Protein 3ZQI (pdb70)

Structure (mmCIF, N/CA/C/O backbone):
data_3ZQI
#
_entry.id   3ZQI
#
_cell.length_a   56.700
_cell.length_b   78.560
_cell.length_c   103.880
_cell.angle_alpha   90.00
_cell.angle_beta   90.00
_cell.angle_gamma   90.00
#
_symmetry.space_group_name_H-M   'P 21 21 21'
#
loop_
_entity.id
_entity.type
_entity.pdbx_description
1 polymer 'TETRACYCLINE REPRESSOR PROTEIN CLASS B FROM TRANSPOSON TN10, TETRACYCLINE REPRESSOR PROTEIN CLASS D'
2 polymer 'INDUCER PEPTIDE TIP2'
3 non-polymer 1,2-ETHANEDIOL
4 non-polymer 'MAGNESIUM ION'
5 non-polymer 'TETRAETHYLENE GLYCOL'
6 water water
#
loop_
_atom_site.group_PDB
_atom_site.id
_atom_site.type_symbol
_atom_site.label_atom_id
_atom_site.label_alt_id
_atom_site.label_comp_id
_atom_site.label_asym_id
_atom_site.label_entity_id
_atom_site.label_seq_id
_atom_site.pdbx_PDB_ins_code
_atom_site.Cartn_x
_atom_site.Cartn_y
_atom_site.Cartn_z
_atom_site.occupancy
_atom_site.B_iso_or_equiv
_atom_site.auth_seq_id
_atom_site.auth_comp_id
_atom_site.auth_asym_id
_atom_site.auth_atom_id
_atom_site.pdbx_PDB_model_num
ATOM 1 N N . LEU A 1 4 ? 11.377 -2.739 -51.490 1.00 33.58 4 LEU A N 1
ATOM 2 C CA . LEU A 1 4 ? 10.691 -2.042 -50.351 1.00 30.68 4 LEU A CA 1
ATOM 3 C C . LEU A 1 4 ? 9.231 -1.811 -50.713 1.00 29.50 4 LEU A C 1
ATOM 4 O O . LEU A 1 4 ? 8.916 -1.458 -51.831 1.00 30.91 4 LEU A O 1
ATOM 9 N N . ASP A 1 5 ? 8.331 -1.954 -49.745 1.00 25.70 5 ASP A N 1
ATOM 10 C CA A ASP A 1 5 ? 6.894 -2.023 -49.938 0.50 26.10 5 ASP A CA 1
ATOM 11 C CA B ASP A 1 5 ? 6.937 -1.707 -50.058 0.50 24.22 5 ASP A CA 1
ATOM 12 C C . ASP A 1 5 ? 6.311 -1.124 -48.835 1.00 23.89 5 ASP A C 1
ATOM 13 O O . ASP A 1 5 ? 6.952 -1.008 -47.760 1.00 22.43 5 ASP A O 1
ATOM 22 N N . LYS A 1 6 ? 5.107 -0.625 -49.027 1.00 23.73 6 LYS A N 1
ATOM 23 C CA . LYS A 1 6 ? 4.502 0.197 -47.994 1.00 26.23 6 LYS A CA 1
ATOM 24 C C . LYS A 1 6 ? 4.311 -0.573 -46.713 1.00 22.79 6 LYS A C 1
ATOM 25 O O . LYS A 1 6 ? 4.560 -0.032 -45.601 1.00 19.96 6 LYS A O 1
ATOM 31 N N . SER A 1 7 ? 3.912 -1.812 -46.768 1.00 22.01 7 SER A N 1
ATOM 32 C CA A SER A 1 7 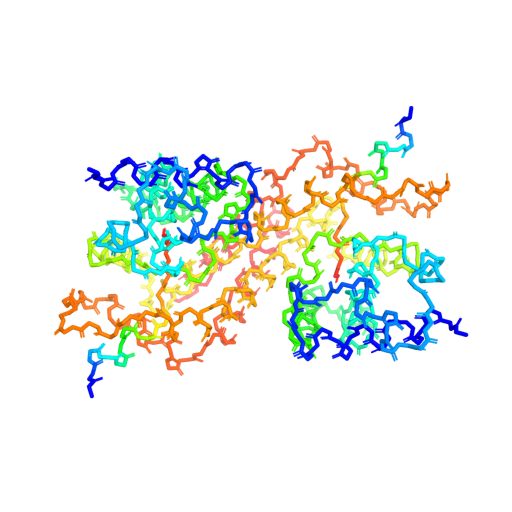? 3.683 -2.581 -45.601 0.50 21.82 7 SER A CA 1
ATOM 33 C CA B SER A 1 7 ? 3.688 -2.616 -45.578 0.50 21.60 7 SER A CA 1
ATOM 34 C C . SER A 1 7 ? 5.020 -2.784 -44.799 1.00 20.08 7 SER A C 1
ATOM 35 O O . SER A 1 7 ? 5.047 -2.653 -43.560 1.00 17.51 7 SER A O 1
ATOM 40 N N . LYS A 1 8 ? 6.138 -3.033 -45.474 1.00 17.71 8 LYS A N 1
ATOM 41 C CA . LYS A 1 8 ? 7.414 -3.137 -44.773 1.00 16.23 8 LYS A CA 1
ATOM 42 C C . LYS A 1 8 ? 7.846 -1.805 -44.093 1.00 13.76 8 LYS A C 1
ATOM 43 O O . LYS A 1 8 ? 8.324 -1.803 -42.876 1.00 14.54 8 LYS A O 1
ATOM 49 N N . VAL A 1 9 ? 7.621 -0.674 -44.765 1.00 13.27 9 VAL A N 1
ATOM 50 C CA . VAL A 1 9 ? 7.976 0.601 -44.195 1.00 13.35 9 VAL A CA 1
ATOM 51 C C . VAL A 1 9 ? 7.115 0.871 -42.968 1.00 12.52 9 VAL A C 1
ATOM 52 O O . VAL A 1 9 ? 7.617 1.237 -41.912 1.00 12.74 9 VAL A O 1
ATOM 56 N N . ILE A 1 10 ? 5.778 0.635 -43.054 1.00 11.99 10 ILE A N 1
ATOM 57 C CA A ILE A 1 10 ? 4.845 0.939 -41.962 0.50 10.49 10 ILE A CA 1
ATOM 58 C CA B ILE A 1 10 ? 4.899 0.973 -41.945 0.50 10.52 10 ILE A CA 1
ATOM 59 C C . ILE A 1 10 ? 5.165 0.000 -40.774 1.00 9.81 10 ILE A C 1
ATOM 60 O O . ILE A 1 10 ? 5.217 0.467 -39.612 1.00 9.29 10 ILE A O 1
ATOM 69 N N . ASN A 1 11 ? 5.383 -1.320 -41.051 1.00 10.45 11 ASN A N 1
ATOM 70 C CA . ASN A 1 11 ? 5.602 -2.180 -39.859 1.00 10.14 11 ASN A CA 1
ATOM 71 C C . ASN A 1 11 ? 6.937 -1.856 -39.184 1.00 9.38 11 ASN A C 1
ATOM 72 O O . ASN A 1 11 ? 7.001 -1.870 -37.962 1.00 11.13 11 ASN A O 1
ATOM 77 N N . SER A 1 12 ? 7.996 -1.510 -39.948 1.00 11.76 12 SER A N 1
ATOM 78 C CA A SER A 1 12 ? 9.269 -1.150 -39.320 0.50 12.36 12 SER A CA 1
ATOM 79 C CA B SER A 1 12 ? 9.246 -1.158 -39.267 0.50 12.00 12 SER A CA 1
ATOM 80 C C . SER A 1 12 ? 9.134 0.190 -38.565 1.00 11.62 12 SER A C 1
ATOM 81 O O . SER A 1 12 ? 9.713 0.321 -37.517 1.00 13.31 12 SER A O 1
ATOM 86 N N . ALA A 1 13 ? 8.332 1.128 -39.148 1.00 9.56 13 ALA A N 1
ATOM 87 C CA . ALA A 1 13 ? 8.147 2.348 -38.427 1.00 10.06 13 ALA A CA 1
ATOM 88 C C . ALA A 1 13 ? 7.364 2.191 -37.126 1.00 10.06 13 ALA A C 1
ATOM 89 O O . ALA A 1 13 ? 7.697 2.858 -36.175 1.00 10.41 13 ALA A O 1
ATOM 91 N N . LEU A 1 14 ? 6.357 1.296 -37.118 1.00 9.27 14 LEU A N 1
ATOM 92 C CA . LEU A 1 14 ? 5.627 1.087 -35.863 1.00 9.94 14 LEU A CA 1
ATOM 93 C C . LEU A 1 14 ? 6.496 0.342 -34.830 1.00 9.98 14 LEU A C 1
ATOM 94 O O . LEU A 1 14 ? 6.426 0.631 -33.647 1.00 10.46 14 LEU A O 1
ATOM 99 N N . GLU A 1 15 ? 7.397 -0.515 -35.313 1.00 10.37 15 GLU A N 1
ATOM 100 C CA . GLU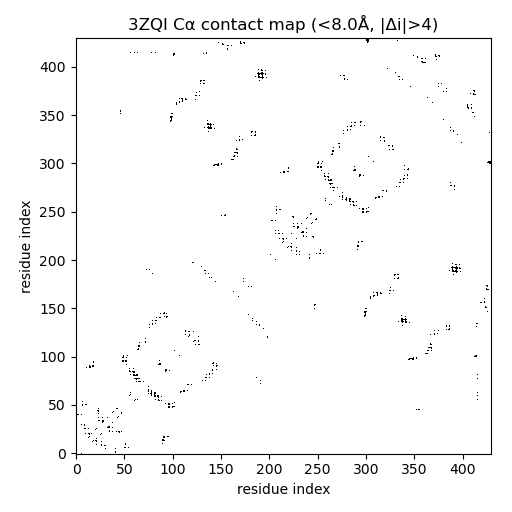 A 1 15 ? 8.375 -1.124 -34.379 1.00 11.78 15 GLU A CA 1
ATOM 101 C C . GLU A 1 15 ? 9.332 -0.071 -33.830 1.00 12.39 15 GLU A C 1
ATOM 102 O O . GLU A 1 15 ? 9.556 -0.089 -32.616 1.00 13.36 15 GLU A O 1
ATOM 108 N N . LEU A 1 16 ? 9.813 0.835 -34.698 1.00 12.21 16 LEU A N 1
ATOM 109 C CA . LEU A 1 16 ? 10.667 1.901 -34.243 1.00 12.68 16 LEU A CA 1
ATOM 110 C C . LEU A 1 16 ? 9.964 2.822 -33.263 1.00 14.29 16 LEU A C 1
ATOM 111 O O . LEU A 1 16 ? 10.503 3.177 -32.208 1.00 13.72 16 LEU A O 1
ATOM 116 N N . LEU A 1 17 ? 8.676 3.149 -33.532 1.00 11.24 17 LEU A N 1
ATOM 117 C CA . LEU A 1 17 ? 7.869 3.938 -32.588 1.00 12.09 17 LEU A CA 1
ATOM 118 C C . LEU A 1 17 ? 7.826 3.313 -31.237 1.00 12.53 17 LEU A C 1
ATOM 119 O O . LEU A 1 17 ? 8.010 4.001 -30.222 1.00 12.86 17 LEU A O 1
ATOM 124 N N . ASN A 1 18 ? 7.557 1.990 -31.150 1.00 10.97 18 ASN A N 1
ATOM 125 C CA . ASN A 1 18 ? 7.571 1.321 -29.834 1.00 11.87 18 ASN A CA 1
ATOM 126 C C . ASN A 1 18 ? 8.969 1.328 -29.172 1.00 14.68 18 ASN A C 1
ATOM 127 O O . ASN A 1 18 ? 8.991 1.429 -27.957 1.00 17.56 18 ASN A O 1
ATOM 132 N N . GLU A 1 19 ? 10.027 1.304 -29.954 1.00 15.64 19 GLU A N 1
ATOM 133 C CA . GLU A 1 19 ? 11.417 1.385 -29.400 1.00 18.70 19 GLU A CA 1
ATOM 134 C C . GLU A 1 19 ? 11.782 2.716 -28.877 1.00 18.86 19 GLU A C 1
ATOM 135 O O . GLU A 1 19 ? 12.501 2.735 -27.820 1.00 20.66 19 GLU A O 1
ATOM 141 N N . VAL A 1 20 ? 11.446 3.781 -29.573 1.00 16.08 20 VAL A N 1
ATOM 142 C CA . VAL A 1 20 ? 12.067 5.080 -29.257 1.00 19.25 20 VAL A CA 1
ATOM 143 C C . VAL A 1 20 ? 11.065 6.193 -28.995 1.00 19.72 20 VAL A C 1
ATOM 144 O O . VAL A 1 20 ? 11.469 7.306 -28.591 1.00 19.75 20 VAL A O 1
ATOM 148 N N . GLY A 1 21 ? 9.764 5.952 -29.180 1.00 15.82 21 GLY A N 1
ATOM 149 C CA . GLY A 1 21 ? 8.764 7.000 -29.028 1.00 16.60 21 GLY A CA 1
ATOM 150 C C . GLY A 1 21 ? 8.650 7.987 -30.199 1.00 15.38 21 GLY A C 1
ATOM 151 O O . GLY A 1 21 ? 9.481 7.959 -31.156 1.00 14.28 21 GLY A O 1
ATOM 152 N N . ILE A 1 22 ? 7.707 8.905 -30.154 1.00 12.15 22 ILE A N 1
ATOM 153 C CA . ILE A 1 22 ? 7.436 9.675 -31.332 1.00 13.42 22 ILE A CA 1
ATOM 154 C C . ILE A 1 22 ? 8.557 10.639 -31.681 1.00 16.66 22 ILE A C 1
ATOM 155 O O . ILE A 1 22 ? 8.766 10.916 -32.884 1.00 16.32 22 ILE A O 1
ATOM 160 N N . GLU A 1 23 ? 9.169 11.204 -30.690 1.00 18.39 23 GLU A N 1
ATOM 161 C CA . GLU A 1 23 ? 10.265 12.176 -31.048 1.00 21.52 23 GLU A CA 1
ATOM 162 C C . GLU A 1 23 ? 11.483 11.504 -31.641 1.00 22.29 23 GLU A C 1
ATOM 163 O O . GLU A 1 23 ? 12.199 12.152 -32.463 1.00 26.15 23 GLU A O 1
ATOM 169 N N . GLY A 1 24 ? 11.693 10.228 -31.330 1.00 20.81 24 GLY A N 1
ATOM 170 C CA . GLY A 1 24 ? 12.809 9.406 -31.879 1.00 23.41 24 GLY A CA 1
ATOM 171 C C . GLY A 1 24 ? 12.546 9.033 -33.312 1.00 24.27 24 GLY A C 1
ATOM 172 O O . GLY A 1 24 ? 13.468 8.806 -34.097 1.00 28.65 24 GLY A O 1
ATOM 173 N N . LEU A 1 25 ? 11.287 8.990 -33.708 1.00 21.37 25 LEU A N 1
ATOM 174 C CA . LEU A 1 25 ? 10.876 8.483 -35.030 1.00 20.99 25 LEU A CA 1
ATOM 175 C C . LEU A 1 25 ? 11.150 9.592 -36.083 1.00 23.44 25 LEU A C 1
ATOM 176 O O . LEU A 1 25 ? 10.455 10.607 -36.156 1.00 26.61 25 LEU A O 1
ATOM 181 N N . THR A 1 26 ? 12.182 9.402 -36.848 1.00 22.48 26 THR A N 1
ATOM 182 C CA . THR A 1 26 ? 12.488 10.402 -37.895 1.00 23.53 26 THR A CA 1
ATOM 183 C C . THR A 1 26 ? 12.676 9.585 -39.167 1.00 21.88 26 THR A C 1
ATOM 184 O O . THR A 1 26 ? 12.911 8.340 -39.152 1.00 22.21 26 THR A O 1
ATOM 188 N N . THR A 1 27 ? 12.484 10.239 -40.317 1.00 22.20 27 THR A N 1
ATOM 189 C CA . THR A 1 27 ? 12.653 9.489 -41.558 1.00 22.99 27 THR A CA 1
ATOM 190 C C . THR A 1 27 ? 14.136 9.036 -41.665 1.00 22.67 27 THR A C 1
ATOM 191 O O . THR A 1 27 ? 14.381 7.962 -42.160 1.00 22.45 27 THR A O 1
ATOM 195 N N . ARG A 1 28 ? 15.082 9.876 -41.227 1.00 24.84 28 ARG A N 1
ATOM 196 C CA . ARG A 1 28 ? 16.510 9.487 -41.189 1.00 26.28 28 ARG A CA 1
ATOM 197 C C . ARG A 1 28 ? 16.759 8.178 -40.379 1.00 24.75 28 ARG A C 1
ATOM 198 O O . ARG A 1 28 ? 17.489 7.304 -40.792 1.00 26.00 28 ARG A O 1
ATOM 206 N N . LYS A 1 29 ? 16.162 8.059 -39.202 1.00 24.68 29 LYS A N 1
ATOM 207 C CA . LYS A 1 29 ? 16.372 6.843 -38.406 1.00 24.34 29 LYS A CA 1
ATOM 208 C C . LYS A 1 29 ? 15.602 5.653 -38.985 1.00 24.49 29 LYS A C 1
ATOM 209 O O . LYS A 1 29 ? 16.016 4.549 -38.854 1.00 25.48 29 LYS A O 1
ATOM 215 N N . LEU A 1 30 ? 14.470 5.881 -39.642 1.00 21.62 30 LEU A N 1
ATOM 216 C CA . LEU A 1 30 ? 13.721 4.772 -40.224 1.00 20.07 30 LEU A CA 1
ATOM 217 C C . LEU A 1 30 ? 14.521 4.205 -41.438 1.00 20.96 30 LEU A C 1
ATOM 218 O O . LEU A 1 30 ? 14.540 3.007 -41.623 1.00 21.28 30 LEU A O 1
ATOM 223 N N . ALA A 1 31 ? 15.092 5.108 -42.251 1.00 22.60 31 ALA A N 1
ATOM 224 C CA . ALA A 1 31 ? 15.884 4.628 -43.408 1.00 24.01 31 ALA A CA 1
ATOM 225 C C . ALA A 1 31 ? 17.030 3.815 -42.891 1.00 26.34 31 ALA A C 1
ATOM 226 O O . ALA A 1 31 ? 17.262 2.742 -43.417 1.00 27.29 31 ALA A O 1
ATOM 228 N N . GLN A 1 32 ? 17.713 4.330 -41.852 1.00 26.84 32 GLN A N 1
ATOM 229 C CA . GLN A 1 32 ? 18.765 3.537 -41.202 1.00 29.20 32 GLN A CA 1
ATOM 230 C C . GLN A 1 32 ? 18.240 2.154 -40.777 1.00 25.85 32 GLN A C 1
ATOM 231 O O . GLN A 1 32 ? 18.879 1.144 -41.021 1.00 27.51 32 GLN A O 1
ATOM 237 N N . LYS A 1 33 ? 17.131 2.109 -40.050 1.00 25.89 33 LYS A N 1
ATOM 238 C CA . LYS A 1 33 ? 16.503 0.827 -39.650 1.00 23.06 33 LYS A CA 1
ATOM 239 C C . LYS A 1 33 ? 16.154 -0.115 -40.756 1.00 25.89 33 LYS A C 1
ATOM 240 O O . LYS A 1 33 ? 16.269 -1.362 -40.626 1.00 25.94 33 LYS A O 1
ATOM 246 N N . LEU A 1 34 ? 15.697 0.437 -41.866 1.00 22.09 34 LEU A N 1
ATOM 247 C CA . LEU A 1 34 ? 15.346 -0.381 -42.984 1.00 22.32 34 LEU A CA 1
ATOM 248 C C . LEU A 1 34 ? 16.585 -0.794 -43.760 1.00 24.26 34 LEU A C 1
ATOM 2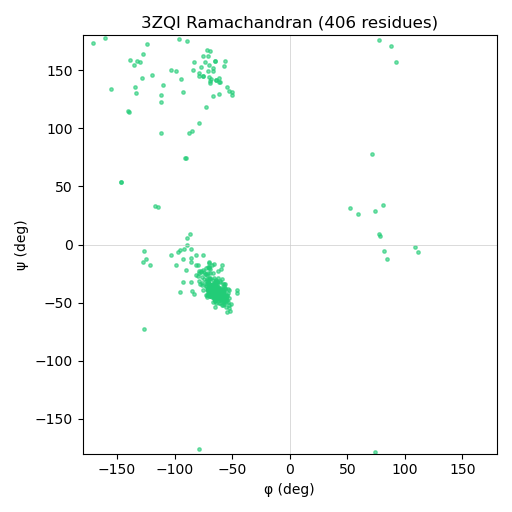49 O O . LEU A 1 34 ? 16.459 -1.656 -44.601 1.00 28.45 34 LEU A O 1
ATOM 254 N N . GLY A 1 35 ? 17.717 -0.108 -43.568 1.00 26.08 35 GLY A N 1
ATOM 255 C CA . GLY A 1 35 ? 18.924 -0.472 -44.326 1.00 27.77 35 GLY A CA 1
ATOM 256 C C . GLY A 1 35 ? 18.906 0.118 -45.716 1.00 28.81 35 GLY A C 1
ATOM 257 O O . GLY A 1 35 ? 19.561 -0.428 -46.626 1.00 31.34 35 GLY A O 1
ATOM 258 N N . VAL A 1 36 ? 18.336 1.309 -45.890 1.00 28.41 36 VAL A N 1
ATOM 259 C CA . VAL A 1 36 ? 18.198 1.884 -47.191 1.00 28.08 36 VAL A CA 1
ATOM 260 C C . VAL A 1 36 ? 18.666 3.309 -47.090 1.00 30.26 36 VAL A C 1
ATOM 261 O O . VAL A 1 36 ? 18.768 3.900 -46.021 1.00 27.92 36 VAL A O 1
ATOM 265 N N . GLU A 1 37 ? 19.042 3.865 -48.227 1.00 30.91 37 GLU A N 1
ATOM 266 C CA . GLU A 1 37 ? 19.488 5.217 -48.175 1.00 34.15 37 GLU A CA 1
ATOM 267 C C . GLU A 1 37 ? 18.258 6.060 -48.207 1.00 32.04 37 GLU A C 1
ATOM 268 O O . GLU A 1 37 ? 17.171 5.647 -48.727 1.00 32.24 37 GLU A O 1
ATOM 274 N N . GLN A 1 38 ? 18.441 7.247 -47.693 1.00 33.34 38 GLN A N 1
ATOM 275 C CA . GLN A 1 38 ? 17.329 8.156 -47.507 1.00 33.83 38 GLN A CA 1
ATOM 276 C C . GLN A 1 38 ? 16.501 8.406 -48.799 1.00 35.04 38 GLN A C 1
ATOM 277 O O . GLN A 1 38 ? 15.265 8.388 -48.783 1.00 32.76 38 GLN A O 1
ATOM 283 N N . PRO A 1 39 ? 17.163 8.578 -49.978 1.00 33.31 39 PRO A N 1
ATOM 284 C CA . PRO A 1 39 ? 16.310 8.701 -51.165 1.00 32.92 39 PRO A CA 1
ATOM 285 C C . PRO A 1 39 ? 15.408 7.494 -51.554 1.00 32.51 39 PRO A C 1
ATOM 286 O O . PRO A 1 39 ? 14.338 7.737 -52.116 1.00 33.83 39 PRO A O 1
ATOM 290 N N . THR A 1 40 ? 15.792 6.248 -51.240 1.00 30.32 40 THR A N 1
ATOM 291 C CA . THR A 1 40 ? 14.928 5.078 -51.436 1.00 32.15 40 THR A CA 1
ATOM 292 C C . THR A 1 40 ? 13.703 5.142 -50.543 1.00 29.71 40 THR A C 1
ATOM 293 O O . THR A 1 40 ? 12.591 4.819 -50.931 1.00 31.08 40 THR A O 1
ATOM 297 N N . LEU A 1 41 ? 13.922 5.546 -49.305 1.00 29.30 41 LEU A N 1
ATOM 298 C CA . LEU A 1 41 ? 12.757 5.716 -48.423 1.00 25.83 41 LEU A CA 1
ATOM 299 C C . LEU A 1 41 ? 11.877 6.856 -48.836 1.00 27.12 41 LEU A C 1
ATOM 300 O O . LEU A 1 41 ? 10.670 6.715 -48.745 1.00 24.01 41 LEU A O 1
ATOM 305 N N . TYR A 1 42 ? 12.458 7.988 -49.313 1.00 23.96 42 TYR A N 1
ATOM 306 C CA . TYR A 1 42 ? 11.699 9.204 -49.666 1.00 25.82 42 TYR A CA 1
ATOM 307 C C . TYR A 1 42 ? 10.657 8.829 -50.722 1.00 25.93 42 TYR A C 1
ATOM 308 O O . TYR A 1 42 ? 9.578 9.411 -50.804 1.00 27.60 42 TYR A O 1
ATOM 317 N N . TRP A 1 43 ? 10.985 7.899 -51.585 1.00 29.30 43 TRP A N 1
ATOM 318 C CA . TRP A 1 43 ? 9.997 7.511 -52.588 1.00 32.32 43 TRP A CA 1
ATOM 319 C C . TRP A 1 43 ? 8.729 6.965 -51.970 1.00 32.13 43 TRP A C 1
ATOM 320 O O . TRP A 1 43 ? 7.632 7.157 -52.485 1.00 32.39 43 TRP A O 1
ATOM 331 N N . HIS A 1 44 ? 8.875 6.303 -50.819 1.00 31.14 44 HIS A N 1
ATOM 332 C CA . HIS A 1 44 ? 7.680 5.778 -50.141 1.00 30.47 44 HIS A CA 1
ATOM 333 C C . HIS A 1 44 ? 7.094 6.730 -49.108 1.00 28.64 44 HIS A C 1
ATOM 334 O O . HIS A 1 44 ? 5.884 6.754 -48.919 1.00 30.08 44 HIS A O 1
ATOM 341 N N . VAL A 1 45 ? 7.942 7.528 -48.441 1.00 25.93 45 VAL A N 1
ATOM 342 C CA . VAL A 1 45 ? 7.539 8.463 -47.383 1.00 24.80 45 VAL A CA 1
ATOM 343 C C . VAL A 1 45 ? 8.302 9.780 -47.519 1.00 24.29 45 VAL A C 1
ATOM 344 O O . VAL A 1 45 ? 9.491 9.821 -47.224 1.00 23.93 45 VAL A O 1
ATOM 348 N N . LYS A 1 46 ? 7.588 10.849 -47.821 1.00 22.53 46 LYS A N 1
ATOM 349 C CA . LYS A 1 46 ? 8.274 12.130 -48.184 1.00 23.70 46 LYS A CA 1
ATOM 350 C C . LYS A 1 46 ? 8.859 12.898 -46.969 1.00 23.98 46 LYS A C 1
ATOM 351 O O . LYS A 1 46 ? 9.830 13.685 -47.059 1.00 26.10 46 LYS A O 1
ATOM 357 N N . ASN A 1 47 ? 8.265 12.720 -45.789 1.00 19.04 47 ASN A N 1
ATOM 358 C CA . ASN A 1 47 ? 8.607 13.542 -44.654 1.00 17.53 47 ASN A CA 1
ATOM 359 C C . ASN A 1 47 ? 7.934 12.956 -43.438 1.00 15.89 47 ASN A C 1
ATOM 360 O O . ASN A 1 47 ? 7.087 12.016 -43.608 1.00 14.98 47 ASN A O 1
ATOM 365 N N . LYS A 1 48 ? 8.240 13.487 -42.267 1.00 14.55 48 LYS A N 1
ATOM 366 C CA . LYS A 1 48 ? 7.687 12.869 -41.033 1.00 13.33 48 LYS A CA 1
ATOM 367 C C . LYS A 1 48 ? 6.172 13.106 -40.969 1.00 13.98 48 LYS A C 1
ATOM 368 O O . LYS A 1 48 ? 5.480 12.183 -40.487 1.00 13.08 48 LYS A O 1
ATOM 374 N N . ARG A 1 49 ? 5.622 14.168 -41.513 1.00 14.63 49 ARG A N 1
ATOM 375 C CA . ARG A 1 49 ? 4.184 14.358 -41.481 1.00 14.92 49 ARG A CA 1
ATOM 376 C C . ARG A 1 49 ? 3.562 13.267 -42.300 1.00 12.48 49 ARG A C 1
ATOM 377 O O . ARG A 1 49 ? 2.523 12.647 -41.824 1.00 13.12 49 ARG A O 1
ATOM 385 N N . ALA A 1 50 ? 4.090 12.889 -43.459 1.00 12.52 50 ALA A N 1
ATOM 386 C CA . ALA A 1 50 ? 3.476 11.827 -44.242 1.00 12.33 50 ALA A CA 1
ATOM 387 C C . ALA A 1 50 ? 3.627 10.496 -43.492 1.00 12.92 50 ALA A C 1
ATOM 388 O O . ALA A 1 50 ? 2.693 9.665 -43.538 1.00 13.09 50 ALA A O 1
ATOM 390 N N . LEU A 1 51 ? 4.714 10.297 -42.799 1.00 11.94 51 LEU A N 1
ATOM 391 C CA . LEU A 1 51 ? 4.884 9.011 -42.087 1.00 11.44 51 LEU A CA 1
ATOM 392 C C . LEU A 1 51 ? 3.861 8.965 -40.932 1.00 11.13 51 LEU A C 1
ATOM 393 O O . LEU A 1 51 ? 3.160 7.907 -40.800 1.00 10.95 51 LEU A O 1
ATOM 398 N N . LEU A 1 52 ? 3.683 10.023 -40.155 1.00 10.78 52 LEU A N 1
ATOM 399 C CA . LEU A 1 52 ? 2.714 9.936 -39.041 1.00 11.64 52 LEU A CA 1
ATOM 400 C C . LEU A 1 52 ? 1.323 9.771 -39.582 1.00 10.82 52 LEU A C 1
ATOM 401 O O . LEU A 1 52 ? 0.514 8.988 -39.010 1.00 10.28 52 LEU A O 1
ATOM 406 N N . ASP A 1 53 ? 0.933 10.485 -40.649 1.00 11.11 53 ASP A N 1
ATOM 407 C CA . ASP A 1 53 ? -0.419 10.293 -41.245 1.00 11.74 53 ASP A CA 1
ATOM 408 C C . ASP A 1 53 ? -0.570 8.813 -41.632 1.00 11.43 53 ASP A C 1
ATOM 409 O O . ASP A 1 53 ? -1.643 8.240 -41.375 1.00 12.64 53 ASP A O 1
ATOM 414 N N . ALA A 1 54 ? 0.465 8.148 -42.206 1.00 11.42 54 ALA A N 1
ATOM 415 C CA . ALA A 1 54 ? 0.309 6.769 -42.626 1.00 11.26 54 ALA A CA 1
ATOM 416 C C . ALA A 1 54 ? 0.263 5.824 -41.425 1.00 11.16 54 ALA A C 1
ATOM 417 O O . ALA A 1 54 ? -0.529 4.844 -41.475 1.00 11.68 54 ALA A O 1
ATOM 419 N N . LEU A 1 55 ? 0.988 6.118 -40.351 1.00 9.62 55 LEU A N 1
ATOM 420 C CA . LEU A 1 55 ? 0.940 5.242 -39.173 1.00 9.54 55 LEU A CA 1
ATOM 421 C C . LEU A 1 55 ? -0.426 5.356 -38.518 1.00 9.39 55 LEU A C 1
ATOM 422 O O . LEU A 1 55 ? -0.953 4.325 -38.052 1.00 9.99 55 LEU A O 1
ATOM 427 N N . ALA A 1 56 ? -0.978 6.573 -38.399 1.00 9.06 56 ALA A N 1
ATOM 428 C CA . ALA A 1 56 ? -2.310 6.742 -37.842 1.00 8.94 56 ALA A CA 1
ATOM 429 C C . ALA A 1 56 ? -3.328 5.927 -38.633 1.00 8.43 56 ALA A C 1
ATOM 430 O O . ALA A 1 56 ? -4.136 5.172 -37.982 1.00 9.97 56 ALA A O 1
ATOM 432 N N . ILE A 1 57 ? -3.326 6.018 -39.970 1.00 9.06 57 ILE A N 1
ATOM 433 C CA . ILE A 1 57 ? -4.323 5.286 -40.771 1.00 9.22 57 ILE A CA 1
ATOM 434 C C . ILE A 1 57 ? -4.046 3.775 -40.581 1.00 9.15 57 ILE A C 1
ATOM 435 O O . ILE A 1 57 ? -5.033 3.010 -40.498 1.00 9.49 57 ILE A O 1
ATOM 440 N N . GLU A 1 58 ? -2.790 3.315 -40.529 1.00 9.46 58 GLU A N 1
ATOM 441 C CA . GLU A 1 58 ? -2.566 1.867 -40.281 1.00 10.12 58 GLU A CA 1
ATOM 442 C C . GLU A 1 58 ? -3.143 1.433 -38.954 1.00 8.86 58 GLU A C 1
ATOM 443 O O . GLU A 1 58 ? -3.824 0.363 -38.882 1.00 9.53 58 GLU A O 1
ATOM 449 N N . MET A 1 59 ? -2.989 2.242 -37.909 1.00 8.73 59 MET A N 1
ATOM 450 C CA . MET A 1 59 ? -3.585 1.857 -36.653 1.00 8.59 59 MET A CA 1
ATOM 451 C C . MET A 1 59 ? -5.157 1.876 -36.750 1.00 7.33 59 MET A C 1
ATOM 452 O O . MET A 1 59 ? -5.804 0.947 -36.165 1.00 9.39 59 MET A O 1
ATOM 457 N N . LEU A 1 60 ? -5.761 2.793 -37.490 1.00 8.16 60 LEU A N 1
ATOM 458 C CA . LEU A 1 60 ? -7.239 2.724 -37.689 1.00 9.47 60 LEU A CA 1
ATOM 459 C C . LEU A 1 60 ? -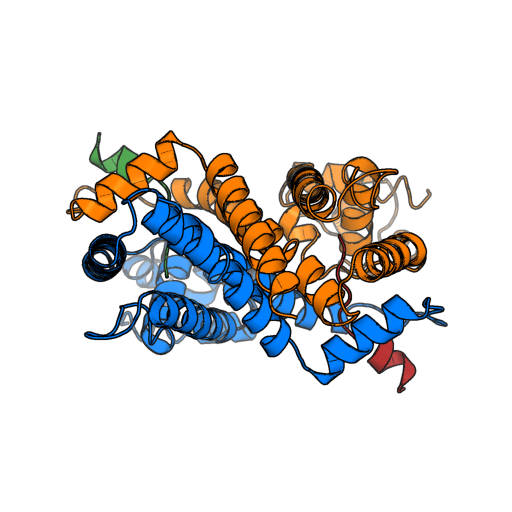7.612 1.485 -38.462 1.00 8.79 60 LEU A C 1
ATOM 460 O O . LEU A 1 60 ? -8.614 0.784 -38.129 1.00 10.02 60 LEU A O 1
ATOM 465 N N . ASP A 1 61 ? -6.812 1.127 -39.484 1.00 8.74 61 ASP A N 1
ATOM 466 C CA . ASP A 1 61 ? -7.164 -0.073 -40.318 1.00 9.26 61 ASP A CA 1
ATOM 467 C C . ASP A 1 61 ? -7.087 -1.307 -39.508 1.00 10.42 61 ASP A C 1
ATOM 468 O O . ASP A 1 61 ? -7.732 -2.307 -39.928 1.00 14.25 61 ASP A O 1
ATOM 473 N N . ARG A 1 62 ? -6.244 -1.369 -38.488 1.00 9.81 62 ARG A N 1
ATOM 474 C CA . ARG A 1 62 ? -6.131 -2.565 -37.630 1.00 8.59 62 ARG A CA 1
ATOM 475 C C . ARG A 1 62 ? -7.090 -2.627 -36.509 1.00 9.38 62 ARG A C 1
ATOM 476 O O . ARG A 1 62 ? -7.483 -3.757 -36.085 1.00 10.96 62 ARG A O 1
ATOM 484 N N . HIS A 1 63 ? -7.474 -1.452 -35.939 1.00 8.25 63 HIS A N 1
ATOM 485 C CA . HIS A 1 63 ? -8.166 -1.494 -34.630 1.00 7.32 63 HIS A CA 1
ATOM 486 C C . HIS A 1 63 ? -9.442 -0.741 -34.630 1.00 9.38 63 HIS A C 1
ATOM 487 O O . HIS A 1 63 ? -10.274 -0.938 -33.701 1.00 10.59 63 HIS A O 1
ATOM 494 N N . HIS A 1 64 ? -9.698 0.116 -35.618 1.00 8.53 64 HIS A N 1
ATOM 495 C CA . HIS A 1 64 ? -10.940 0.965 -35.546 1.00 9.52 64 HIS A CA 1
ATOM 496 C C . HIS A 1 64 ? -12.105 0.260 -36.202 1.00 9.96 64 HIS A C 1
ATOM 497 O O . HIS A 1 64 ? -12.546 0.635 -37.295 1.00 12.67 64 HIS A O 1
ATOM 504 N N . THR A 1 65 ? -12.570 -0.711 -35.451 1.00 9.84 65 THR A N 1
ATOM 505 C CA . THR A 1 65 ? -13.586 -1.686 -35.942 1.00 11.48 65 THR A CA 1
ATOM 506 C C . THR A 1 65 ? -14.909 -0.971 -36.118 1.00 12.03 65 THR A C 1
ATOM 507 O O . THR A 1 65 ? -15.776 -1.520 -36.831 1.00 15.01 65 THR A O 1
ATOM 511 N N . HIS A 1 66 ? -15.162 0.159 -35.491 1.00 12.31 66 HIS A N 1
ATOM 512 C CA . HIS A 1 66 ? -16.466 0.875 -35.608 1.00 11.80 66 HIS A CA 1
ATOM 513 C C . HIS A 1 66 ? -16.255 2.212 -36.234 1.00 12.25 66 HIS A C 1
ATOM 514 O O . HIS A 1 66 ? -17.005 3.167 -35.932 1.00 12.12 66 HIS A O 1
ATOM 521 N N . PHE A 1 67 ? -15.284 2.350 -37.154 1.00 10.67 67 PHE A N 1
ATOM 522 C CA . PHE A 1 67 ? -15.134 3.553 -37.981 1.00 11.62 67 PHE A CA 1
ATOM 523 C C . PHE A 1 67 ? -16.482 3.856 -38.670 1.00 13.47 67 PHE A C 1
ATOM 524 O O . PHE A 1 67 ? -16.900 5.010 -38.691 1.00 12.85 67 PHE A O 1
ATOM 532 N N . SER A 1 68 ? -17.076 2.816 -39.218 1.00 14.72 68 SER A N 1
ATOM 533 C CA A SER A 1 68 ? -18.431 2.936 -39.825 0.50 16.27 68 SER A CA 1
ATOM 534 C CA B SER A 1 68 ? -18.390 2.957 -39.845 0.50 17.32 68 SER A CA 1
ATOM 535 C C . SER A 1 68 ? -19.522 2.454 -38.964 1.00 16.77 68 SER A C 1
ATOM 536 O O . SER A 1 68 ? -19.360 1.457 -38.223 1.00 18.12 68 SER A O 1
ATOM 541 N N . PRO A 1 69 ? -20.724 3.092 -39.061 1.00 16.68 69 PRO A N 1
ATOM 542 C CA . PRO A 1 69 ? -21.901 2.591 -38.448 1.00 18.30 69 PRO A CA 1
ATOM 543 C C . PRO A 1 69 ? -22.306 1.190 -39.070 1.00 19.24 69 PRO A C 1
ATOM 544 O O . PRO A 1 69 ? -21.997 0.898 -40.244 1.00 23.02 69 PRO A O 1
ATOM 548 N N . LEU A 1 70 ? -22.773 0.330 -38.214 1.00 20.26 70 LEU A N 1
ATOM 549 C CA . LEU A 1 70 ? -23.308 -0.971 -38.752 1.00 24.17 70 LEU A CA 1
ATOM 550 C C . LEU A 1 70 ? -24.766 -0.817 -39.202 1.00 28.03 70 LEU A C 1
ATOM 551 O O . LEU A 1 70 ? -25.479 0.043 -38.744 1.00 26.93 70 LEU A O 1
ATOM 556 N N . GLU A 1 71 ? -25.207 -1.589 -40.193 1.00 29.48 71 GLU A N 1
ATOM 557 C CA . GLU A 1 71 ? -26.561 -1.326 -40.703 1.00 33.68 71 GLU A CA 1
ATOM 558 C C . GLU A 1 71 ? -27.482 -1.746 -39.566 1.00 32.47 71 GLU A C 1
ATOM 559 O O . GLU A 1 71 ? -27.154 -2.711 -38.854 1.00 34.39 71 GLU A O 1
ATOM 565 N N . GLY A 1 72 ? -28.562 -0.989 -39.325 1.00 32.02 72 GLY A N 1
ATOM 566 C CA . GLY A 1 72 ? -29.445 -1.321 -38.223 1.00 32.85 72 GLY A CA 1
ATOM 567 C C . GLY A 1 72 ? -29.042 -0.795 -36.835 1.00 30.99 72 GLY A C 1
ATO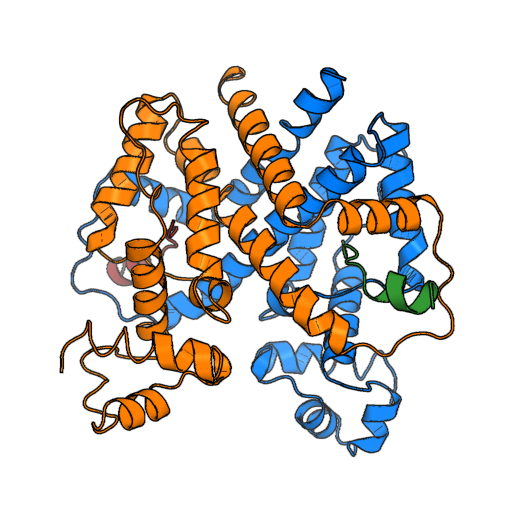M 568 O O . GLY A 1 72 ? -29.822 -0.880 -35.903 1.00 33.14 72 GLY A O 1
ATOM 569 N N . GLU A 1 73 ? -27.810 -0.290 -36.675 1.00 27.35 73 GLU A N 1
ATOM 570 C CA . GLU A 1 73 ? -27.295 0.116 -35.340 1.00 25.65 73 GLU A CA 1
ATOM 571 C C . GLU A 1 73 ? -27.956 1.453 -34.931 1.00 20.93 73 GLU A C 1
ATOM 572 O O . GLU A 1 73 ? -28.227 2.241 -35.827 1.00 22.96 73 GLU A O 1
ATOM 578 N N . SER A 1 74 ? -28.246 1.683 -33.638 1.00 20.79 74 SER A N 1
ATOM 579 C CA . SER A 1 74 ? -28.754 3.013 -33.229 1.00 17.70 74 SER A CA 1
ATOM 580 C C . SER A 1 74 ? -27.606 4.032 -33.263 1.00 15.68 74 SER A C 1
ATOM 581 O O . SER A 1 74 ? -26.431 3.627 -33.199 1.00 14.41 74 SER A O 1
ATOM 584 N N . TRP A 1 75 ? -27.954 5.288 -33.380 1.00 14.86 75 TRP A N 1
ATOM 585 C CA . TRP A 1 75 ? -26.928 6.314 -33.437 1.00 14.07 75 TRP A CA 1
ATOM 586 C C . TRP A 1 75 ? -26.161 6.308 -32.150 1.00 13.18 75 TRP A C 1
ATOM 587 O O . TRP A 1 75 ? -24.896 6.566 -32.139 1.00 13.35 75 TRP A O 1
ATOM 598 N N . GLN A 1 76 ? -26.800 6.068 -31.026 1.00 12.25 76 GLN A N 1
ATOM 599 C CA . GLN A 1 76 ? -26.088 6.002 -29.719 1.00 12.43 76 GLN A CA 1
ATOM 600 C C . GLN A 1 76 ? -25.111 4.895 -29.734 1.00 14.14 76 GLN A C 1
ATOM 601 O O . GLN A 1 76 ? -23.975 5.112 -29.282 1.00 14.15 76 GLN A O 1
ATOM 607 N N . ASP A 1 77 ? -25.466 3.717 -30.238 1.00 14.61 77 ASP A N 1
ATOM 608 C CA . ASP A 1 77 ? -24.539 2.595 -30.199 1.00 14.80 77 ASP A CA 1
ATOM 609 C C . ASP A 1 77 ? -23.362 2.845 -31.135 1.00 14.46 77 ASP A C 1
ATOM 610 O O . ASP A 1 77 ? -22.196 2.505 -30.826 1.00 14.06 77 ASP A O 1
ATOM 615 N N . PHE A 1 78 ? -23.631 3.437 -32.287 1.00 12.00 78 PHE A N 1
ATOM 616 C CA . PHE A 1 78 ? -22.555 3.799 -33.196 1.00 11.98 78 PHE A CA 1
ATOM 617 C C . PHE A 1 78 ? -21.554 4.752 -32.552 1.00 12.24 78 PHE A C 1
ATOM 618 O O . PHE A 1 78 ? -20.348 4.487 -32.604 1.00 11.92 78 PHE A O 1
ATOM 626 N N . LEU A 1 79 ? -22.010 5.856 -31.968 1.00 11.09 79 LEU A N 1
ATOM 627 C CA . LEU A 1 79 ? -21.077 6.802 -31.419 1.00 10.30 79 LEU A CA 1
ATOM 628 C C . LEU A 1 79 ? -20.343 6.166 -30.272 1.00 10.45 79 LEU A C 1
ATOM 629 O O . LEU A 1 79 ? -19.065 6.398 -30.121 1.00 10.05 79 LEU A O 1
ATOM 634 N N . ARG A 1 80 ? -20.972 5.394 -29.411 1.00 10.77 80 ARG A N 1
ATOM 635 C CA . ARG A 1 80 ? -20.274 4.709 -28.324 1.00 10.41 80 ARG A CA 1
ATOM 636 C C . ARG A 1 80 ? -19.269 3.716 -28.838 1.00 11.73 80 ARG A C 1
ATOM 637 O O . ARG A 1 80 ? -18.071 3.783 -28.367 1.00 10.49 80 ARG A O 1
ATOM 645 N N . ASN A 1 81 ? -19.616 2.907 -29.821 1.00 10.80 81 ASN A N 1
ATOM 646 C CA . ASN A 1 81 ? -18.689 1.903 -30.299 1.00 10.90 81 ASN A CA 1
ATOM 647 C C . ASN A 1 81 ? -17.566 2.579 -31.091 1.00 9.51 81 ASN A C 1
ATOM 648 O O . ASN A 1 81 ? -16.410 2.061 -31.013 1.00 9.97 81 ASN A O 1
ATOM 653 N N . ASN A 1 82 ? -17.832 3.652 -31.843 1.00 10.29 82 ASN A N 1
ATOM 654 C CA . ASN A 1 82 ? -16.808 4.354 -32.540 1.00 9.26 82 ASN A CA 1
ATOM 655 C C . ASN A 1 82 ? -15.756 4.920 -31.583 1.00 9.91 82 ASN A C 1
ATOM 656 O O . ASN A 1 82 ? -14.524 4.745 -31.859 1.00 9.25 82 ASN A O 1
ATOM 661 N N . ALA A 1 83 ? -16.123 5.521 -30.486 1.00 9.84 83 ALA A N 1
ATOM 662 C CA . ALA A 1 83 ? -15.129 6.048 -29.596 1.00 8.69 83 ALA A CA 1
ATOM 663 C C . ALA A 1 83 ? -14.382 4.928 -28.963 1.00 8.43 83 ALA A C 1
ATOM 664 O O . ALA A 1 83 ? -13.156 5.059 -28.779 1.00 9.19 83 ALA A O 1
ATOM 666 N N . LYS A 1 84 ? -15.035 3.821 -28.584 1.00 8.50 84 LYS A N 1
ATOM 667 C CA . LYS A 1 84 ? -14.342 2.702 -27.948 1.00 8.87 84 LYS A CA 1
ATOM 668 C C . LYS A 1 84 ? -13.269 2.145 -28.931 1.00 8.85 84 LYS A C 1
ATOM 669 O O . LYS A 1 84 ? -12.162 1.802 -28.452 1.00 9.06 84 LYS A O 1
ATOM 675 N N . SER A 1 85 ? -13.586 1.893 -30.217 1.00 7.52 85 SER A N 1
ATOM 676 C CA . SER A 1 85 ? -12.570 1.352 -31.116 1.00 7.98 85 SER A CA 1
ATOM 677 C C . SER A 1 85 ? -11.500 2.363 -31.433 1.00 8.62 85 SER A C 1
ATOM 678 O O . SER A 1 85 ? -10.339 1.990 -31.642 1.00 8.97 85 SER A O 1
ATOM 681 N N . PHE A 1 86 ? -11.864 3.630 -31.520 1.00 8.46 86 PHE A N 1
ATOM 682 C CA . PHE A 1 86 ? -10.818 4.621 -31.787 1.00 6.62 86 PHE A CA 1
ATOM 683 C C . PHE A 1 86 ? -9.843 4.682 -30.591 1.00 7.74 86 PHE A C 1
ATOM 684 O O . PHE A 1 86 ? -8.603 4.708 -30.800 1.00 7.74 86 PHE A O 1
ATOM 692 N N . ARG A 1 87 ? -10.359 4.554 -29.346 1.00 8.14 87 ARG A N 1
ATOM 693 C CA . ARG A 1 87 ? -9.503 4.442 -28.217 1.00 6.92 87 ARG A CA 1
ATOM 694 C C . ARG A 1 87 ? -8.522 3.258 -28.340 1.00 7.93 87 ARG A C 1
ATOM 695 O O . ARG A 1 87 ? -7.330 3.394 -28.026 1.00 8.46 87 ARG A O 1
ATOM 703 N N . ASN A 1 88 ? -9.044 2.103 -28.788 1.00 7.47 88 ASN A N 1
ATOM 704 C CA . ASN A 1 88 ? -8.111 0.995 -28.936 1.00 8.61 88 ASN A CA 1
ATOM 705 C C . ASN A 1 88 ? -7.056 1.256 -30.004 1.00 7.32 88 ASN A C 1
ATOM 706 O O . ASN A 1 88 ? -5.902 0.832 -29.830 1.00 8.96 88 ASN A O 1
ATOM 711 N N . ALA A 1 89 ? -7.372 1.960 -31.090 1.00 7.64 89 ALA A N 1
ATOM 712 C CA . ALA A 1 89 ? -6.339 2.302 -32.102 1.00 6.90 89 ALA A CA 1
ATOM 713 C C . ALA A 1 89 ? -5.282 3.186 -31.438 1.00 6.87 89 ALA A C 1
ATOM 714 O O . ALA A 1 89 ? -4.097 2.992 -31.708 1.00 8.95 89 ALA A O 1
ATOM 716 N N . LEU A 1 90 ? -5.725 4.198 -30.643 1.00 7.29 90 LEU A N 1
ATOM 717 C CA . LEU A 1 90 ? -4.700 5.114 -30.047 1.00 7.33 90 LEU A CA 1
ATOM 718 C C . LEU A 1 90 ? -3.835 4.363 -29.029 1.00 7.91 90 LEU A C 1
ATOM 719 O O . LEU A 1 90 ? -2.650 4.667 -28.907 1.00 8.29 90 LEU A O 1
ATOM 724 N N . LEU A 1 91 ? -4.416 3.406 -28.300 1.00 7.27 91 LEU A N 1
ATOM 725 C CA . LEU A 1 91 ? -3.656 2.648 -27.306 1.00 7.18 91 LEU A CA 1
ATOM 726 C C . LEU A 1 91 ? -2.733 1.609 -27.920 1.00 8.36 91 LEU A C 1
ATOM 727 O O . LEU A 1 91 ? -1.927 1.031 -27.131 1.00 9.72 91 LEU A O 1
ATOM 732 N N . SER A 1 92 ? -2.837 1.357 -29.226 1.00 8.15 92 SER A N 1
ATOM 733 C CA . SER A 1 92 ? -2.091 0.213 -29.726 1.00 7.92 92 SER A CA 1
ATOM 734 C C . SER A 1 92 ? -0.611 0.297 -29.783 1.00 8.12 92 SER A C 1
ATOM 735 O O . SER A 1 92 ? 0.025 -0.797 -29.882 1.00 10.42 92 SER A O 1
ATOM 738 N N . HIS A 1 93 ? -0.052 1.521 -29.751 1.00 8.28 93 HIS A N 1
ATOM 739 C CA . HIS A 1 93 ? 1.399 1.719 -29.831 1.00 8.85 93 HIS A CA 1
ATOM 740 C C . HIS A 1 93 ? 1.809 2.817 -28.829 1.00 8.53 93 HIS A C 1
ATOM 741 O O . HIS A 1 93 ? 0.955 3.635 -28.409 1.00 9.40 93 HIS A O 1
ATOM 748 N N . ARG A 1 94 ? 3.114 2.739 -28.516 1.00 8.10 94 ARG A N 1
ATOM 749 C CA . ARG A 1 94 ? 3.739 3.812 -27.698 1.00 9.14 94 ARG A CA 1
ATOM 750 C C . ARG A 1 94 ? 3.482 5.145 -28.372 1.00 8.38 94 ARG A C 1
ATOM 751 O O . ARG A 1 94 ? 3.582 5.343 -29.557 1.00 9.91 94 ARG A O 1
ATOM 759 N N . ASP A 1 95 ? 3.102 6.123 -27.507 1.00 9.26 95 ASP A N 1
ATOM 760 C CA . ASP A 1 95 ? 2.765 7.471 -28.009 1.00 9.53 95 ASP A CA 1
ATOM 761 C C . ASP A 1 95 ? 1.735 7.461 -29.118 1.00 8.36 95 ASP A C 1
ATOM 762 O O . ASP A 1 95 ? 1.671 8.350 -29.955 1.00 9.50 95 ASP A O 1
ATOM 767 N N . GLY A 1 96 ? 0.820 6.462 -29.077 1.00 7.66 96 GLY A N 1
ATOM 768 C CA . GLY A 1 96 ? -0.130 6.370 -30.160 1.00 7.11 96 GLY A CA 1
ATOM 769 C C . GLY A 1 96 ? -1.003 7.554 -30.342 1.00 8.06 96 GLY A C 1
ATOM 770 O O . GLY A 1 96 ? -1.258 8.023 -31.476 1.00 8.66 96 GLY A O 1
ATOM 771 N N . ALA A 1 97 ? -1.496 8.105 -29.231 1.00 7.27 97 ALA A N 1
ATOM 772 C CA . ALA A 1 97 ? -2.361 9.274 -29.392 1.00 7.63 97 ALA A CA 1
ATOM 773 C C . ALA A 1 97 ? -1.622 10.485 -29.951 1.00 7.94 97 ALA A C 1
ATOM 774 O O . ALA A 1 97 ? -2.178 11.198 -30.811 1.00 8.71 97 ALA A O 1
ATOM 776 N N . LYS A 1 98 ? -0.356 10.633 -29.535 1.00 7.81 98 LYS A N 1
ATOM 777 C CA . LYS A 1 98 ? 0.417 11.743 -30.135 1.00 9.28 98 LYS A CA 1
ATOM 778 C C . LYS A 1 98 ? 0.637 11.509 -31.653 1.00 9.15 98 LYS A C 1
ATOM 779 O O . LYS A 1 98 ? 0.683 12.477 -32.409 1.00 11.26 98 LYS A O 1
ATOM 785 N N . VAL A 1 99 ? 0.769 10.258 -32.082 1.00 8.31 99 VAL A N 1
ATOM 786 C CA . VAL A 1 99 ? 0.937 9.984 -33.536 1.00 9.23 99 VAL A CA 1
ATOM 787 C C . VAL A 1 99 ? -0.337 10.351 -34.319 1.00 9.92 99 VAL A C 1
ATOM 788 O O . VAL A 1 99 ? -0.222 10.944 -35.401 1.00 10.09 99 VAL A O 1
ATOM 792 N N . HIS A 1 100 ? -1.516 10.109 -33.716 1.00 9.32 100 HIS A N 1
ATOM 793 C CA . HIS A 1 100 ? -2.725 10.419 -34.433 1.00 9.04 100 HIS A CA 1
ATOM 794 C C . HIS A 1 100 ? -3.055 11.885 -34.318 1.00 9.95 100 HIS A C 1
ATOM 795 O O . HIS A 1 100 ? -3.889 12.366 -35.149 1.00 10.22 100 HIS A O 1
ATOM 802 N N . LEU A 1 101 ? -2.508 12.620 -33.382 1.00 10.32 101 LEU A N 1
ATOM 803 C CA . LEU A 1 101 ? -2.943 14.023 -33.229 1.00 12.36 101 LEU A CA 1
ATOM 804 C C . LEU A 1 101 ? -2.643 14.835 -34.514 1.00 12.02 101 LEU A C 1
ATOM 805 O O . LEU A 1 101 ? -1.532 14.800 -35.099 1.00 13.49 101 LEU A O 1
ATOM 810 N N . GLY A 1 102 ? -3.642 15.518 -34.996 1.00 11.09 102 GLY A N 1
ATOM 811 C CA . GLY A 1 102 ? -3.456 16.375 -36.112 1.00 13.74 102 GLY A CA 1
ATOM 812 C C . GLY A 1 102 ? -3.389 15.667 -37.441 1.00 13.32 102 GLY A C 1
ATOM 813 O O . GLY A 1 102 ? -3.032 16.328 -38.468 1.00 14.86 102 GLY A O 1
ATOM 814 N N . THR A 1 103 ? -3.682 14.376 -37.488 1.00 11.65 103 THR A N 1
ATOM 815 C CA . THR A 1 103 ? -3.623 13.663 -38.792 1.00 11.14 103 THR A CA 1
ATOM 816 C C . THR A 1 103 ? -4.851 13.939 -39.613 1.00 14.30 103 THR A C 1
ATOM 817 O O . THR A 1 103 ? -5.694 14.765 -39.286 1.00 12.62 103 THR A O 1
ATOM 821 N N . ARG A 1 104 ? -4.939 13.295 -40.748 1.00 14.35 104 ARG A N 1
ATOM 822 C CA . ARG A 1 104 ? -6.009 13.672 -41.742 1.00 15.91 104 ARG A CA 1
ATOM 823 C C . ARG A 1 104 ? -6.286 12.452 -42.615 1.00 14.53 104 ARG A C 1
ATOM 824 O O . ARG A 1 104 ? -5.308 11.748 -43.020 1.00 15.86 104 ARG A O 1
ATOM 832 N N . PRO A 1 105 ? -7.556 12.112 -42.844 1.00 13.94 105 PRO A N 1
ATOM 833 C CA . PRO A 1 105 ? -7.852 11.011 -43.791 1.00 15.11 105 PRO A CA 1
ATOM 834 C C . PRO A 1 105 ? -7.298 11.208 -45.209 1.00 16.17 105 PRO A C 1
ATOM 835 O O . PRO A 1 105 ? -7.072 12.357 -45.644 1.00 16.68 105 PRO A O 1
ATOM 839 N N . THR A 1 106 ? -7.071 10.088 -45.859 1.00 17.42 106 THR A N 1
ATOM 840 C CA . THR A 1 106 ? -6.843 10.204 -47.338 1.00 17.79 106 THR A CA 1
ATOM 841 C C . THR A 1 106 ? -8.187 10.104 -48.048 1.00 17.07 106 THR A C 1
ATOM 842 O O . THR A 1 106 ? -9.216 9.768 -47.508 1.00 17.98 106 THR A O 1
ATOM 846 N N . GLU A 1 107 ? -8.147 10.295 -49.369 1.00 18.34 107 GLU A N 1
ATOM 847 C CA . GLU A 1 107 ? -9.347 10.121 -50.181 1.00 20.31 107 GLU A CA 1
ATOM 848 C C . GLU A 1 107 ? -9.951 8.740 -50.023 1.00 19.68 107 GLU A C 1
ATOM 849 O O . GLU A 1 107 ? -11.173 8.554 -50.033 1.00 22.31 107 GLU A O 1
ATOM 855 N N . LYS A 1 108 ? -9.088 7.739 -49.827 1.00 20.05 108 LYS A N 1
ATOM 856 C CA . LYS A 1 108 ? -9.538 6.390 -49.590 1.00 24.26 108 LYS A CA 1
ATOM 857 C C . LYS A 1 108 ? -10.459 6.246 -48.350 1.00 23.44 108 LYS A C 1
ATOM 858 O O . LYS A 1 108 ? -11.251 5.306 -48.242 1.00 23.90 108 LYS A O 1
ATOM 864 N N . GLN A 1 109 ? -10.461 7.221 -47.442 1.00 20.27 109 GLN A N 1
ATOM 865 C CA . GLN A 1 109 ? -11.342 7.128 -46.253 1.00 19.43 109 GLN A CA 1
ATOM 866 C C . GLN A 1 109 ? -12.564 8.029 -46.416 1.00 16.98 109 GLN A C 1
ATOM 867 O O . GLN A 1 109 ? -13.446 7.986 -45.543 1.00 17.48 109 GLN A O 1
ATOM 873 N N . TYR A 1 110 ? -12.576 8.881 -47.454 1.00 18.12 110 TYR A N 1
ATOM 874 C CA . TYR A 1 110 ? -13.737 9.870 -47.487 1.00 17.44 110 TYR A CA 1
ATOM 875 C C . TYR A 1 110 ? -15.103 9.230 -47.510 1.00 19.00 110 TYR A C 1
ATOM 876 O O . TYR A 1 110 ? -16.034 9.749 -46.862 1.00 19.14 110 TYR A O 1
ATOM 885 N N . GLU A 1 111 ? -15.245 8.063 -48.175 1.00 21.69 111 GLU A N 1
ATOM 886 C CA . GLU A 1 111 ? -16.517 7.395 -48.231 1.00 23.27 111 GLU A CA 1
ATOM 887 C C . GLU A 1 111 ? -16.992 6.959 -46.830 1.00 19.49 111 GLU A C 1
ATOM 888 O O . GLU A 1 111 ? -18.209 7.008 -46.515 1.00 20.44 111 GLU A O 1
ATOM 894 N N . THR A 1 112 ? -16.035 6.591 -45.979 1.00 18.76 112 THR A N 1
ATOM 895 C CA . THR A 1 112 ? -16.413 6.196 -44.606 1.00 18.80 112 THR A CA 1
ATOM 896 C C . THR A 1 112 ? -16.984 7.411 -43.841 1.00 16.18 112 THR A C 1
ATOM 897 O O . THR A 1 112 ? -18.009 7.346 -43.174 1.00 16.11 112 THR A O 1
ATOM 901 N N . LEU A 1 113 ? -16.296 8.536 -43.955 1.00 15.63 113 LEU A N 1
ATOM 902 C CA . LEU A 1 113 ? -16.726 9.760 -43.247 1.00 17.21 113 LEU A CA 1
ATOM 903 C C . LEU A 1 113 ? -18.086 10.231 -43.786 1.00 17.50 113 LEU A C 1
ATOM 904 O O . LEU A 1 113 ? -19.017 10.574 -42.998 1.00 15.82 113 LEU A O 1
ATOM 909 N N . GLU A 1 114 ? -18.250 10.160 -45.108 1.00 17.47 114 GLU A N 1
ATOM 910 C CA . GLU A 1 114 ? -19.559 10.516 -45.704 1.00 17.41 114 GLU A CA 1
ATOM 911 C C . GLU A 1 114 ? -20.677 9.667 -45.134 1.00 17.26 114 GLU A C 1
ATOM 912 O O . GLU A 1 114 ? -21.762 10.162 -44.805 1.00 20.02 114 GLU A O 1
ATOM 918 N N . ASN A 1 115 ? -20.378 8.383 -44.982 1.00 18.42 115 ASN A N 1
ATOM 919 C CA . ASN A 1 115 ? -21.341 7.461 -44.467 1.00 19.18 115 ASN A CA 1
ATOM 920 C C . ASN A 1 115 ? -21.713 7.697 -43.017 1.00 18.92 115 ASN A C 1
ATOM 921 O O . ASN A 1 115 ? -22.880 7.602 -42.607 1.00 18.20 115 ASN A O 1
ATOM 926 N N . GLN A 1 116 ? -20.720 8.073 -42.193 1.00 15.83 116 GLN A N 1
ATOM 927 C CA . GLN A 1 116 ? -21.025 8.500 -40.872 1.00 15.03 116 GLN A CA 1
ATOM 928 C C . GLN A 1 116 ? -22.051 9.647 -40.817 1.00 14.78 116 GLN A C 1
ATOM 929 O O . GLN A 1 116 ? -22.969 9.660 -40.020 1.00 14.85 116 GLN A O 1
ATOM 935 N N . LEU A 1 117 ? -21.805 10.655 -41.649 1.00 15.61 117 LEU A N 1
ATOM 936 C CA . LEU A 1 117 ? -22.724 11.800 -41.714 1.00 16.98 117 LEU A CA 1
ATOM 937 C C . LEU A 1 117 ? -24.067 11.430 -42.269 1.00 17.58 117 LEU A C 1
ATOM 938 O O . LEU A 1 117 ? -25.066 11.926 -41.736 1.00 18.29 117 LEU A O 1
ATOM 943 N N . ALA A 1 118 ? -24.100 10.620 -43.306 1.00 19.64 118 ALA A N 1
ATOM 944 C CA . ALA A 1 118 ? -25.379 10.240 -43.848 1.00 20.31 118 ALA A CA 1
ATOM 945 C C . ALA A 1 118 ? -26.167 9.516 -42.797 1.00 20.60 118 ALA A C 1
ATOM 946 O O . ALA A 1 118 ? -27.395 9.741 -42.658 1.00 20.42 118 ALA A O 1
ATOM 948 N N . PHE A 1 119 ? -25.502 8.632 -42.053 1.00 18.54 119 PHE A N 1
ATOM 949 C CA . PHE A 1 119 ? -26.138 7.879 -40.995 1.00 17.39 119 PHE A CA 1
ATOM 950 C C . PHE A 1 119 ? -26.688 8.719 -39.932 1.00 19.32 119 PHE A C 1
ATOM 951 O O . PHE A 1 119 ? -27.856 8.494 -39.490 1.00 17.88 119 PHE A O 1
ATOM 959 N N . LEU A 1 120 ? -25.901 9.651 -39.403 1.00 17.43 120 LEU A N 1
ATOM 960 C CA . LEU A 1 120 ? -26.399 10.481 -38.302 1.00 16.02 120 LEU A CA 1
ATOM 961 C C . LEU A 1 120 ? -27.560 11.362 -38.797 1.00 17.85 120 LEU A C 1
ATOM 962 O O . LEU A 1 120 ? -28.525 11.558 -38.043 1.00 19.51 120 LEU A O 1
ATOM 967 N N . THR A 1 121 ? -27.433 11.893 -40.004 1.00 19.18 121 THR A N 1
ATOM 968 C CA . THR A 1 121 ? -28.520 12.801 -40.451 1.00 21.11 121 THR A CA 1
ATOM 969 C C . THR A 1 121 ? -29.788 11.974 -40.731 1.00 21.69 121 THR A C 1
ATOM 970 O O . THR A 1 121 ? -30.890 12.498 -40.463 1.00 23.92 121 THR A O 1
ATOM 974 N N . GLN A 1 122 ? -29.668 10.745 -41.178 1.00 23.36 122 GLN A N 1
ATOM 975 C CA . GLN A 1 122 ? -30.864 9.890 -41.327 1.00 24.89 122 GLN A CA 1
ATOM 976 C C . GLN A 1 122 ? -31.583 9.675 -40.020 1.00 25.67 122 GLN A C 1
ATOM 977 O O . GLN A 1 122 ? -32.831 9.629 -39.977 1.00 25.02 122 GLN A O 1
ATOM 983 N N . GLN A 1 123 ? -30.840 9.655 -38.927 1.00 23.23 123 GLN A N 1
ATOM 984 C CA . GLN A 1 123 ? -31.389 9.410 -37.609 1.00 23.85 123 GLN A CA 1
ATOM 985 C C . GLN A 1 123 ? -31.829 10.672 -36.947 1.00 23.14 123 GLN A C 1
ATOM 986 O O . GLN A 1 123 ? -32.286 10.664 -35.777 1.00 26.04 123 GLN A O 1
ATOM 992 N N . GLY A 1 124 ? -31.774 11.784 -37.688 1.00 23.52 124 GLY A N 1
ATOM 993 C CA . GLY A 1 124 ? -32.369 12.992 -37.219 1.00 22.51 124 GLY A CA 1
ATOM 994 C C . GLY A 1 124 ? -31.503 14.158 -36.839 1.00 23.45 124 GLY A C 1
ATOM 995 O O . GLY A 1 124 ? -31.980 15.302 -36.676 1.00 24.47 124 GLY A O 1
ATOM 996 N N . PHE A 1 125 ? -30.172 13.913 -36.849 1.00 21.02 125 PHE A N 1
ATOM 997 C CA . PHE A 1 125 ? -29.306 15.019 -36.606 1.00 20.34 125 PHE A CA 1
ATOM 998 C C . PHE A 1 125 ? -29.294 16.032 -37.756 1.00 20.23 125 PHE A C 1
ATOM 999 O O . PHE A 1 125 ? -29.288 15.651 -38.901 1.00 21.13 125 PHE A O 1
ATOM 1007 N N . SER A 1 126 ? -29.175 17.318 -37.413 1.00 18.15 126 SER A N 1
ATOM 1008 C CA . SER A 1 126 ? -28.732 18.289 -38.448 1.00 19.92 126 SER A CA 1
ATOM 1009 C C . SER A 1 126 ? -27.294 18.022 -38.865 1.00 20.64 126 SER A C 1
ATOM 1010 O O . SER A 1 126 ? -26.558 17.355 -38.110 1.00 19.93 126 SER A O 1
ATOM 1013 N N . LEU A 1 127 ? -26.907 18.353 -40.088 1.00 20.45 127 LEU A N 1
ATOM 1014 C CA A LEU A 1 127 ? -25.491 18.244 -40.483 0.50 19.93 127 LEU A CA 1
ATOM 1015 C CA B LEU A 1 127 ? -25.511 18.160 -40.471 0.50 19.23 127 LEU A CA 1
ATOM 1016 C C . LEU A 1 127 ? -24.606 18.848 -39.427 1.00 19.59 127 LEU A C 1
ATOM 1017 O O . LEU A 1 127 ? -23.563 18.222 -38.976 1.00 17.53 127 LEU A O 1
ATOM 1026 N N . GLU A 1 128 ? -24.944 20.039 -38.938 1.00 20.01 128 GLU A N 1
ATOM 1027 C CA . GLU A 1 128 ? -24.116 20.742 -37.965 1.00 19.56 128 GLU A CA 1
ATOM 1028 C C . GLU A 1 128 ? -23.981 19.944 -36.645 1.00 17.35 128 GLU A C 1
ATOM 1029 O O . GLU A 1 128 ? -22.852 19.747 -36.143 1.00 17.67 128 GLU A O 1
ATOM 1035 N N . ASN A 1 129 ? -25.103 19.361 -36.168 1.00 17.91 129 ASN A N 1
ATOM 1036 C CA . ASN A 1 129 ? -24.987 18.674 -34.915 1.00 17.41 129 ASN A CA 1
ATOM 1037 C C . ASN A 1 129 ? -24.348 17.283 -35.133 1.00 15.56 129 ASN A C 1
ATOM 1038 O O . ASN A 1 129 ? -23.728 16.790 -34.133 1.00 15.08 129 ASN A O 1
ATOM 1043 N N . ALA A 1 130 ? -24.450 16.689 -36.319 1.00 15.81 130 ALA A N 1
ATOM 1044 C CA . ALA A 1 130 ? -23.742 15.426 -36.596 1.00 15.59 130 ALA A CA 1
ATOM 1045 C C . ALA A 1 130 ? -22.254 15.696 -36.549 1.00 15.05 130 ALA A C 1
ATOM 1046 O O . ALA A 1 130 ? -21.487 14.946 -35.895 1.00 14.01 130 ALA A O 1
ATOM 1048 N N . LEU A 1 131 ? -21.776 16.728 -37.227 1.00 14.60 131 LEU A N 1
ATOM 1049 C CA . LEU A 1 131 ? -20.374 17.189 -37.179 1.00 14.32 131 LEU A CA 1
ATOM 1050 C C . LEU A 1 131 ? -19.922 17.362 -35.727 1.00 13.42 131 LEU A C 1
ATOM 1051 O O . LEU A 1 131 ? -18.856 16.843 -35.344 1.00 13.47 131 LEU A O 1
ATOM 1056 N N . TYR A 1 132 ? -20.692 18.079 -34.919 1.00 13.07 132 TYR A N 1
ATOM 1057 C CA . TYR A 1 132 ? -20.243 18.334 -33.544 1.00 12.19 132 TYR A CA 1
ATOM 1058 C C . TYR A 1 132 ? -20.320 17.101 -32.669 1.00 12.20 132 TYR A C 1
ATOM 1059 O O . TYR A 1 132 ? -19.477 17.016 -31.723 1.00 14.17 132 TYR A O 1
ATOM 1068 N N . ALA A 1 133 ? -21.166 16.164 -32.951 1.00 12.85 133 ALA A N 1
ATOM 1069 C CA . ALA A 1 133 ? -21.180 14.909 -32.139 1.00 12.24 133 ALA A CA 1
ATOM 1070 C C . ALA A 1 133 ? -19.973 14.081 -32.476 1.00 10.97 133 ALA A C 1
ATOM 1071 O O . ALA A 1 133 ? -19.250 13.642 -31.570 1.00 12.14 133 ALA A O 1
ATOM 1073 N N . LEU A 1 134 ? -19.624 13.948 -33.756 1.00 11.54 134 LEU A N 1
ATOM 1074 C CA . LEU A 1 134 ? -18.413 13.256 -34.148 1.00 10.88 134 LEU A CA 1
ATOM 1075 C C . LEU A 1 134 ? -17.204 13.912 -33.615 1.00 10.01 134 LEU A C 1
ATOM 1076 O O . LEU A 1 134 ? -16.236 13.272 -33.055 1.00 10.97 134 LEU A O 1
ATOM 1081 N N . SER A 1 135 ? -17.150 15.259 -33.686 1.00 10.69 135 SER A N 1
ATOM 1082 C CA . SER A 1 135 ? -15.996 16.003 -33.209 1.00 10.27 135 SER A CA 1
ATOM 1083 C C . SER A 1 135 ? -15.810 15.777 -31.711 1.00 10.54 135 SER A C 1
ATOM 1084 O O . SER A 1 135 ? -14.673 15.486 -31.270 1.00 11.65 135 SER A O 1
ATOM 1087 N N . ALA A 1 136 ? -16.890 15.833 -30.923 1.00 10.87 136 ALA A N 1
ATOM 1088 C CA . ALA A 1 136 ? -16.750 15.780 -29.499 1.00 9.39 136 ALA A CA 1
ATOM 1089 C C . ALA A 1 136 ? -16.296 14.404 -29.048 1.00 8.76 136 ALA A C 1
ATOM 1090 O O . ALA A 1 136 ? -15.449 14.310 -28.136 1.00 9.36 136 ALA A O 1
ATOM 1092 N N . VAL A 1 137 ? -16.872 13.340 -29.614 1.00 9.79 137 VAL A N 1
ATOM 1093 C CA . VAL A 1 137 ? -16.527 12.036 -29.126 1.00 9.98 137 VAL A CA 1
ATOM 1094 C C . VAL A 1 137 ? -15.040 11.767 -29.422 1.00 8.65 137 VAL A C 1
ATOM 1095 O O . VAL A 1 137 ? -14.279 11.193 -28.605 1.00 9.36 137 VAL A O 1
ATOM 1099 N N . GLY A 1 138 ? -14.524 12.224 -30.570 1.00 9.09 138 GLY A N 1
ATOM 1100 C CA . GLY A 1 138 ? -13.128 11.955 -30.932 1.00 8.52 138 GLY A CA 1
ATOM 1101 C C . GLY A 1 138 ? -12.127 12.834 -30.156 1.00 8.73 138 GLY A C 1
ATOM 1102 O O . GLY A 1 138 ? -11.069 12.345 -29.734 1.00 9.13 138 GLY A O 1
ATOM 1103 N N . HIS A 1 139 ? -12.568 14.061 -29.857 1.00 8.54 139 HIS A N 1
ATOM 1104 C CA . HIS A 1 139 ? -11.695 14.911 -29.044 1.00 8.62 139 HIS A CA 1
ATOM 1105 C C . HIS A 1 139 ? -11.593 14.400 -27.585 1.00 7.86 139 HIS A C 1
ATOM 1106 O O . HIS A 1 139 ? -10.498 14.435 -26.957 1.00 8.44 139 HIS A O 1
ATOM 1113 N N . PHE A 1 140 ? -12.733 13.966 -27.028 1.00 8.20 140 PHE A N 1
ATOM 1114 C CA . PHE A 1 140 ? -12.669 13.355 -25.674 1.00 6.45 140 PHE A CA 1
ATOM 1115 C C . PHE A 1 140 ? -11.796 12.116 -25.696 1.00 6.98 140 PHE A C 1
ATOM 1116 O O . PHE A 1 140 ? -11.072 11.881 -24.734 1.00 8.18 140 PHE A O 1
ATOM 1124 N N . THR A 1 141 ? -11.921 11.305 -26.760 1.00 8.34 141 THR A N 1
ATOM 1125 C CA . THR A 1 141 ? -11.154 10.065 -26.762 1.00 7.48 141 THR A CA 1
ATOM 1126 C C . THR A 1 141 ? -9.683 10.349 -26.908 1.00 6.32 141 THR A C 1
ATOM 1127 O O . THR A 1 141 ? -8.815 9.761 -26.211 1.00 8.38 141 THR A O 1
ATOM 1131 N N . LEU A 1 142 ? -9.300 11.273 -27.825 1.00 7.20 142 LEU A N 1
ATOM 1132 C CA . LEU A 1 142 ? -7.900 11.698 -27.911 1.00 7.40 142 LEU A CA 1
ATOM 1133 C C . LEU A 1 142 ? -7.359 12.251 -26.604 1.00 7.32 142 LEU A C 1
ATOM 1134 O O . LEU A 1 142 ? -6.281 11.852 -26.163 1.00 7.58 142 LEU A O 1
ATOM 1139 N N . GLY A 1 143 ? -8.122 13.115 -25.934 1.00 7.41 143 GLY A N 1
ATOM 1140 C CA . GLY A 1 143 ? -7.621 13.639 -24.655 1.00 7.18 143 GLY A CA 1
ATOM 1141 C C . GLY A 1 143 ? -7.444 12.581 -23.613 1.00 6.43 143 GLY A C 1
ATOM 1142 O O . GLY A 1 143 ? -6.446 12.582 -22.879 1.00 8.10 143 GLY A O 1
ATOM 1143 N N . SER A 1 144 ? -8.404 11.648 -23.587 1.00 7.30 144 SER A N 1
ATOM 1144 C CA . SER A 1 144 ? -8.322 10.476 -22.654 1.00 7.15 144 SER A CA 1
ATOM 1145 C C . SER A 1 144 ? -7.023 9.739 -22.857 1.00 7.31 144 SER A C 1
ATOM 1146 O O . SER A 1 144 ? -6.320 9.490 -21.857 1.00 9.12 144 SER A O 1
ATOM 1149 N N . VAL A 1 145 ? -6.714 9.345 -24.095 1.00 7.24 145 VAL A N 1
ATOM 1150 C CA . VAL A 1 145 ? -5.579 8.492 -24.263 1.00 7.21 145 VAL A CA 1
ATOM 1151 C C . VAL A 1 145 ? -4.284 9.271 -24.213 1.00 7.33 145 VAL A C 1
ATOM 1152 O O . VAL A 1 145 ? -3.261 8.729 -23.728 1.00 7.23 145 VAL A O 1
ATOM 1156 N N . LEU A 1 146 ? -4.314 10.564 -24.668 1.00 6.48 146 LEU A N 1
ATOM 1157 C CA . LEU A 1 146 ? -3.079 11.334 -24.510 1.00 7.34 146 LEU A CA 1
ATOM 1158 C C . LEU A 1 146 ? -2.653 11.413 -23.061 1.00 7.03 146 LEU A C 1
ATOM 1159 O O . LEU A 1 146 ? -1.463 11.246 -22.718 1.00 8.80 146 LEU A O 1
ATOM 1164 N N . GLU A 1 147 ? -3.615 11.673 -22.167 1.00 8.16 147 GLU A N 1
ATOM 1165 C CA . GLU A 1 147 ? -3.226 11.715 -20.759 1.00 7.60 147 GLU A CA 1
ATOM 1166 C C . GLU A 1 147 ? -2.899 10.399 -20.192 1.00 6.81 147 GLU A C 1
ATOM 1167 O O . GLU A 1 147 ? -1.936 10.314 -19.392 1.00 9.41 147 GLU A O 1
ATOM 1173 N N . ASP A 1 148 ? -3.626 9.327 -20.551 1.00 8.66 148 ASP A N 1
ATOM 1174 C CA . ASP A 1 148 ? -3.270 7.943 -20.040 1.00 8.41 148 ASP A CA 1
ATOM 1175 C C . ASP A 1 148 ? -1.852 7.607 -20.415 1.00 8.96 148 ASP A C 1
ATOM 1176 O O . ASP A 1 148 ? -1.073 7.120 -19.589 1.00 10.03 148 ASP A O 1
ATOM 1181 N N . GLN A 1 149 ? -1.509 7.770 -21.695 1.00 8.75 149 GLN A N 1
ATOM 1182 C CA . GLN A 1 149 ? -0.159 7.407 -22.139 1.00 7.79 149 GLN A CA 1
ATOM 1183 C C . GLN A 1 149 ? 0.875 8.236 -21.513 1.00 9.22 149 GLN A C 1
ATOM 1184 O O . GLN A 1 149 ? 1.920 7.680 -21.136 1.00 10.59 149 GLN A O 1
ATOM 1190 N N . GLU A 1 150 ? 0.675 9.564 -21.367 1.00 8.20 150 GLU A N 1
ATOM 1191 C CA . GLU A 1 150 ? 1.717 10.297 -20.740 1.00 9.13 150 GLU A CA 1
ATOM 1192 C C . GLU A 1 150 ? 1.825 10.003 -19.252 1.00 9.22 150 GLU A C 1
ATOM 1193 O O . GLU A 1 150 ? 2.955 10.027 -18.692 1.00 9.93 150 GLU A O 1
ATOM 1199 N N . HIS A 1 151 ? 0.700 9.718 -18.560 1.00 8.38 151 HIS A N 1
ATOM 1200 C CA . HIS A 1 151 ? 0.839 9.299 -17.158 1.00 8.80 151 HIS A CA 1
ATOM 1201 C C . HIS A 1 151 ? 1.660 8.047 -17.031 1.00 9.64 151 HIS A C 1
ATOM 1202 O O . HIS A 1 151 ? 2.433 7.944 -16.061 1.00 9.56 151 HIS A O 1
ATOM 1209 N N . GLN A 1 152 ? 1.523 7.070 -17.977 1.00 10.78 152 GLN A N 1
ATOM 1210 C CA . GLN A 1 152 ? 2.314 5.903 -17.830 1.00 11.69 152 GLN A CA 1
ATOM 1211 C C . GLN A 1 152 ? 3.789 6.215 -17.851 1.00 11.11 152 GLN A C 1
ATOM 1212 O O . GLN A 1 152 ? 4.536 5.481 -17.157 1.00 15.05 152 GLN A O 1
ATOM 1218 N N . VAL A 1 153 ? 4.242 7.111 -18.714 1.00 12.41 153 VAL A N 1
ATOM 1219 C CA . VAL A 1 153 ? 5.648 7.616 -18.772 1.00 12.75 153 VAL A CA 1
ATOM 1220 C C . VAL A 1 153 ? 5.975 8.381 -17.513 1.00 12.21 153 VAL A C 1
ATOM 1221 O O . VAL A 1 153 ? 7.021 8.136 -16.833 1.00 13.44 153 VAL A O 1
ATOM 1225 N N . ALA A 1 154 ? 5.179 9.372 -17.165 1.00 10.53 154 ALA A N 1
ATOM 1226 C CA . ALA A 1 154 ? 5.544 10.302 -16.083 1.00 10.02 154 ALA A CA 1
ATOM 1227 C C . ALA A 1 154 ? 5.623 9.669 -14.753 1.00 12.18 154 ALA A C 1
ATOM 1228 O O . ALA A 1 154 ? 6.496 10.059 -13.942 1.00 11.92 154 ALA A O 1
ATOM 1230 N N . LYS A 1 155 ? 4.795 8.680 -14.492 1.00 12.63 155 LYS A N 1
ATOM 1231 C CA . LYS A 1 155 ? 4.743 8.137 -13.125 1.00 15.12 155 LYS A CA 1
ATOM 1232 C C . LYS A 1 155 ? 6.011 7.374 -12.800 1.00 17.62 155 LYS A C 1
ATOM 1233 O O . LYS A 1 155 ? 6.334 7.299 -11.581 1.00 18.68 155 LYS A O 1
ATOM 1239 N N . GLU A 1 156 ? 6.753 6.945 -13.819 1.00 13.39 156 GLU A N 1
ATOM 1240 C CA . GLU A 1 156 ? 8.081 6.288 -13.625 1.00 17.85 156 GLU A CA 1
ATOM 1241 C C . GLU A 1 156 ? 9.212 7.271 -13.506 1.00 18.65 156 GLU A C 1
ATOM 1242 O O . GLU A 1 156 ? 10.336 6.894 -13.085 1.00 21.22 156 GLU A O 1
ATOM 1248 N N . GLU A 1 157 ? 9.025 8.525 -13.800 1.00 15.53 157 GLU A N 1
ATOM 1249 C CA . GLU A 1 157 ? 10.070 9.515 -13.752 1.00 15.21 157 GLU A CA 1
ATOM 1250 C C . GLU A 1 157 ? 10.066 10.323 -12.498 1.00 17.44 157 GLU A C 1
ATOM 1251 O O . GLU A 1 157 ? 11.031 10.981 -12.164 1.00 20.21 157 GLU A O 1
ATOM 1257 N N . ARG A 1 158 ? 8.983 10.332 -11.763 1.00 18.18 158 ARG A N 1
ATOM 1258 C CA . ARG A 1 158 ? 8.832 11.278 -10.640 1.00 21.03 158 ARG A CA 1
ATOM 1259 C C . ARG A 1 158 ? 9.344 10.579 -9.300 1.00 23.54 158 ARG A C 1
ATOM 1260 O O . ARG A 1 158 ? 9.037 9.447 -9.024 1.00 22.54 158 ARG A O 1
ATOM 1268 N N . GLU A 1 159 ? 10.220 11.188 -8.430 1.00 26.52 159 GLU A N 1
ATOM 1269 C CA . GLU A 1 159 ? 10.689 10.494 -7.168 1.00 29.75 159 GLU A CA 1
ATOM 1270 C C . GLU A 1 159 ? 9.519 10.428 -6.173 1.00 28.53 159 GLU A C 1
ATOM 1271 O O . GLU A 1 159 ? 8.625 11.248 -6.266 1.00 29.28 159 GLU A O 1
ATOM 1277 N N . THR A 1 160 ? 9.480 9.405 -5.334 1.00 30.74 160 THR A N 1
ATOM 1278 C CA . THR A 1 160 ? 8.405 9.240 -4.334 1.00 29.13 160 THR A CA 1
ATOM 1279 C C . THR A 1 160 ? 8.546 10.384 -3.301 1.00 28.87 160 THR A C 1
ATOM 1280 O O . THR A 1 160 ? 9.636 10.580 -2.793 1.00 26.89 160 THR A O 1
ATOM 1284 N N . PRO A 1 161 ? 7.465 11.161 -3.008 1.00 27.70 161 PRO A N 1
ATOM 1285 C CA . PRO A 1 161 ? 7.590 12.176 -1.906 1.00 25.40 161 PRO A CA 1
ATOM 1286 C C . PRO A 1 161 ? 7.764 11.476 -0.598 1.00 22.34 161 PRO A C 1
ATOM 1287 O O . PRO A 1 161 ? 7.266 10.354 -0.460 1.00 22.54 161 PRO A O 1
ATOM 1291 N N . THR A 1 162 ? 8.487 12.105 0.353 1.00 19.36 162 THR A N 1
ATOM 1292 C CA . THR A 1 162 ? 8.637 11.432 1.657 1.00 16.39 162 THR A CA 1
ATOM 1293 C C . THR A 1 162 ? 7.317 11.017 2.234 1.00 16.15 162 THR A C 1
ATOM 1294 O O . THR A 1 162 ? 7.115 9.822 2.600 1.00 17.60 162 THR A O 1
ATOM 1298 N N . THR A 1 163 ? 6.450 12.048 2.379 1.00 16.71 163 THR A N 1
ATOM 1299 C CA . THR A 1 163 ? 5.075 11.784 2.958 1.00 16.40 163 THR A CA 1
ATOM 1300 C C . THR A 1 163 ? 4.133 12.493 2.087 1.00 16.89 163 THR A C 1
ATOM 1301 O O . THR A 1 163 ? 4.395 13.633 1.664 1.00 22.10 163 THR A O 1
ATOM 1305 N N . ASP A 1 164 ? 3.109 11.805 1.666 1.00 14.00 164 ASP A N 1
ATOM 1306 C CA . ASP A 1 164 ? 2.091 12.512 0.791 1.00 15.87 164 ASP A CA 1
ATOM 1307 C C . ASP A 1 164 ? 0.806 12.599 1.638 1.00 16.52 164 ASP A C 1
ATOM 1308 O O . ASP A 1 164 ? 0.073 11.638 1.802 1.00 20.63 164 ASP A O 1
ATOM 1313 N N . SER A 1 165 ? 0.588 13.740 2.308 1.00 16.42 165 SER A N 1
ATOM 1314 C CA . SER A 1 165 ? -0.518 14.029 3.263 1.00 16.15 165 SER A CA 1
ATOM 1315 C C . SER A 1 165 ? -1.690 14.542 2.415 1.00 16.23 165 SER A C 1
ATOM 1316 O O . SER A 1 165 ? -1.776 15.752 2.057 1.00 21.73 165 SER A O 1
ATOM 1319 N N . MET A 1 166 ? -2.539 13.632 2.119 1.00 13.60 166 MET A N 1
ATOM 1320 C CA . MET A 1 166 ? -3.613 13.945 1.131 1.00 14.05 166 MET A CA 1
ATOM 1321 C C . MET A 1 166 ? -4.975 14.023 1.818 1.00 13.25 166 MET A C 1
ATOM 1322 O O . MET A 1 166 ? -5.347 13.167 2.641 1.00 14.51 166 MET A O 1
ATOM 1327 N N . PRO A 1 167 ? -5.809 14.999 1.483 1.00 11.95 167 PRO A N 1
ATOM 1328 C CA . PRO A 1 167 ? -7.116 15.125 2.157 1.00 11.59 167 PRO A CA 1
ATOM 1329 C C . PRO A 1 167 ? -8.012 13.947 1.664 1.00 12.53 167 PRO A C 1
ATOM 1330 O O . PRO A 1 167 ? -7.732 13.254 0.696 1.00 12.75 167 PRO A O 1
ATOM 1334 N N . PRO A 1 168 ? -9.099 13.647 2.397 1.00 11.71 168 PRO A N 1
ATOM 1335 C CA . PRO A 1 168 ? -9.759 12.359 2.310 1.00 12.83 168 PRO A CA 1
ATOM 1336 C C . PRO A 1 168 ? -10.608 12.133 1.052 1.00 11.41 168 PRO A C 1
ATOM 1337 O O . PRO A 1 168 ? -10.604 11.000 0.529 1.00 11.95 168 PRO A O 1
ATOM 1341 N N . LEU A 1 169 ? -11.316 13.177 0.627 1.00 11.65 169 LEU A N 1
ATOM 1342 C CA . LEU A 1 169 ? -12.110 12.932 -0.623 1.00 11.34 169 LEU A CA 1
ATOM 1343 C C . LEU A 1 169 ? -11.225 12.740 -1.829 1.00 9.90 169 LEU A C 1
ATOM 1344 O O . LEU A 1 169 ? -11.457 11.847 -2.657 1.00 11.48 169 LEU A O 1
ATOM 1349 N N . LEU A 1 170 ? -10.120 13.477 -1.864 1.00 10.67 170 LEU A N 1
ATOM 1350 C CA . LEU A 1 170 ? -9.166 13.303 -2.958 1.00 9.33 170 LEU A CA 1
ATOM 1351 C C . LEU A 1 170 ? -8.494 11.949 -2.909 1.00 9.86 170 LEU A C 1
ATOM 1352 O O . LEU A 1 170 ? -8.388 11.276 -3.917 1.00 10.20 170 LEU A O 1
ATOM 1357 N N . ARG A 1 171 ? -8.104 11.530 -1.701 1.00 10.33 171 ARG A N 1
ATOM 1358 C CA . ARG A 1 171 ? -7.504 10.170 -1.628 1.00 11.29 171 ARG A CA 1
ATOM 1359 C C . ARG A 1 171 ? -8.531 9.100 -2.009 1.00 11.58 171 ARG A C 1
ATOM 1360 O O . ARG A 1 171 ? -8.197 8.189 -2.764 1.00 11.17 171 ARG A O 1
ATOM 1368 N N . GLN A 1 172 ? -9.790 9.247 -1.575 1.00 10.85 172 GLN A N 1
ATOM 1369 C CA . GLN A 1 172 ? -10.776 8.238 -1.964 1.00 11.97 172 GLN A CA 1
ATOM 1370 C C . GLN A 1 172 ? -10.963 8.241 -3.478 1.00 10.86 172 GLN A C 1
ATOM 1371 O O . GLN A 1 172 ? -11.096 7.174 -4.098 1.00 13.07 172 GLN A O 1
ATOM 1377 N N . ALA A 1 173 ? -10.978 9.453 -4.073 1.00 10.52 173 ALA A N 1
ATOM 1378 C CA . ALA A 1 173 ? -11.184 9.497 -5.524 1.00 11.08 173 ALA A CA 1
ATOM 1379 C C . ALA A 1 173 ? -9.996 8.924 -6.358 1.00 12.18 173 ALA A C 1
ATOM 1380 O O . ALA A 1 173 ? -10.211 8.144 -7.297 1.00 11.81 173 ALA A O 1
ATOM 1382 N N . ILE A 1 174 ? -8.760 9.233 -5.918 1.00 10.92 174 ILE A N 1
ATOM 1383 C CA . ILE A 1 174 ? -7.636 8.658 -6.729 1.00 11.58 174 ILE A CA 1
ATOM 1384 C C . ILE A 1 174 ? -7.552 7.145 -6.468 1.00 11.88 174 ILE A C 1
ATOM 1385 O O . ILE A 1 174 ? -7.202 6.364 -7.407 1.00 11.64 174 ILE A O 1
ATOM 1390 N N . GLU A 1 175 ? -7.889 6.672 -5.286 1.00 12.58 175 GLU A N 1
ATOM 1391 C CA . GLU A 1 175 ? -7.885 5.182 -5.045 1.00 12.98 175 GLU A CA 1
ATOM 1392 C C . GLU A 1 175 ? -8.961 4.491 -5.856 1.00 12.49 175 GLU A C 1
ATOM 1393 O O . GLU A 1 175 ? -8.746 3.424 -6.403 1.00 13.31 175 GLU A O 1
ATOM 1399 N N . LEU A 1 176 ? -10.102 5.152 -5.996 1.00 11.19 176 LEU A N 1
ATOM 1400 C CA . LEU A 1 176 ? -11.190 4.586 -6.831 1.00 12.07 176 LEU A CA 1
ATOM 1401 C C . LEU A 1 176 ? -10.745 4.504 -8.275 1.00 12.20 176 LEU A C 1
ATOM 1402 O O . LEU A 1 176 ? -10.900 3.456 -8.897 1.00 14.29 176 LEU A O 1
ATOM 1407 N N . PHE A 1 177 ? -10.216 5.597 -8.823 1.00 12.06 177 PHE A N 1
ATOM 1408 C CA . PHE A 1 177 ? -9.704 5.519 -10.178 1.00 12.54 177 PHE A CA 1
ATOM 1409 C C . PHE A 1 177 ? -8.634 4.452 -10.394 1.00 14.02 177 PHE A C 1
ATOM 1410 O O . PHE A 1 177 ? -8.683 3.696 -11.370 1.00 16.11 177 PHE A O 1
ATOM 1418 N N . ASP A 1 178 ? -7.732 4.298 -9.432 1.00 11.42 178 ASP A N 1
ATOM 1419 C CA . ASP A 1 178 ? -6.720 3.316 -9.609 1.00 13.03 178 ASP A CA 1
ATOM 1420 C C . ASP A 1 178 ? -7.291 1.895 -9.595 1.00 15.02 178 ASP A C 1
ATOM 1421 O O . ASP A 1 178 ? -6.840 1.052 -10.389 1.00 16.47 178 ASP A O 1
ATOM 1426 N N . HIS A 1 179 ? -8.247 1.656 -8.726 1.00 15.53 179 HIS A N 1
ATOM 1427 C CA . HIS A 1 179 ? -8.842 0.353 -8.628 1.00 17.12 179 HIS A CA 1
ATOM 1428 C C . HIS A 1 179 ? -9.588 -0.014 -9.913 1.00 17.20 179 HIS A C 1
ATOM 1429 O O . HIS A 1 179 ? -9.532 -1.156 -10.414 1.00 18.31 179 HIS A O 1
ATOM 1436 N N . GLN A 1 180 ? -10.254 0.977 -10.478 1.00 15.57 180 GLN A N 1
ATOM 1437 C CA . GLN A 1 180 ? -11.035 0.744 -11.740 1.00 14.91 180 GLN A CA 1
ATOM 1438 C C . GLN A 1 180 ? -10.216 0.766 -12.995 1.00 15.63 180 GLN A C 1
ATOM 1439 O O . GLN A 1 180 ? -10.621 0.148 -13.999 1.00 16.81 180 GLN A O 1
ATOM 1445 N N . GLY A 1 181 ? -9.093 1.464 -13.003 1.00 15.55 181 GLY A N 1
ATOM 1446 C CA . GLY A 1 181 ? -8.358 1.750 -14.244 1.00 14.87 181 GLY A CA 1
ATOM 1447 C C . GLY A 1 181 ? -9.091 2.821 -15.070 1.00 13.79 181 GLY A C 1
ATOM 1448 O O . GLY A 1 181 ? -10.110 3.352 -14.685 1.00 15.56 181 GLY A O 1
ATOM 1449 N N . ALA A 1 182 ? -8.513 3.113 -16.229 1.00 13.66 182 ALA A N 1
ATOM 1450 C CA . ALA A 1 182 ? -9.051 4.245 -17.033 1.00 12.49 182 ALA A CA 1
ATOM 1451 C C . ALA A 1 182 ? -10.357 3.949 -17.734 1.00 13.13 182 ALA A C 1
ATOM 1452 O O . ALA A 1 182 ? -11.083 4.891 -18.059 1.00 13.32 182 ALA A O 1
ATOM 1454 N N . GLU A 1 183 ? -10.681 2.687 -17.999 1.00 12.66 183 GLU A N 1
ATOM 1455 C CA . GLU A 1 183 ? -11.807 2.438 -18.877 1.00 14.37 183 GLU A CA 1
ATOM 1456 C C . GLU A 1 183 ? -13.160 2.860 -18.312 1.00 14.99 183 GLU A C 1
ATOM 1457 O O . GLU A 1 183 ? -13.934 3.493 -19.022 1.00 11.92 183 GLU A O 1
ATOM 1463 N N . PRO A 1 184 ? -13.492 2.599 -17.038 1.00 13.06 184 PRO A N 1
ATOM 1464 C CA . PRO A 1 184 ? -14.795 3.068 -16.545 1.00 13.66 184 PRO A CA 1
ATOM 1465 C C . PRO A 1 184 ? -15.021 4.554 -16.618 1.00 12.98 184 PRO A C 1
ATOM 1466 O O . PRO A 1 184 ? -16.044 4.990 -17.051 1.00 13.97 184 PRO A O 1
ATOM 1470 N N . ALA A 1 185 ? -13.991 5.314 -16.250 1.00 12.87 185 ALA A N 1
ATOM 1471 C CA . ALA A 1 185 ? -14.171 6.790 -16.371 1.00 12.29 185 ALA A CA 1
ATOM 1472 C C . ALA A 1 185 ? -14.331 7.229 -17.836 1.00 11.51 185 ALA A C 1
ATOM 1473 O O . ALA A 1 185 ? -15.183 8.067 -18.129 1.00 11.05 185 ALA A O 1
ATOM 1475 N N . PHE A 1 186 ? -13.589 6.534 -18.708 1.00 10.58 186 PHE A N 1
ATOM 1476 C CA . PHE A 1 186 ? -13.760 6.801 -20.133 1.00 9.03 186 PHE A CA 1
ATOM 1477 C C . PHE A 1 186 ? -15.160 6.501 -20.584 1.00 9.63 186 PHE A C 1
ATOM 1478 O O . PHE A 1 186 ? -15.781 7.369 -21.244 1.00 9.35 186 PHE A O 1
ATOM 1486 N N . LEU A 1 187 ? -15.653 5.339 -20.251 1.00 10.26 187 LEU A N 1
ATOM 1487 C CA . LEU A 1 187 ? -17.018 4.961 -20.683 1.00 10.03 187 LEU A CA 1
ATOM 1488 C C . LEU A 1 187 ? -18.102 5.887 -20.088 1.00 10.77 187 LEU A C 1
ATOM 1489 O O . LEU A 1 187 ? -19.085 6.162 -20.767 1.00 11.90 187 LEU A O 1
ATOM 1494 N N . HIS A 1 188 ? -17.884 6.320 -18.836 1.00 11.93 188 HIS A N 1
ATOM 1495 C CA . HIS A 1 188 ? -18.854 7.227 -18.249 1.00 12.93 188 HIS A CA 1
ATOM 1496 C C . HIS A 1 188 ? -18.841 8.576 -18.878 1.00 12.26 188 HIS A C 1
ATOM 1497 O O . HIS A 1 188 ? -19.937 9.156 -19.142 1.00 14.99 188 HIS A O 1
ATOM 1504 N N . GLY A 1 189 ? -17.661 9.099 -19.219 1.00 11.40 189 GLY A N 1
ATOM 1505 C CA . GLY A 1 189 ? -17.617 10.351 -19.935 1.00 12.06 189 GLY A CA 1
ATOM 1506 C C . GLY A 1 189 ? -18.272 10.294 -21.289 1.00 10.81 189 GLY A C 1
ATOM 1507 O O . GLY A 1 189 ? -18.932 11.188 -21.767 1.00 11.28 189 GLY A O 1
ATOM 1508 N N . LEU A 1 190 ? -17.953 9.207 -22.002 1.00 9.07 190 LEU A N 1
ATOM 1509 C CA . LEU A 1 190 ? -18.541 8.961 -23.303 1.00 10.02 190 LEU A CA 1
ATOM 1510 C C . LEU A 1 190 ? -20.084 8.890 -23.208 1.00 11.41 190 LEU A C 1
ATOM 1511 O O . LEU A 1 190 ? -20.782 9.503 -24.022 1.00 11.64 190 LEU A O 1
ATOM 1516 N N . GLU A 1 191 ? -20.569 8.192 -22.183 1.00 11.67 191 GLU A N 1
ATOM 1517 C CA . GLU A 1 191 ? -22.028 8.089 -22.008 1.00 13.20 191 GLU A CA 1
ATOM 1518 C C . GLU A 1 191 ? -22.612 9.469 -21.655 1.00 12.68 191 GLU A C 1
ATOM 1519 O O . GLU A 1 191 ? -23.705 9.758 -22.132 1.00 14.50 191 GLU A O 1
ATOM 1525 N N . SER A 1 192 ? -21.874 10.314 -20.917 1.00 11.46 192 SER A N 1
ATOM 1526 C CA . SER A 1 192 ? -22.397 11.688 -20.711 1.00 12.31 192 SER A CA 1
ATOM 1527 C C . SER A 1 192 ? -22.527 12.462 -22.001 1.00 13.36 192 SER A C 1
ATOM 1528 O O . SER A 1 192 ? -23.519 13.147 -22.232 1.00 12.44 192 SER A O 1
ATOM 1531 N N . LEU A 1 193 ? -21.544 12.387 -22.905 1.00 11.78 193 LEU A N 1
ATOM 1532 C CA . LEU A 1 193 ? -21.680 13.008 -24.210 1.00 10.94 193 LEU A CA 1
ATOM 1533 C C . LEU A 1 193 ? -22.934 12.471 -24.941 1.00 11.33 193 LEU A C 1
ATOM 1534 O O . LEU A 1 193 ? -23.671 13.271 -25.497 1.00 12.60 193 LEU A O 1
ATOM 1539 N N . ILE A 1 194 ? -23.097 11.128 -24.994 1.00 11.59 194 ILE A N 1
ATOM 1540 C CA . ILE A 1 194 ? -24.217 10.568 -25.741 1.00 12.61 194 ILE A CA 1
ATOM 1541 C C . ILE A 1 194 ? -25.560 11.042 -25.086 1.00 12.88 194 ILE A C 1
ATOM 1542 O O . ILE A 1 194 ? -26.456 11.453 -25.857 1.00 14.09 194 ILE A O 1
ATOM 1547 N N . ARG A 1 195 ? -25.649 11.029 -23.755 1.00 12.62 195 ARG A N 1
ATOM 1548 C CA A ARG A 1 195 ? -26.877 11.555 -23.115 0.50 13.54 195 ARG A CA 1
ATOM 1549 C CA B ARG A 1 195 ? -26.872 11.552 -23.072 0.50 13.49 195 ARG A CA 1
ATOM 1550 C C . ARG A 1 195 ? -27.086 13.004 -23.459 1.00 13.58 195 ARG A C 1
ATOM 1551 O O . ARG A 1 195 ? -28.260 13.486 -23.663 1.00 14.59 195 ARG A O 1
ATOM 1566 N N . GLY A 1 196 ? -26.010 13.798 -23.484 1.00 12.29 196 GLY A N 1
ATOM 1567 C CA . GLY A 1 196 ? -26.121 15.212 -23.902 1.00 13.79 196 GLY A CA 1
ATOM 1568 C C . GLY A 1 196 ? -26.630 15.387 -25.312 1.00 14.99 196 GLY A C 1
ATOM 1569 O O . GLY A 1 196 ? -27.470 16.317 -25.607 1.00 15.33 196 GLY A O 1
ATOM 1570 N N . PHE A 1 197 ? -26.123 14.579 -26.249 1.00 13.37 197 PHE A N 1
ATOM 1571 C CA . PHE A 1 197 ? -26.601 14.704 -27.637 1.00 13.53 197 PHE A CA 1
ATOM 1572 C C . PHE A 1 197 ? -28.080 14.299 -27.684 1.00 16.01 197 PHE A C 1
ATOM 1573 O O . PHE A 1 197 ? -28.772 14.870 -28.479 1.00 17.50 197 PHE A O 1
ATOM 1581 N N . GLU A 1 198 ? -28.458 13.339 -26.866 1.00 14.69 198 GLU A N 1
ATOM 1582 C CA . GLU A 1 198 ? -29.883 12.852 -26.977 1.00 16.27 198 GLU A CA 1
ATOM 1583 C C . GLU A 1 198 ? -30.794 13.935 -26.482 1.00 19.46 198 GLU A C 1
ATOM 1584 O O . GLU A 1 198 ? -31.857 14.137 -27.157 1.00 21.43 198 GLU A O 1
ATOM 1590 N N . VAL A 1 199 ? -30.445 14.603 -25.399 1.00 18.47 199 VAL A N 1
ATOM 1591 C CA . VAL A 1 199 ? -31.261 15.772 -24.886 1.00 21.55 199 VAL A CA 1
ATOM 1592 C C . VAL A 1 199 ? -31.439 16.728 -26.025 1.00 23.08 199 VAL A C 1
ATOM 1593 O O . VAL A 1 199 ? -32.585 17.242 -26.280 1.00 24.86 199 VAL A O 1
ATOM 1597 N N . GLN A 1 200 ? -30.329 17.146 -26.632 1.00 20.70 200 GLN A N 1
ATOM 1598 C CA . GLN A 1 200 ? -30.319 18.159 -27.673 1.00 24.31 200 GLN A CA 1
ATOM 1599 C C . GLN A 1 200 ? -31.188 17.695 -28.865 1.00 22.83 200 GLN A C 1
ATOM 1600 O O . GLN A 1 200 ? -32.030 18.470 -29.386 1.00 26.16 200 GLN A O 1
ATOM 1606 N N . LEU A 1 201 ? -31.100 16.428 -29.249 1.00 23.29 201 LEU A N 1
ATOM 1607 C CA . LEU A 1 201 ? -31.827 15.910 -30.421 1.00 23.94 201 LEU A CA 1
ATOM 1608 C C . LEU A 1 201 ? -33.315 15.838 -30.137 1.00 26.33 201 LEU A C 1
ATOM 1609 O O . LEU A 1 201 ? -34.161 16.172 -31.009 1.00 28.12 201 LEU A O 1
ATOM 1614 N N . THR A 1 202 ? -33.654 15.440 -28.920 1.00 27.95 202 THR A N 1
ATOM 1615 C CA . THR A 1 202 ? -35.063 15.242 -28.571 1.00 28.31 202 THR A CA 1
ATOM 1616 C C . THR A 1 202 ? -35.724 16.593 -28.601 1.00 30.69 202 THR A C 1
ATOM 1617 O O . THR A 1 202 ? -36.860 16.731 -29.168 1.00 31.55 202 THR A O 1
ATOM 1621 N N . ALA A 1 203 ? -35.030 17.586 -28.079 1.00 31.42 203 ALA A N 1
ATOM 1622 C CA . ALA A 1 203 ? -35.466 18.967 -28.041 1.00 34.15 203 ALA A CA 1
ATOM 1623 C C . ALA A 1 203 ? -35.824 19.488 -29.421 1.00 36.13 203 ALA A C 1
ATOM 1624 O O . ALA A 1 203 ? -36.978 19.906 -29.642 1.00 37.47 203 ALA A O 1
ATOM 1626 N N . LEU A 1 204 ? -34.893 19.442 -30.362 1.00 36.09 204 LEU A N 1
ATOM 1627 C CA . LEU A 1 204 ? -35.161 19.889 -31.744 1.00 38.49 204 LEU A CA 1
ATOM 1628 C C . LEU A 1 204 ? -36.384 19.242 -32.425 1.00 40.82 204 LEU A C 1
ATOM 1629 O O . LEU A 1 204 ? -36.640 18.014 -32.289 1.00 42.17 204 LEU A O 1
ATOM 1634 N N . LEU B 1 4 ? 19.377 32.467 -6.488 1.00 28.50 4 LEU B N 1
ATOM 1635 C CA . LEU B 1 4 ? 18.356 31.822 -7.424 1.00 25.08 4 LEU B CA 1
ATOM 1636 C C . LEU B 1 4 ? 17.234 31.142 -6.631 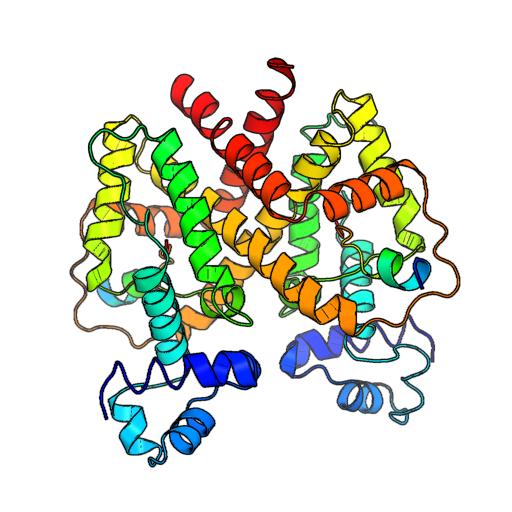1.00 23.83 4 LEU B C 1
ATOM 1637 O O . LEU B 1 4 ? 17.448 30.286 -5.805 1.00 23.16 4 LEU B O 1
ATOM 1642 N N . ASP B 1 5 ? 15.993 31.459 -6.972 1.00 19.67 5 ASP B N 1
ATOM 1643 C CA . ASP B 1 5 ? 14.886 30.694 -6.338 1.00 17.64 5 ASP B CA 1
ATOM 1644 C C . ASP B 1 5 ? 13.969 30.044 -7.305 1.00 13.70 5 ASP B C 1
ATOM 1645 O O . ASP B 1 5 ? 14.134 30.190 -8.550 1.00 14.47 5 ASP B O 1
ATOM 1650 N N . LYS B 1 6 ? 13.037 29.217 -6.841 1.00 13.78 6 LYS B N 1
ATOM 1651 C CA . LYS B 1 6 ? 12.283 28.391 -7.759 1.00 14.83 6 LYS B CA 1
ATOM 1652 C C . LYS B 1 6 ? 11.422 29.232 -8.684 1.00 14.22 6 LYS B C 1
ATOM 1653 O O . LYS B 1 6 ? 11.299 28.878 -9.857 1.00 12.70 6 LYS B O 1
ATOM 1659 N N . SER B 1 7 ? 10.939 30.373 -8.218 1.00 13.81 7 SER B N 1
ATOM 1660 C CA A SER B 1 7 ? 10.188 31.285 -9.086 0.50 13.41 7 SER B CA 1
ATOM 1661 C CA B SER B 1 7 ? 10.172 31.260 -9.091 0.50 13.38 7 SER B CA 1
ATOM 1662 C C . SER B 1 7 ? 10.995 31.738 -10.306 1.00 15.17 7 SER B C 1
ATOM 1663 O O . SER B 1 7 ? 10.467 31.792 -11.460 1.00 13.55 7 SER B O 1
ATOM 1668 N N . LYS B 1 8 ? 12.236 32.081 -10.083 1.00 13.41 8 LYS B N 1
ATOM 1669 C CA . LYS B 1 8 ? 13.074 32.501 -11.181 1.00 13.61 8 LYS B CA 1
ATOM 1670 C C . LYS B 1 8 ? 13.349 31.351 -12.158 1.00 10.70 8 LYS B C 1
ATOM 1671 O O . LYS B 1 8 ? 13.446 31.551 -13.412 1.00 11.25 8 LYS B O 1
ATOM 1677 N N . VAL B 1 9 ? 13.555 30.150 -11.635 1.00 10.13 9 VAL B N 1
ATOM 1678 C CA . VAL B 1 9 ? 13.778 29.026 -12.504 1.00 9.48 9 VAL B CA 1
ATOM 1679 C C . VAL B 1 9 ? 12.543 28.773 -13.403 1.00 9.17 9 VAL B C 1
ATOM 1680 O O . VAL B 1 9 ? 12.666 28.593 -14.620 1.00 9.62 9 VAL B O 1
ATOM 1684 N N . ILE B 1 10 ? 11.363 28.805 -12.755 1.00 9.57 10 ILE B N 1
ATOM 1685 C CA . ILE B 1 10 ? 10.127 28.604 -13.535 1.00 9.84 10 ILE B CA 1
ATOM 1686 C C . ILE B 1 10 ? 9.929 29.707 -14.603 1.00 9.32 10 ILE B C 1
ATOM 1687 O O . ILE B 1 10 ? 9.618 29.406 -15.741 1.00 9.03 10 ILE B O 1
ATOM 1692 N N . ASN B 1 11 ? 10.228 30.962 -14.237 1.00 9.36 11 ASN B N 1
ATOM 1693 C CA . ASN B 1 11 ? 9.913 32.051 -15.202 1.00 9.33 11 ASN B CA 1
ATOM 1694 C C . ASN B 1 11 ? 10.877 31.964 -16.366 1.00 10.57 11 ASN B C 1
ATOM 1695 O O . ASN B 1 11 ? 10.497 32.172 -17.498 1.00 9.76 11 ASN B O 1
ATOM 1700 N N . SER B 1 12 ? 12.143 31.621 -16.103 1.00 8.89 12 SER B N 1
ATOM 1701 C CA A SER B 1 12 ? 13.059 31.532 -17.233 0.50 8.46 12 SER B CA 1
ATOM 1702 C CA B SER B 1 12 ? 13.133 31.474 -17.163 0.50 8.75 12 SER B CA 1
ATOM 1703 C C . SER B 1 12 ? 12.780 30.274 -18.065 1.00 8.36 12 SER B C 1
ATOM 1704 O O . SER B 1 12 ? 12.943 30.310 -19.285 1.00 9.29 12 SER B O 1
ATOM 1709 N N . ALA B 1 13 ? 12.291 29.185 -17.406 1.00 8.62 13 ALA B N 1
ATOM 1710 C CA . ALA B 1 13 ? 11.899 27.997 -18.204 1.00 9.00 13 ALA B CA 1
ATOM 1711 C C . ALA B 1 13 ? 10.654 28.272 -19.075 1.00 8.16 13 ALA B C 1
ATOM 1712 O O . ALA B 1 13 ? 10.633 27.760 -20.189 1.00 9.64 13 ALA B O 1
ATOM 1714 N N . LEU B 1 14 ? 9.707 29.059 -18.575 1.00 7.49 14 LEU B N 1
ATOM 1715 C CA . LEU B 1 14 ? 8.550 29.414 -19.426 1.00 8.19 14 LEU B CA 1
ATOM 1716 C C . LEU B 1 14 ? 9.000 30.314 -20.596 1.00 9.65 14 LEU B C 1
ATOM 1717 O O . LEU B 1 14 ? 8.479 30.152 -21.718 1.00 10.50 14 LEU B O 1
ATOM 1722 N N . GLU B 1 15 ? 9.977 31.219 -20.379 1.00 8.57 15 GLU B N 1
ATOM 1723 C CA . GLU B 1 15 ? 10.508 32.056 -21.466 1.00 9.94 15 GLU B CA 1
ATOM 1724 C C . GLU B 1 15 ? 11.194 31.086 -22.443 1.00 10.05 15 GLU B C 1
ATOM 1725 O O . GLU B 1 15 ? 10.992 31.232 -23.676 1.00 11.10 15 GLU B O 1
ATOM 1731 N N . LEU B 1 16 ? 12.002 30.093 -21.975 1.00 9.80 16 LEU B N 1
ATOM 1732 C CA . LEU B 1 16 ? 12.662 29.176 -22.887 1.00 11.10 16 LEU B CA 1
ATOM 1733 C C . LEU B 1 16 ? 11.590 28.332 -23.680 1.00 11.12 16 LEU B C 1
ATOM 1734 O O . LEU B 1 16 ? 11.753 28.099 -24.900 1.00 10.91 16 LEU B O 1
ATOM 1739 N N . LEU B 1 17 ? 10.536 27.861 -22.977 1.00 9.29 17 LEU B N 1
ATOM 1740 C CA . LEU B 1 17 ? 9.469 27.111 -23.693 1.00 10.15 17 LEU B CA 1
ATOM 1741 C C . LEU B 1 17 ? 8.912 27.915 -24.855 1.00 11.67 17 LEU B C 1
ATOM 1742 O O . LEU B 1 17 ? 8.716 27.383 -25.947 1.00 11.49 17 LEU B O 1
ATOM 1747 N N . ASN B 1 18 ? 8.647 29.223 -24.666 1.00 10.18 18 ASN B N 1
ATOM 1748 C CA . ASN B 1 18 ? 8.104 29.996 -25.805 1.00 9.75 18 ASN B CA 1
ATOM 1749 C C . ASN B 1 18 ? 9.192 30.119 -26.889 1.00 12.81 18 ASN B C 1
ATOM 1750 O O . ASN B 1 18 ? 8.822 30.198 -28.076 1.00 13.91 18 ASN B O 1
ATOM 1755 N N . GLU B 1 19 ? 10.464 30.258 -26.563 1.00 11.44 19 GLU B N 1
ATOM 1756 C CA . GLU B 1 19 ? 11.538 30.447 -27.604 1.00 13.52 19 GLU B CA 1
ATOM 1757 C C . GLU B 1 19 ? 11.765 29.157 -28.395 1.00 14.48 19 GLU B C 1
ATOM 1758 O O . GLU B 1 19 ? 12.033 29.287 -29.637 1.00 17.37 19 GLU B O 1
ATOM 1764 N N . VAL B 1 20 ? 11.741 28.002 -27.761 1.00 15.78 20 VAL B N 1
ATOM 1765 C CA . VAL B 1 20 ? 12.240 26.787 -28.444 1.00 14.07 20 VAL B CA 1
ATOM 1766 C C . VAL B 1 20 ? 11.224 25.667 -28.469 1.00 14.50 20 VAL B C 1
ATOM 1767 O O . VAL B 1 20 ? 11.517 24.591 -29.116 1.00 17.89 20 VAL B O 1
ATOM 1771 N N . GLY B 1 21 ? 10.128 25.761 -27.700 1.00 13.17 21 GLY B N 1
ATOM 1772 C CA . GLY B 1 21 ? 9.155 24.684 -27.723 1.00 12.90 21 GLY B CA 1
ATOM 1773 C C . GLY B 1 21 ? 9.499 23.603 -26.718 1.00 11.51 21 GLY B C 1
ATOM 1774 O O . GLY B 1 21 ? 10.624 23.565 -26.147 1.00 12.50 21 GLY B O 1
ATOM 1775 N N . ILE B 1 22 ? 8.616 22.625 -26.478 1.00 11.00 22 ILE B N 1
ATOM 1776 C CA . ILE B 1 22 ? 8.851 21.653 -25.441 1.00 11.62 22 ILE B CA 1
ATOM 1777 C C . ILE B 1 22 ? 10.059 20.750 -25.696 1.00 13.85 22 ILE B C 1
ATOM 1778 O O . ILE B 1 22 ? 10.724 20.362 -24.782 1.00 14.45 22 ILE B O 1
ATOM 1783 N N . GLU B 1 23 ? 10.304 20.424 -26.964 1.00 15.27 23 GLU B N 1
ATOM 1784 C CA . GLU B 1 23 ? 11.441 19.530 -27.280 1.00 20.95 23 GLU B CA 1
ATOM 1785 C C . GLU B 1 23 ? 12.741 20.250 -27.111 1.00 19.94 23 GLU B C 1
ATOM 1786 O O . GLU B 1 23 ? 13.746 19.618 -26.779 1.00 24.69 23 GLU B O 1
ATOM 1792 N N . GLY B 1 24 ? 12.754 21.567 -27.226 1.00 20.34 24 GLY B N 1
ATOM 1793 C CA . GLY B 1 24 ? 13.981 22.337 -26.979 1.00 22.54 24 GLY B CA 1
ATOM 1794 C C . GLY B 1 24 ? 14.252 22.719 -25.554 1.00 22.49 24 GLY B C 1
ATOM 1795 O O . GLY B 1 24 ? 15.285 23.308 -25.218 1.00 25.46 24 GLY B O 1
ATOM 1796 N N . LEU B 1 25 ? 13.339 22.399 -24.661 1.00 21.88 25 LEU B N 1
ATOM 1797 C CA . LEU B 1 25 ? 13.374 22.772 -23.278 1.00 23.02 25 LEU B CA 1
ATOM 1798 C C . LEU B 1 25 ? 14.212 21.740 -22.553 1.00 25.54 25 LEU B C 1
ATOM 1799 O O . LEU B 1 25 ? 13.712 20.629 -22.328 1.00 31.88 25 LEU B O 1
ATOM 1804 N N . THR B 1 26 ? 15.493 22.043 -22.327 1.00 25.15 26 THR B N 1
ATOM 1805 C CA . THR B 1 26 ? 16.352 21.158 -21.612 1.00 27.20 26 THR B CA 1
ATOM 1806 C C . THR B 1 26 ? 16.859 21.887 -20.349 1.00 26.95 26 THR B C 1
ATOM 1807 O O . THR B 1 26 ? 17.265 23.135 -20.442 1.00 23.56 26 THR B O 1
ATOM 1811 N N . THR B 1 27 ? 17.036 21.067 -19.252 1.00 27.74 27 THR B N 1
ATOM 1812 C CA . THR B 1 27 ? 17.780 21.613 -18.037 1.00 27.47 27 THR B CA 1
ATOM 1813 C C . THR B 1 27 ? 19.064 22.350 -18.487 1.00 26.79 27 THR B C 1
ATOM 1814 O O . THR B 1 27 ? 19.557 23.409 -17.990 1.00 30.02 27 THR B O 1
ATOM 1818 N N . ARG B 1 28 ? 19.726 21.736 -19.437 1.00 27.89 28 ARG B N 1
ATOM 1819 C CA . ARG B 1 28 ? 20.969 22.326 -20.037 1.00 24.24 28 ARG B CA 1
ATOM 1820 C C . ARG B 1 28 ? 20.850 23.731 -20.620 1.00 26.98 28 ARG B C 1
ATOM 1821 O O . ARG B 1 28 ? 21.606 24.642 -20.317 1.00 24.33 28 ARG B O 1
ATOM 1829 N N . LYS B 1 29 ? 19.834 24.004 -21.473 1.00 23.15 29 LYS B N 1
ATOM 1830 C CA . LYS B 1 29 ? 19.713 25.389 -21.963 1.00 22.63 29 LYS B CA 1
ATOM 1831 C C . LYS B 1 29 ? 19.080 26.370 -20.903 1.00 18.60 29 LYS B C 1
ATOM 1832 O O . LYS B 1 29 ? 19.247 27.586 -20.929 1.00 19.80 29 LYS B O 1
ATOM 1838 N N . LEU B 1 30 ? 18.330 25.775 -19.989 1.00 16.95 30 LEU B N 1
ATOM 1839 C CA . LEU B 1 30 ? 17.812 26.585 -18.875 1.00 14.33 30 LEU B CA 1
ATOM 1840 C C . LEU B 1 30 ? 18.945 27.163 -17.953 1.00 14.00 30 LEU B C 1
ATOM 1841 O O . LEU B 1 30 ? 18.913 28.307 -17.533 1.00 12.77 30 LEU B O 1
ATOM 1846 N N . ALA B 1 31 ? 19.955 26.276 -17.637 1.00 15.44 31 ALA B N 1
ATOM 1847 C CA . ALA B 1 31 ? 21.094 26.768 -16.879 1.00 15.90 31 ALA B CA 1
ATOM 1848 C C . ALA B 1 31 ? 21.849 27.872 -17.461 1.00 13.97 31 ALA B C 1
ATOM 1849 O O . ALA B 1 31 ? 22.133 28.891 -16.828 1.00 17.01 31 ALA B O 1
ATOM 1851 N N . GLN B 1 32 ? 22.008 27.775 -18.811 1.00 20.36 32 GLN B N 1
ATOM 1852 C CA . GLN B 1 32 ? 22.757 28.761 -19.555 1.00 25.06 32 GLN B CA 1
ATOM 1853 C C . GLN B 1 32 ? 21.979 29.994 -19.482 1.00 21.57 32 GLN B C 1
ATOM 1854 O O . GLN B 1 32 ? 22.428 31.013 -19.181 1.00 23.90 32 GLN B O 1
ATOM 1860 N N . LYS B 1 33 ? 20.615 29.881 -19.664 1.00 19.01 33 LYS B N 1
ATOM 1861 C CA . LYS B 1 33 ? 19.878 31.083 -19.545 1.00 19.46 33 LYS B CA 1
ATOM 1862 C C . LYS B 1 33 ? 19.847 31.826 -18.165 1.00 19.09 33 LYS B C 1
ATOM 1863 O O . LYS B 1 33 ? 19.790 33.046 -17.976 1.00 23.28 33 LYS B O 1
ATOM 1869 N N . LEU B 1 34 ? 19.910 31.074 -17.034 1.00 16.37 34 LEU B N 1
ATOM 1870 C CA . LEU B 1 34 ? 20.011 31.587 -15.720 1.00 16.83 34 LEU B CA 1
ATOM 1871 C C . LEU B 1 34 ? 21.461 32.008 -15.240 1.00 17.20 34 LEU B C 1
ATOM 1872 O O . LEU B 1 34 ? 21.584 32.516 -14.172 1.00 19.63 34 LEU B O 1
ATOM 1877 N N . GLY B 1 35 ? 22.441 31.659 -16.042 1.00 18.30 35 GLY B N 1
ATOM 1878 C CA . GLY B 1 35 ? 23.877 31.961 -15.659 1.00 19.18 35 GLY B CA 1
ATOM 1879 C C . GLY B 1 35 ? 24.408 31.040 -14.561 1.00 17.86 35 GLY B C 1
ATOM 1880 O O . GLY B 1 35 ? 25.285 31.492 -13.755 1.00 22.88 35 GLY B O 1
ATOM 1881 N N . VAL B 1 36 ? 23.888 29.804 -14.488 1.00 16.11 36 VAL B N 1
ATOM 1882 C CA . VAL B 1 36 ? 24.353 28.936 -13.426 1.00 14.95 36 VAL B CA 1
ATOM 1883 C C . VAL B 1 36 ? 24.801 27.625 -14.039 1.00 14.36 36 VAL B C 1
ATOM 1884 O O . VAL B 1 36 ? 24.563 27.299 -15.227 1.00 15.61 36 VAL B O 1
ATOM 1888 N N . GLU B 1 37 ? 25.561 26.828 -13.273 1.00 12.82 37 GLU B N 1
ATOM 1889 C CA . GLU B 1 37 ? 25.937 25.532 -13.825 1.00 12.26 37 GLU B CA 1
ATOM 1890 C C . GLU B 1 37 ? 24.765 24.563 -13.742 1.00 16.20 37 GLU B C 1
ATOM 1891 O O . GLU B 1 37 ? 23.859 24.647 -12.876 1.00 14.48 37 GLU B O 1
ATOM 1897 N N . GLN B 1 38 ? 24.808 23.624 -14.681 1.00 17.09 38 GLN B N 1
ATOM 1898 C CA . GLN B 1 38 ? 23.709 22.651 -14.800 1.00 19.57 38 GLN B CA 1
ATOM 1899 C C . GLN B 1 38 ? 23.386 21.922 -13.521 1.00 19.65 38 GLN B C 1
ATOM 1900 O O . GLN B 1 38 ? 22.181 21.770 -13.147 1.00 19.87 38 GLN B O 1
ATOM 1906 N N . PRO B 1 39 ? 24.388 21.549 -12.700 1.00 21.18 39 PRO B N 1
ATOM 1907 C CA . PRO B 1 39 ? 24.010 20.807 -11.461 1.00 22.84 39 PRO B CA 1
ATOM 1908 C C . PRO B 1 39 ? 23.297 21.606 -10.376 1.00 22.78 39 PRO B C 1
ATOM 1909 O O . PRO B 1 39 ? 22.504 21.003 -9.637 1.00 24.98 39 PRO B O 1
ATOM 1913 N N . THR B 1 40 ? 23.472 22.957 -10.323 1.00 21.78 40 THR B N 1
ATOM 1914 C CA . THR B 1 40 ? 22.757 23.902 -9.474 1.00 20.44 40 THR B CA 1
ATOM 1915 C C . THR B 1 40 ? 21.257 23.729 -9.750 1.00 20.43 40 THR B C 1
ATOM 1916 O O . THR B 1 40 ? 20.469 23.780 -8.825 1.00 20.98 40 THR B O 1
ATOM 1920 N N . LEU B 1 41 ? 20.801 23.492 -10.995 1.00 19.20 41 LEU B N 1
ATOM 1921 C CA A LEU B 1 41 ? 19.315 23.394 -11.217 0.50 18.45 41 LEU B CA 1
ATOM 1922 C CA B LEU B 1 41 ? 19.363 23.423 -11.230 0.50 18.73 41 LEU B CA 1
ATOM 1923 C C . LEU B 1 41 ? 18.697 22.223 -10.587 1.00 18.17 41 LEU B C 1
ATOM 1924 O O . LEU B 1 41 ? 17.488 22.235 -10.302 1.00 16.90 41 LEU B O 1
ATOM 1933 N N . TYR B 1 42 ? 19.450 21.089 -10.422 1.00 18.29 42 TYR B N 1
ATOM 1934 C CA . TYR B 1 42 ? 18.969 19.892 -9.813 1.00 19.91 42 TYR B CA 1
ATOM 1935 C C . TYR B 1 42 ? 18.204 20.117 -8.525 1.00 20.20 42 TYR B C 1
ATOM 1936 O O . TYR B 1 42 ? 17.200 19.513 -8.227 1.00 18.43 42 TYR B O 1
ATOM 1945 N N . TRP B 1 43 ? 18.683 21.069 -7.721 1.00 18.18 43 TRP B N 1
ATOM 1946 C CA . TRP B 1 43 ? 18.013 21.314 -6.501 1.00 18.82 43 TRP B CA 1
ATOM 1947 C C . TRP B 1 43 ? 16.676 21.959 -6.549 1.00 19.02 43 TRP B C 1
ATOM 1948 O O . TRP B 1 43 ? 15.804 21.889 -5.622 1.00 22.63 43 TRP B O 1
ATOM 1959 N N . HIS B 1 44 ? 16.413 22.593 -7.676 1.00 16.38 44 HIS B N 1
ATOM 1960 C CA . HIS B 1 44 ? 15.106 23.194 -7.899 1.00 15.47 44 HIS B CA 1
ATOM 1961 C C . HIS B 1 44 ? 14.183 22.273 -8.677 1.00 15.97 44 HIS B C 1
ATOM 1962 O O . HIS B 1 44 ? 13.023 22.184 -8.382 1.00 17.75 44 HIS B O 1
ATOM 1969 N N . VAL B 1 45 ? 14.747 21.600 -9.704 1.00 16.02 45 VAL B N 1
ATOM 1970 C CA . VAL B 1 45 ? 14.032 20.639 -10.510 1.00 16.82 45 VAL B CA 1
ATOM 1971 C C . VAL B 1 45 ? 14.939 19.466 -10.819 1.00 14.58 45 VAL B C 1
ATOM 1972 O O . VAL B 1 45 ? 15.956 19.622 -11.546 1.00 17.10 45 VAL B O 1
ATOM 1976 N N . LYS B 1 46 ? 14.558 18.292 -10.292 1.00 18.16 46 LYS B N 1
ATOM 1977 C CA . LYS B 1 46 ? 15.442 17.125 -10.356 1.00 18.39 46 LYS B CA 1
ATOM 1978 C C . LYS B 1 46 ? 15.626 16.526 -11.733 1.00 18.50 46 LYS B C 1
ATOM 1979 O O . LYS B 1 46 ? 16.644 15.978 -12.064 1.00 18.88 46 LYS B O 1
ATOM 1985 N N . ASN B 1 47 ? 14.598 16.675 -12.585 1.00 15.03 47 ASN B N 1
ATOM 1986 C CA . ASN B 1 47 ? 14.644 16.174 -13.954 1.00 14.52 47 ASN B CA 1
ATOM 1987 C C . ASN B 1 47 ? 13.580 16.892 -14.782 1.00 13.54 47 ASN B C 1
ATOM 1988 O O . ASN B 1 47 ? 12.881 17.787 -14.244 1.00 12.39 47 ASN B O 1
ATOM 1993 N N . LYS B 1 48 ? 13.511 16.598 -16.087 1.00 13.18 48 LYS B N 1
ATOM 1994 C CA . LYS B 1 48 ? 12.569 17.322 -16.934 1.00 12.45 48 LYS B CA 1
ATOM 1995 C C . LYS B 1 48 ? 11.157 17.069 -16.458 1.00 10.39 48 LYS B C 1
ATOM 1996 O O . LYS B 1 48 ? 10.360 18.035 -16.553 1.00 11.00 48 LYS B O 1
ATOM 2002 N N . ARG B 1 49 ? 10.742 15.885 -16.000 1.00 11.70 49 ARG B N 1
ATOM 2003 C CA A ARG B 1 49 ? 9.334 15.808 -15.580 0.50 11.08 49 ARG B CA 1
ATOM 2004 C CA B ARG B 1 49 ? 9.376 15.695 -15.489 0.50 10.19 49 ARG B CA 1
ATOM 2005 C C . ARG B 1 49 ? 9.056 16.712 -14.390 1.00 9.70 49 ARG B C 1
ATOM 2006 O O . ARG B 1 49 ? 7.934 17.313 -14.386 1.00 10.96 49 ARG B O 1
ATOM 2021 N N . ALA B 1 50 ? 9.967 16.919 -13.461 1.00 10.18 50 ALA B N 1
ATOM 2022 C CA . ALA B 1 50 ? 9.704 17.831 -12.373 1.00 10.97 50 ALA B CA 1
ATOM 2023 C C . ALA B 1 50 ? 9.586 19.251 -12.920 1.00 8.65 50 ALA B C 1
ATOM 2024 O O . ALA B 1 50 ? 8.743 20.037 -12.433 1.00 10.31 50 ALA B O 1
ATOM 2026 N N . LEU B 1 51 ? 10.407 19.587 -13.903 1.00 9.04 51 LEU B N 1
ATOM 2027 C CA . LEU B 1 51 ? 10.281 20.946 -14.507 1.00 8.29 51 LEU B CA 1
ATOM 2028 C C . LEU B 1 51 ? 8.929 21.093 -15.208 1.00 8.34 51 LEU B C 1
ATOM 2029 O O . LEU B 1 51 ? 8.254 22.101 -14.933 1.00 8.62 51 LEU B O 1
ATOM 2034 N N . LEU B 1 52 ? 8.519 20.085 -15.981 1.00 8.89 52 LEU B N 1
ATOM 2035 C CA . LEU B 1 52 ? 7.211 20.187 -16.638 1.00 8.64 52 LEU B CA 1
ATOM 2036 C C . LEU B 1 52 ? 6.069 20.302 -15.667 1.00 9.00 52 LEU B C 1
ATOM 2037 O O . LEU B 1 52 ? 5.162 21.186 -15.856 1.00 9.78 52 LEU B O 1
ATOM 2042 N N . ASP B 1 53 ? 6.100 19.600 -14.565 1.00 8.26 53 ASP B N 1
ATOM 2043 C CA . ASP B 1 53 ? 5.064 19.694 -13.545 1.00 9.20 53 ASP B CA 1
ATOM 2044 C C . ASP B 1 53 ? 5.009 21.122 -12.979 1.00 8.53 53 ASP B C 1
ATOM 2045 O O . ASP B 1 53 ? 3.887 21.697 -12.830 1.00 9.70 53 ASP B O 1
ATOM 2050 N N . ALA B 1 54 ? 6.212 21.726 -12.724 1.00 8.07 54 ALA B N 1
ATOM 2051 C CA . ALA B 1 54 ? 6.196 23.074 -12.153 1.00 9.17 54 ALA B CA 1
ATOM 2052 C C . ALA B 1 54 ? 5.716 24.059 -13.145 1.00 8.09 54 ALA B C 1
ATOM 2053 O O . ALA B 1 54 ? 5.025 25.046 -12.786 1.00 8.90 54 ALA B O 1
ATOM 2055 N N . LEU B 1 55 ? 6.038 23.865 -14.427 1.00 8.13 55 LEU B N 1
ATOM 2056 C CA . LEU B 1 55 ? 5.546 24.826 -15.420 1.00 7.07 55 LEU B CA 1
ATOM 2057 C C . LEU B 1 55 ? 4.049 24.728 -15.567 1.00 7.29 55 LEU B C 1
ATOM 2058 O O . LEU B 1 55 ? 3.378 25.794 -15.678 1.00 7.05 55 LEU B O 1
ATOM 2063 N N . ALA B 1 56 ? 3.524 23.512 -15.616 1.00 7.14 56 ALA B N 1
ATOM 2064 C CA . ALA B 1 56 ? 2.051 23.382 -15.757 1.00 7.10 56 ALA B CA 1
ATOM 2065 C C . ALA B 1 56 ? 1.370 24.030 -14.586 1.00 8.75 56 ALA B C 1
ATOM 2066 O O . ALA B 1 56 ? 0.377 24.746 -14.771 1.00 8.19 56 ALA B O 1
ATOM 2068 N N . ILE B 1 57 ? 1.851 23.768 -13.342 1.00 6.93 57 ILE B N 1
ATOM 2069 C CA . ILE B 1 57 ? 1.187 24.309 -12.170 1.00 7.62 57 ILE B CA 1
ATOM 2070 C C . ILE B 1 57 ? 1.327 25.878 -12.164 1.00 7.96 57 ILE B C 1
ATOM 2071 O O . ILE B 1 57 ? 0.331 26.536 -11.816 1.00 8.72 57 ILE B O 1
ATOM 2076 N N . GLU B 1 58 ? 2.447 26.449 -12.610 1.00 7.56 58 GLU B N 1
ATOM 2077 C CA . GLU B 1 58 ? 2.500 27.902 -12.702 1.00 7.58 58 GLU B CA 1
ATOM 2078 C C . GLU B 1 58 ? 1.505 28.450 -13.719 1.00 8.33 58 GLU B C 1
ATOM 2079 O O . GLU B 1 58 ? 0.850 29.486 -13.444 1.00 8.67 58 GLU B O 1
ATOM 2085 N N . MET B 1 59 ? 1.340 27.738 -14.838 1.00 6.71 59 MET B N 1
ATOM 2086 C CA . MET B 1 59 ? 0.288 28.210 -15.790 1.00 7.82 59 MET B CA 1
ATOM 2087 C C . MET B 1 59 ? -1.118 28.158 -15.155 1.00 6.78 59 MET B C 1
ATOM 2088 O O . MET B 1 59 ? -1.937 29.099 -15.339 1.00 7.54 59 MET B O 1
ATOM 2093 N N . LEU B 1 60 ? -1.381 27.111 -14.358 1.00 6.65 60 LEU B N 1
ATOM 2094 C CA . LEU B 1 60 ? -2.726 27.094 -13.657 1.00 8.21 60 LEU B CA 1
ATOM 2095 C C . LEU B 1 60 ? -2.813 28.246 -12.650 1.00 7.81 60 LEU B C 1
ATOM 2096 O O . LEU B 1 60 ? -3.856 28.883 -12.551 1.00 8.73 60 LEU B O 1
ATOM 2101 N N . ASP B 1 61 ? -1.720 28.493 -11.902 1.00 8.58 61 ASP B N 1
ATOM 2102 C CA . ASP B 1 61 ? -1.779 29.533 -10.873 1.00 8.23 61 ASP B CA 1
ATOM 2103 C C . ASP B 1 61 ? -1.944 30.916 -11.497 1.00 8.83 61 ASP B C 1
ATOM 2104 O O . ASP B 1 61 ? -2.518 31.821 -10.783 1.00 12.19 61 ASP B O 1
ATOM 2109 N N . ARG B 1 62 ? -1.529 31.104 -12.734 1.00 7.99 62 ARG B N 1
ATOM 2110 C CA . ARG B 1 62 ? -1.736 32.387 -13.432 1.00 9.20 62 ARG B CA 1
ATOM 2111 C C . ARG B 1 62 ? -3.082 32.512 -14.097 1.00 8.98 62 ARG B C 1
ATOM 2112 O O . ARG B 1 62 ? -3.682 33.592 -14.123 1.00 11.41 62 ARG B O 1
ATOM 2120 N N . HIS B 1 63 ? -3.566 31.446 -14.716 1.00 6.79 63 HIS B N 1
ATOM 2121 C CA . HIS B 1 63 ? -4.652 31.574 -15.710 1.00 7.36 63 HIS B CA 1
ATOM 2122 C C . HIS B 1 63 ? -5.880 30.766 -15.354 1.00 8.09 63 HIS B C 1
ATOM 2123 O O . HIS B 1 63 ? -6.948 31.012 -15.969 1.00 8.22 63 HIS B O 1
ATOM 2130 N N . HIS B 1 64 ? -5.766 29.786 -14.453 1.00 7.31 64 HIS B N 1
ATOM 2131 C CA . HIS B 1 64 ? -6.942 28.902 -14.248 1.00 6.74 64 HIS B CA 1
ATOM 2132 C C . HIS B 1 64 ? -7.820 29.480 -13.143 1.00 9.63 64 HIS B C 1
ATOM 2133 O O . HIS B 1 64 ? -7.822 29.029 -12.007 1.00 9.86 64 HIS B O 1
ATOM 2140 N N . THR B 1 65 ? -8.511 30.537 -13.537 1.00 8.33 65 THR B N 1
ATOM 2141 C CA . THR B 1 65 ? -9.262 31.372 -12.606 1.00 8.88 65 THR B CA 1
ATOM 2142 C C . THR B 1 65 ? -10.494 30.612 -12.080 1.00 9.74 65 THR B C 1
ATOM 2143 O O . THR B 1 65 ? -11.037 31.061 -11.012 1.00 11.95 65 THR B O 1
ATOM 2147 N N . HIS B 1 66 ? -10.920 29.534 -12.693 1.00 8.84 66 HIS B N 1
ATOM 2148 C CA . HIS B 1 66 ? -11.968 28.702 -12.227 1.00 8.53 66 HIS B CA 1
ATOM 2149 C C . HIS B 1 66 ? -11.538 27.315 -11.835 1.00 8.86 66 HIS B C 1
ATOM 2150 O O . HIS B 1 66 ? -12.304 26.338 -11.823 1.00 10.25 66 HIS B O 1
ATOM 2157 N N . PHE B 1 67 ? -10.317 27.200 -11.342 1.00 8.47 67 PHE B N 1
ATOM 2158 C CA . PHE B 1 67 ? -9.807 25.976 -10.680 1.00 8.96 67 PHE B CA 1
ATOM 2159 C C . PHE B 1 67 ? -10.725 25.569 -9.538 1.00 10.01 67 PHE B C 1
ATOM 2160 O O . PHE B 1 67 ? -11.124 24.399 -9.478 1.00 11.23 67 PHE B O 1
ATOM 2168 N N . SER B 1 68 ? -11.128 26.565 -8.763 1.00 11.28 68 SER B N 1
ATOM 2169 C CA . SER B 1 68 ? -12.103 26.328 -7.652 1.00 12.08 68 SER B CA 1
ATOM 2170 C C . SER B 1 68 ? -13.423 26.815 -8.105 1.00 10.73 68 SER B C 1
ATOM 2171 O O . SER B 1 68 ? -13.591 27.864 -8.747 1.00 12.60 68 SER B O 1
ATOM 2174 N N . PRO B 1 69 ? -14.489 26.138 -7.552 1.00 11.74 69 PRO B N 1
ATOM 2175 C CA . PRO B 1 69 ? -15.800 26.717 -7.619 1.00 12.74 69 PRO B CA 1
ATOM 2176 C C . PRO B 1 69 ? -15.924 28.076 -6.921 1.00 13.05 69 PRO B C 1
ATOM 2177 O O . PRO B 1 69 ? -15.251 28.211 -5.845 1.00 15.78 69 PRO B O 1
ATOM 2181 N N . LEU B 1 70 ? -16.643 29.001 -7.514 1.00 13.55 70 LEU B N 1
ATOM 2182 C CA . LEU B 1 70 ? -16.785 30.377 -6.963 1.00 14.34 70 LEU B CA 1
ATOM 2183 C C . LEU B 1 70 ? -18.095 30.471 -6.207 1.00 14.61 70 LEU B C 1
ATOM 2184 O O . LEU B 1 70 ? -19.044 29.786 -6.540 1.00 14.35 70 LEU B O 1
ATOM 2189 N N . GLU B 1 71 ? -18.154 31.311 -5.173 1.00 15.06 71 GLU B N 1
ATOM 2190 C CA . GLU B 1 71 ? -19.394 31.477 -4.349 1.00 16.39 71 GLU B CA 1
ATOM 2191 C C . GLU B 1 71 ? -20.582 31.720 -5.207 1.00 15.68 71 GLU B C 1
ATOM 2192 O O . GLU B 1 71 ? -20.616 32.571 -6.077 1.00 18.46 71 GLU B O 1
ATOM 2198 N N . GLY B 1 72 ? -21.600 30.925 -4.943 1.00 15.63 72 GLY B N 1
ATOM 2199 C CA . GLY B 1 72 ? -22.871 31.039 -5.620 1.00 15.31 72 GLY B CA 1
ATOM 2200 C C . GLY B 1 72 ? -22.998 30.381 -6.997 1.00 15.32 72 GLY B C 1
ATOM 2201 O O . GLY B 1 72 ? -24.110 30.399 -7.614 1.00 17.30 72 GLY B O 1
ATOM 2202 N N . GLU B 1 73 ? -21.869 29.837 -7.525 1.00 13.36 73 GLU B N 1
ATOM 2203 C CA . GLU B 1 73 ? -21.941 29.173 -8.818 1.00 12.78 73 GLU B CA 1
ATOM 2204 C C . GLU B 1 73 ? -22.744 27.889 -8.706 1.00 11.07 73 GLU B C 1
ATOM 2205 O O . GLU B 1 73 ? -22.648 27.134 -7.751 1.00 12.42 73 GLU B O 1
ATOM 2211 N N . SER B 1 74 ? -23.504 27.628 -9.747 1.00 9.73 74 SER B N 1
ATOM 2212 C CA . SER B 1 74 ? -24.104 26.266 -9.887 1.00 9.81 74 SER B CA 1
ATOM 2213 C C . SER B 1 74 ? -22.987 25.285 -10.336 1.00 11.05 74 SER B C 1
ATOM 2214 O O . SER B 1 74 ? -21.910 25.703 -10.779 1.00 10.61 74 SER B O 1
ATOM 2217 N N . TRP B 1 75 ? -23.232 24.015 -10.162 1.00 9.70 75 TRP B N 1
ATOM 2218 C CA . TRP B 1 75 ? -22.224 23.030 -10.633 1.00 9.82 75 TRP B CA 1
ATOM 2219 C C . TRP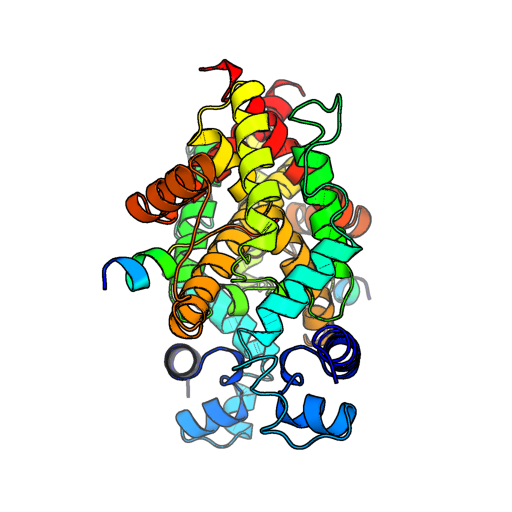 B 1 75 ? -22.082 23.109 -12.139 1.00 10.40 75 TRP B C 1
ATOM 2220 O O . TRP B 1 75 ? -20.933 22.952 -12.647 1.00 8.90 75 TRP B O 1
ATOM 2231 N N . GLN B 1 76 ? -23.131 23.441 -12.888 1.00 9.29 76 GLN B N 1
ATOM 2232 C CA . GLN B 1 76 ? -22.972 23.591 -14.335 1.00 9.63 76 GLN B CA 1
ATOM 2233 C C . GLN B 1 76 ? -22.128 24.819 -14.619 1.00 9.40 76 GLN B C 1
ATOM 2234 O O . GLN B 1 76 ? -21.242 24.679 -15.521 1.00 11.26 76 GLN B O 1
ATOM 2240 N N . ASP B 1 77 ? -22.267 25.962 -13.951 1.00 10.43 77 ASP B N 1
ATOM 2241 C CA A ASP B 1 77 ? -21.382 27.049 -14.266 0.50 10.83 77 ASP B CA 1
ATOM 2242 C CA B ASP B 1 77 ? -21.402 27.183 -14.040 0.50 11.09 77 ASP B CA 1
ATOM 2243 C C . ASP B 1 77 ? -19.980 26.763 -13.809 1.00 9.20 77 ASP B C 1
ATOM 2244 O O . ASP B 1 77 ? -19.046 27.126 -14.576 1.00 11.16 77 ASP B O 1
ATOM 2253 N N . PHE B 1 78 ? -19.752 26.037 -12.736 1.00 8.97 78 PHE B N 1
ATOM 2254 C CA . PHE B 1 78 ? -18.372 25.705 -12.342 1.00 9.17 78 PHE B CA 1
ATOM 2255 C C . PHE B 1 78 ? -17.689 24.806 -13.369 1.00 9.68 78 PHE B C 1
ATOM 2256 O O . PHE B 1 78 ? -16.590 25.119 -13.813 1.00 9.43 78 PHE B O 1
ATOM 2264 N N . LEU B 1 79 ? -18.394 23.741 -13.805 1.00 8.55 79 LEU B N 1
ATOM 2265 C CA . LEU B 1 79 ? -17.712 22.865 -14.808 1.00 9.71 79 LEU B CA 1
ATOM 2266 C C . LEU B 1 79 ? -17.502 23.579 -16.096 1.00 9.64 79 LEU B C 1
ATOM 2267 O O . LEU B 1 79 ? -16.358 23.432 -16.729 1.00 9.28 79 LEU B O 1
ATOM 2272 N N . ARG B 1 80 ? -18.430 24.379 -16.598 1.00 9.33 80 ARG B N 1
ATOM 2273 C CA . ARG B 1 80 ? -18.168 25.134 -17.850 1.00 8.30 80 ARG B CA 1
ATOM 2274 C C . ARG B 1 80 ? -17.067 26.100 -17.702 1.00 9.02 80 ARG B C 1
ATOM 2275 O O . ARG B 1 80 ? -16.177 26.179 -18.590 1.00 9.29 80 ARG B O 1
ATOM 2283 N N . ASN B 1 81 ? -17.073 26.832 -16.568 1.00 9.38 81 ASN B N 1
ATOM 2284 C CA . ASN B 1 81 ? -16.069 27.900 -16.443 1.00 9.69 81 ASN B CA 1
ATOM 2285 C C . ASN B 1 81 ? -14.667 27.239 -16.199 1.00 8.84 81 ASN B C 1
ATOM 2286 O O . ASN B 1 81 ? -13.662 27.817 -16.671 1.00 9.43 81 ASN B O 1
ATOM 2291 N N . ASN B 1 82 ? -14.650 26.120 -15.443 1.00 8.08 82 ASN B N 1
ATOM 2292 C CA . ASN B 1 82 ? -13.397 25.421 -15.227 1.00 6.74 82 ASN B CA 1
ATOM 2293 C C . ASN B 1 82 ? -12.776 24.992 -16.544 1.00 7.44 82 ASN B C 1
ATOM 2294 O O . ASN B 1 82 ? -11.577 25.207 -16.766 1.00 7.10 82 ASN B O 1
ATOM 2299 N N . ALA B 1 83 ? -13.542 24.393 -17.452 1.00 7.81 83 ALA B N 1
ATOM 2300 C CA . ALA B 1 83 ? -12.970 23.981 -18.718 1.00 7.67 83 ALA B CA 1
ATOM 2301 C C . ALA B 1 83 ? -12.455 25.216 -19.439 1.00 7.80 83 ALA B C 1
ATOM 2302 O O . ALA B 1 83 ? -11.379 25.140 -20.086 1.00 8.40 83 ALA B O 1
ATOM 2304 N N . LYS B 1 84 ? -13.196 26.331 -19.453 1.00 7.34 84 LYS B N 1
ATOM 2305 C CA . LYS B 1 84 ? -12.749 27.490 -20.204 1.00 7.74 84 LYS B CA 1
ATOM 2306 C C . LYS B 1 84 ? -11.447 28.070 -19.642 1.00 7.43 84 LYS B C 1
ATOM 2307 O O . LYS B 1 84 ? -10.592 28.499 -20.453 1.00 7.89 84 LYS B O 1
ATOM 2313 N N . SER B 1 85 ? -11.319 28.178 -18.303 1.00 7.08 85 SER B N 1
ATOM 2314 C CA . SER B 1 85 ? -10.102 28.783 -17.822 1.00 6.62 85 SER B CA 1
ATOM 2315 C C . SER B 1 85 ? -8.940 27.781 -17.864 1.00 7.64 85 SER B C 1
ATOM 2316 O O . SER B 1 85 ? -7.785 28.186 -18.042 1.00 8.16 85 SER B O 1
ATOM 2319 N N . PHE B 1 86 ? -9.257 26.479 -17.847 1.00 7.18 86 PHE B N 1
ATOM 2320 C CA . PHE B 1 86 ? -8.168 25.476 -18.082 1.00 5.95 86 PHE B CA 1
ATOM 2321 C C . PHE B 1 86 ? -7.656 25.646 -19.503 1.00 6.80 86 PHE B C 1
ATOM 2322 O O . PHE B 1 86 ? -6.409 25.642 -19.693 1.00 6.70 86 PHE B O 1
ATOM 2330 N N . ARG B 1 87 ? -8.546 25.775 -20.477 1.00 6.13 87 ARG B N 1
ATOM 2331 C CA . ARG B 1 87 ? -8.103 26.021 -21.862 1.00 6.66 87 ARG B CA 1
ATOM 2332 C C . ARG B 1 87 ? -7.201 27.310 -21.883 1.00 6.51 87 ARG B C 1
ATOM 2333 O O . ARG B 1 87 ? -6.202 27.302 -22.593 1.00 7.80 87 ARG B O 1
ATOM 2341 N N . ASN B 1 88 ? -7.569 28.372 -21.198 1.00 6.43 88 ASN B N 1
ATOM 2342 C CA . ASN B 1 88 ? -6.690 29.543 -21.231 1.00 6.92 88 ASN B CA 1
ATOM 2343 C C . ASN B 1 88 ? -5.327 29.211 -20.672 1.00 7.74 88 ASN B C 1
ATOM 2344 O O . ASN B 1 88 ? -4.311 29.737 -21.172 1.00 9.75 88 ASN B O 1
ATOM 2349 N N . ALA B 1 89 ? -5.223 28.430 -19.599 1.00 6.58 89 ALA B N 1
ATOM 2350 C CA . ALA B 1 89 ? -3.910 28.069 -19.101 1.00 6.25 89 ALA B CA 1
ATOM 2351 C C . ALA B 1 89 ? -3.159 27.244 -20.124 1.00 8.62 89 ALA B C 1
ATOM 2352 O O . ALA B 1 89 ? -1.949 27.477 -20.299 1.00 8.84 89 ALA B O 1
ATOM 2354 N N . LEU B 1 90 ? -3.784 26.291 -20.809 1.00 7.33 90 LEU B N 1
ATOM 2355 C CA . LEU B 1 90 ? -3.106 25.495 -21.846 1.00 7.04 90 LEU B CA 1
ATOM 2356 C C . LEU B 1 90 ? -2.650 26.326 -23.001 1.00 7.56 90 LEU B C 1
ATOM 2357 O O . LEU B 1 90 ? -1.531 26.034 -23.560 1.00 9.69 90 LEU B O 1
ATOM 2362 N N . LEU B 1 91 ? -3.339 27.391 -23.377 1.00 7.62 91 LEU B N 1
ATOM 2363 C CA . LEU B 1 91 ? -2.980 28.217 -24.526 1.00 8.18 91 LEU B CA 1
ATOM 2364 C C . LEU B 1 91 ? -2.017 29.332 -24.132 1.00 8.47 91 LEU B C 1
ATOM 2365 O O . LEU B 1 91 ? -1.582 30.067 -25.026 1.00 10.63 91 LEU B O 1
ATOM 2370 N N . SER B 1 92 ? -1.630 29.435 -22.851 1.00 7.86 92 SER B N 1
ATOM 2371 C CA . SER B 1 92 ? -0.798 30.618 -22.438 1.00 7.72 92 SER B CA 1
ATOM 2372 C C . SER B 1 92 ? 0.639 30.597 -22.914 1.00 8.07 92 SER B C 1
ATOM 2373 O O . SER B 1 92 ? 1.223 31.641 -22.871 1.00 10.10 92 SER B O 1
ATOM 2376 N N . HIS B 1 93 ? 1.128 29.419 -23.254 1.00 8.05 93 HIS B N 1
ATOM 2377 C CA . HIS B 1 93 ? 2.467 29.204 -23.718 1.00 7.60 93 HIS B CA 1
ATOM 2378 C C . HIS B 1 93 ? 2.533 28.305 -24.918 1.00 6.90 93 HIS B C 1
ATOM 2379 O O . HIS B 1 93 ? 1.645 27.441 -25.112 1.00 9.90 93 HIS B O 1
ATOM 2386 N N . ARG B 1 94 ? 3.611 28.472 -25.713 1.00 7.78 94 ARG B N 1
ATOM 2387 C CA . ARG B 1 94 ? 3.915 27.525 -26.795 1.00 8.62 94 ARG B CA 1
ATOM 2388 C C . ARG B 1 94 ? 3.955 26.092 -26.231 1.00 8.84 94 ARG B C 1
ATOM 2389 O O . ARG B 1 94 ? 4.554 25.846 -25.192 1.00 9.46 94 ARG B O 1
ATOM 2397 N N . ASP B 1 95 ? 3.263 25.143 -26.901 1.00 9.47 95 ASP B N 1
ATOM 2398 C CA . ASP B 1 95 ? 3.251 23.747 -26.532 1.00 9.81 95 ASP B CA 1
ATOM 2399 C C . ASP B 1 95 ? 2.720 23.597 -25.101 1.00 8.40 95 ASP B C 1
ATOM 2400 O O . ASP B 1 95 ? 2.942 22.571 -24.437 1.00 8.60 95 ASP B O 1
ATOM 2405 N N . GLY B 1 96 ? 1.880 24.572 -24.672 1.00 8.86 96 GLY B N 1
ATOM 2406 C CA . GLY B 1 96 ? 1.373 24.505 -23.310 1.00 9.47 96 GLY B CA 1
ATOM 2407 C C . GLY B 1 96 ? 0.655 23.217 -22.961 1.00 8.09 96 GLY B C 1
ATOM 2408 O O . GLY B 1 96 ? 0.928 22.613 -21.889 1.00 8.76 96 GLY B O 1
ATOM 2409 N N . ALA B 1 97 ? -0.251 22.754 -23.843 1.00 8.56 97 ALA B N 1
ATOM 2410 C CA . ALA B 1 97 ? -0.994 21.539 -23.490 1.00 8.61 97 ALA B CA 1
ATOM 2411 C C . ALA B 1 97 ? -0.115 20.323 -23.431 1.00 8.35 97 ALA B C 1
ATOM 2412 O O . ALA B 1 97 ? -0.331 19.424 -22.612 1.00 8.80 97 ALA B O 1
ATOM 2414 N N . LYS B 1 98 ? 0.971 20.277 -24.251 1.00 8.44 98 LYS B N 1
ATOM 2415 C CA . LYS B 1 98 ? 1.951 19.174 -24.159 1.00 8.31 98 LYS B CA 1
ATOM 2416 C C . LYS B 1 98 ? 2.681 19.203 -22.828 1.00 9.16 98 LYS B C 1
ATOM 2417 O O . LYS B 1 98 ? 2.993 18.131 -22.315 1.00 11.52 98 LYS B O 1
ATOM 2423 N N . VAL B 1 99 ? 2.932 20.383 -22.298 1.00 8.61 99 VAL B N 1
ATOM 2424 C CA . VAL B 1 99 ? 3.597 20.458 -21.006 1.00 8.49 99 VAL B CA 1
ATOM 2425 C C . VAL B 1 99 ? 2.666 19.958 -19.888 1.00 9.44 99 VAL B C 1
ATOM 2426 O O . VAL B 1 99 ? 3.101 19.271 -18.933 1.00 10.05 99 VAL B O 1
ATOM 2430 N N . HIS B 1 100 ? 1.345 20.280 -19.959 1.00 8.54 100 HIS B N 1
ATOM 2431 C CA . HIS B 1 100 ? 0.423 19.876 -18.923 1.00 7.28 100 HIS B CA 1
ATOM 2432 C C . HIS B 1 100 ? 0.154 18.378 -18.970 1.00 9.13 100 HIS B C 1
ATOM 2433 O O . HIS B 1 100 ? -0.242 17.845 -17.891 1.00 9.53 100 HIS B O 1
ATOM 2440 N N . LEU B 1 101 ? 0.198 17.684 -20.111 1.00 9.33 101 LEU B N 1
ATOM 2441 C CA . LEU B 1 101 ? -0.119 16.249 -20.133 1.00 10.21 101 LEU B CA 1
ATOM 2442 C C . LEU B 1 101 ? 0.657 15.530 -19.078 1.00 11.06 101 LEU B C 1
ATOM 2443 O O . LEU B 1 101 ? 1.899 15.619 -19.010 1.00 11.29 101 LEU B O 1
ATOM 2448 N N . GLY B 1 102 ? -0.069 14.709 -18.312 1.00 10.50 102 GLY B N 1
ATOM 2449 C CA . GLY B 1 102 ? 0.609 13.748 -17.418 1.00 12.73 102 GLY B CA 1
ATOM 2450 C C . GLY B 1 102 ? 1.117 14.446 -16.166 1.00 11.82 102 GLY B C 1
ATOM 2451 O O . GLY B 1 102 ? 1.767 13.780 -15.375 1.00 12.47 102 GLY B O 1
ATOM 2452 N N . THR B 1 103 ? 0.800 15.706 -15.939 1.00 9.95 103 THR B N 1
ATOM 2453 C CA . THR B 1 103 ? 1.183 16.416 -14.667 1.00 9.72 103 THR B CA 1
ATOM 2454 C C . THR B 1 103 ? 0.615 15.830 -13.419 1.00 10.21 103 THR B C 1
ATOM 2455 O O . THR B 1 103 ? -0.477 15.253 -13.430 1.00 12.24 103 THR B O 1
ATOM 2459 N N . ARG B 1 104 ? 1.393 15.851 -12.325 1.00 11.89 104 ARG B N 1
ATOM 2460 C CA . ARG B 1 104 ? 0.888 15.444 -10.972 1.00 11.50 104 ARG B CA 1
ATOM 2461 C C . ARG B 1 104 ? 0.867 16.717 -10.128 1.00 11.55 104 ARG B C 1
ATOM 2462 O O . ARG B 1 104 ? 1.953 17.320 -9.967 1.00 14.29 104 ARG B O 1
ATOM 2470 N N . PRO B 1 105 ? -0.295 17.113 -9.561 1.00 9.72 105 PRO B N 1
ATOM 2471 C CA . PRO B 1 105 ? -0.337 18.245 -8.601 1.00 11.08 105 PRO B CA 1
ATOM 2472 C C . PRO B 1 105 ? 0.614 17.990 -7.431 1.00 10.32 105 PRO B C 1
ATOM 2473 O O . PRO B 1 105 ? 0.912 16.818 -7.097 1.00 11.80 105 PRO B O 1
ATOM 2477 N N . THR B 1 106 ? 0.987 19.108 -6.797 1.00 9.49 106 THR B N 1
ATOM 2478 C CA . THR B 1 106 ? 1.709 18.969 -5.494 1.00 10.56 106 THR B CA 1
ATOM 2479 C C . THR B 1 106 ? 0.711 19.108 -4.351 1.00 10.18 106 THR B C 1
ATOM 2480 O O . THR B 1 106 ? -0.461 19.455 -4.539 1.00 9.90 106 THR B O 1
ATOM 2484 N N . GLU B 1 107 ? 1.227 18.933 -3.128 1.00 11.19 107 GLU B N 1
ATOM 2485 C CA . GLU B 1 107 ? 0.342 19.159 -1.970 1.00 11.12 107 GLU B CA 1
ATOM 2486 C C . GLU B 1 107 ? -0.239 20.563 -1.880 1.00 9.06 107 GLU B C 1
ATOM 2487 O O . GLU B 1 107 ? -1.275 20.761 -1.293 1.00 11.09 107 GLU B O 1
ATOM 2493 N N . LYS B 1 108 ? 0.413 21.552 -2.541 1.00 9.68 108 LYS B N 1
ATOM 2494 C CA . LYS B 1 108 ? -0.160 22.909 -2.516 1.00 10.15 108 LYS B CA 1
ATOM 2495 C C . LYS B 1 108 ? -1.429 23.039 -3.309 1.00 10.12 108 LYS B C 1
ATOM 2496 O O . LYS B 1 108 ? -2.166 23.989 -3.143 1.00 12.58 108 LYS B O 1
ATOM 2502 N N . GLN B 1 109 ? -1.693 22.026 -4.169 1.00 9.03 109 GLN B N 1
ATOM 2503 C CA . GLN B 1 109 ? -2.946 22.031 -4.898 1.00 8.99 109 GLN B CA 1
ATOM 2504 C C . GLN B 1 109 ? -4.055 21.177 -4.267 1.00 9.13 109 GLN B C 1
ATOM 2505 O O . GLN B 1 109 ? -5.200 21.189 -4.723 1.00 9.59 109 GLN B O 1
ATOM 2511 N N . TYR B 1 110 ? -3.700 20.433 -3.212 1.00 9.60 110 TYR B N 1
ATOM 2512 C CA . TYR B 1 110 ? -4.724 19.500 -2.675 1.00 8.69 110 TYR B CA 1
ATOM 2513 C C . TYR B 1 110 ? -5.931 20.177 -2.083 1.00 9.75 110 TYR B C 1
ATOM 2514 O O . TYR B 1 110 ? -7.041 19.629 -2.267 1.00 10.48 110 TYR B O 1
ATOM 2523 N N . GLU B 1 111 ? -5.799 21.317 -1.420 1.00 10.36 111 GLU B N 1
ATOM 2524 C CA . GLU B 1 111 ? -6.998 22.006 -0.881 1.00 11.57 111 GLU B CA 1
ATOM 2525 C C . GLU B 1 111 ? -7.965 22.332 -2.066 1.00 12.16 111 GLU B C 1
ATOM 2526 O O . GLU B 1 111 ? -9.184 22.165 -1.917 1.00 11.13 111 GLU B O 1
ATOM 2532 N N . THR B 1 112 ? -7.403 22.770 -3.200 1.00 10.49 112 THR B N 1
ATOM 2533 C CA . THR B 1 112 ? -8.263 23.172 -4.324 1.00 8.83 112 THR B CA 1
ATOM 2534 C C . THR B 1 112 ? -8.992 21.929 -4.777 1.00 9.32 112 THR B C 1
ATOM 2535 O O . THR B 1 112 ? -10.207 21.950 -5.075 1.00 9.44 112 THR B O 1
ATOM 2539 N N . LEU B 1 113 ? -8.279 20.780 -4.996 1.00 9.02 113 LEU B N 1
ATOM 2540 C CA . LEU B 1 113 ? -8.924 19.565 -5.527 1.00 9.41 113 LEU B CA 1
ATOM 2541 C C . LEU B 1 113 ? -9.949 19.024 -4.539 1.00 9.24 113 LEU B C 1
ATOM 2542 O O . LEU B 1 113 ? -11.064 18.643 -4.946 1.00 9.88 113 LEU B O 1
ATOM 2547 N N . GLU B 1 114 ? -9.642 19.008 -3.228 1.00 9.65 114 GLU B N 1
ATOM 2548 C CA . GLU B 1 114 ? -10.643 18.585 -2.227 1.00 10.54 114 GLU B CA 1
ATOM 2549 C C . GLU B 1 114 ? -11.856 19.490 -2.278 1.00 11.38 114 GLU B C 1
ATOM 2550 O O . GLU B 1 114 ? -12.948 18.954 -2.158 1.00 11.36 114 GLU B O 1
ATOM 2556 N N . ASN B 1 115 ? -11.675 20.774 -2.484 1.00 10.36 115 ASN B N 1
ATOM 2557 C CA . ASN B 1 115 ? -12.826 21.679 -2.537 1.00 11.06 115 ASN B CA 1
ATOM 2558 C C . ASN B 1 115 ? -13.687 21.436 -3.800 1.00 10.14 115 ASN B C 1
ATOM 2559 O O . ASN B 1 115 ? -14.947 21.566 -3.768 1.00 10.29 115 ASN B O 1
ATOM 2564 N N . GLN B 1 116 ? -13.082 21.098 -4.964 1.00 7.64 116 GLN B N 1
ATOM 2565 C CA . GLN B 1 116 ? -13.869 20.646 -6.112 1.00 8.53 116 GLN B CA 1
ATOM 2566 C C . GLN B 1 116 ? -14.761 19.470 -5.788 1.00 10.02 116 GLN B C 1
ATOM 2567 O O . GLN B 1 116 ? -15.986 19.479 -6.124 1.00 9.35 116 GLN B O 1
ATOM 2573 N N . LEU B 1 117 ? -14.200 18.461 -5.056 1.00 10.11 117 LEU B N 1
ATOM 2574 C CA . LEU B 1 117 ? -15.029 17.284 -4.783 1.00 10.46 117 LEU B CA 1
ATOM 2575 C C . LEU B 1 117 ? -16.025 17.582 -3.661 1.00 10.33 117 LEU B C 1
ATOM 2576 O O . LEU B 1 117 ? -17.170 17.061 -3.830 1.00 12.39 117 LEU B O 1
ATOM 2581 N N . ALA B 1 118 ? -15.692 18.387 -2.666 1.00 10.05 118 ALA B N 1
ATOM 2582 C CA . ALA B 1 118 ? -16.717 18.737 -1.637 1.00 11.11 118 ALA B CA 1
ATOM 2583 C C . ALA B 1 118 ? -17.822 19.478 -2.309 1.00 11.27 118 ALA B C 1
ATOM 2584 O O . ALA B 1 118 ? -19.005 19.183 -2.001 1.00 11.76 118 ALA B O 1
ATOM 2586 N N . PHE B 1 119 ? -17.497 20.385 -3.231 1.00 10.97 119 PHE B N 1
ATOM 2587 C CA . PHE B 1 119 ? -18.584 21.175 -3.887 1.00 10.45 119 PHE B CA 1
ATOM 2588 C C . PHE B 1 119 ? -19.407 20.284 -4.713 1.00 10.98 119 PHE B C 1
ATOM 2589 O O . PHE B 1 119 ? -20.676 20.403 -4.651 1.00 11.53 119 PHE B O 1
ATOM 2597 N N . LEU B 1 120 ? -18.873 19.428 -5.585 1.00 9.27 120 LEU B N 1
ATOM 2598 C CA . LEU B 1 120 ? -19.734 18.672 -6.468 1.00 10.29 120 LEU B CA 1
ATOM 2599 C C . LEU B 1 120 ? -20.563 17.679 -5.668 1.00 11.68 120 LEU B C 1
ATOM 2600 O O . LEU B 1 120 ? -21.729 17.449 -6.007 1.00 13.21 120 LEU B O 1
ATOM 2605 N N . THR B 1 121 ? -20.023 17.079 -4.598 1.00 10.91 121 THR B N 1
ATOM 2606 C CA . THR B 1 121 ? -20.869 16.185 -3.766 1.00 11.47 121 THR B CA 1
ATOM 2607 C C . THR B 1 121 ? -21.906 17.005 -3.021 1.00 12.03 121 THR B C 1
ATOM 2608 O O . THR B 1 121 ? -23.037 16.474 -2.922 1.00 16.07 121 THR B O 1
ATOM 2612 N N . GLN B 1 122 ? -21.650 18.233 -2.585 1.00 13.49 122 GLN B N 1
ATOM 2613 C CA . GLN B 1 122 ? -22.729 19.093 -1.976 1.00 15.44 122 GLN B CA 1
ATOM 2614 C C . GLN B 1 122 ? -23.793 19.393 -2.990 1.00 16.60 122 GLN B C 1
ATOM 2615 O O . GLN B 1 122 ? -24.997 19.521 -2.638 1.00 19.66 122 GLN B O 1
ATOM 2621 N N . GLN B 1 123 ? -23.427 19.503 -4.260 1.00 13.75 123 GLN B N 1
ATOM 2622 C CA . GLN B 1 123 ? -24.387 19.799 -5.349 1.00 14.94 123 GLN B CA 1
ATOM 2623 C C . GLN B 1 123 ? -25.075 18.550 -5.931 1.00 16.87 123 GLN B C 1
ATOM 2624 O O . GLN B 1 123 ? -25.723 18.678 -6.974 1.00 21.46 123 GLN B O 1
ATOM 2630 N N . GLY B 1 124 ? -24.874 17.413 -5.290 1.00 17.08 124 GLY B N 1
ATOM 2631 C CA . GLY B 1 124 ? -25.652 16.182 -5.548 1.00 19.47 124 GLY B CA 1
ATOM 2632 C C . GLY B 1 124 ? -24.961 15.034 -6.256 1.00 19.94 124 GLY B C 1
ATOM 2633 O O . GLY B 1 124 ? -25.475 13.897 -6.339 1.00 23.57 124 GLY B O 1
ATOM 2634 N N . PHE B 1 125 ? -23.705 15.197 -6.652 1.00 15.30 125 PHE B N 1
ATOM 2635 C CA . PHE B 1 125 ? -23.027 14.049 -7.250 1.00 14.78 125 PHE B CA 1
ATOM 2636 C C . PHE B 1 125 ? -22.544 13.058 -6.221 1.00 12.77 125 PHE B C 1
ATOM 2637 O O . PHE B 1 125 ? -22.086 13.466 -5.130 1.00 14.14 125 PHE B O 1
ATOM 2645 N N . SER B 1 126 ? -22.521 11.779 -6.554 1.00 12.43 126 SER B N 1
ATOM 2646 C CA . SER B 1 126 ? -21.680 10.837 -5.783 1.00 12.94 126 SER B CA 1
ATOM 2647 C C . SER B 1 126 ? -20.200 11.147 -5.929 1.00 12.36 126 SER B C 1
ATOM 2648 O O . SER B 1 126 ? -19.819 11.861 -6.917 1.00 13.64 126 SER B O 1
ATOM 2651 N N . LEU B 1 127 ? -19.361 10.726 -5.000 1.00 12.47 127 LEU B N 1
ATOM 2652 C CA A LEU B 1 127 ? -17.947 10.981 -5.175 0.50 11.31 127 LEU B CA 1
ATOM 2653 C CA B LEU B 1 127 ? -17.895 10.881 -5.167 0.50 11.76 127 LEU B CA 1
ATOM 2654 C C . LEU B 1 127 ? -17.477 10.343 -6.507 1.00 11.81 127 LEU B C 1
ATOM 2655 O O . LEU B 1 127 ? -16.710 11.011 -7.261 1.00 11.35 127 LEU B O 1
ATOM 2664 N N . GLU B 1 128 ? -17.913 9.146 -6.892 1.00 12.98 128 GLU B N 1
ATOM 2665 C CA . GLU B 1 128 ? -17.482 8.532 -8.121 1.00 10.99 128 GLU B CA 1
ATOM 2666 C C . GLU B 1 128 ? -17.909 9.396 -9.329 1.00 12.25 128 GLU B C 1
ATOM 2667 O O . GLU B 1 128 ? -17.078 9.602 -10.242 1.00 11.97 128 GLU B O 1
ATOM 2673 N N . ASN B 1 129 ? -19.137 9.869 -9.359 1.00 11.25 129 ASN B N 1
ATOM 2674 C CA . ASN B 1 129 ? -19.567 10.654 -10.518 1.00 11.95 129 ASN B CA 1
ATOM 2675 C C . ASN B 1 129 ? -18.970 12.061 -10.478 1.00 10.67 129 ASN B C 1
ATOM 2676 O O . ASN B 1 129 ? -18.807 12.638 -11.605 1.00 11.41 129 ASN B O 1
ATOM 2681 N N . ALA B 1 130 ? -18.564 12.574 -9.311 1.00 10.67 130 ALA B N 1
ATOM 2682 C CA . ALA B 1 130 ? -17.892 13.888 -9.317 1.00 9.25 130 ALA B CA 1
ATOM 2683 C C . ALA B 1 130 ? -16.502 13.645 -9.919 1.00 9.92 130 ALA B C 1
ATOM 2684 O O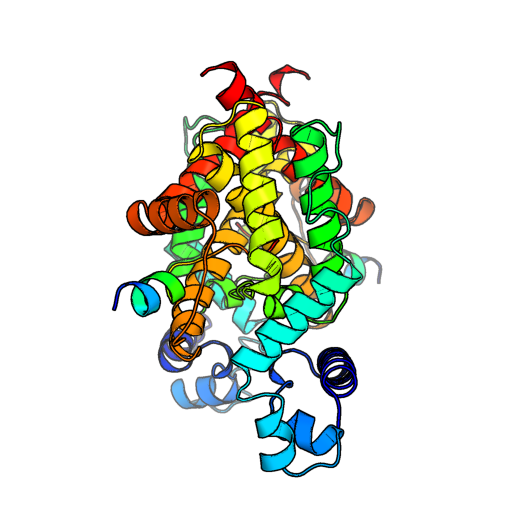 . ALA B 1 130 ? -16.076 14.495 -10.775 1.00 11.81 130 ALA B O 1
ATOM 2686 N N . LEU B 1 131 ? -15.757 12.602 -9.542 1.00 10.68 131 LEU B N 1
ATOM 2687 C CA . LEU B 1 131 ? -14.476 12.262 -10.188 1.00 9.78 131 LEU B CA 1
ATOM 2688 C C . LEU B 1 131 ? -14.688 12.148 -11.689 1.00 9.48 131 LEU B C 1
ATOM 2689 O O . LEU B 1 131 ? -13.921 12.663 -12.506 1.00 10.58 131 LEU B O 1
ATOM 2694 N N . TYR B 1 132 ? -15.695 11.403 -12.147 1.00 9.52 132 TYR B N 1
ATOM 2695 C CA . TYR B 1 132 ? -15.915 11.203 -13.583 1.00 9.48 132 TYR B CA 1
ATOM 2696 C C . TYR B 1 132 ? -16.229 12.476 -14.311 1.00 9.37 132 TYR B C 1
ATOM 2697 O O . TYR B 1 132 ? -15.780 12.629 -15.481 1.00 10.72 132 TYR B O 1
ATOM 2706 N N . ALA B 1 133 ? -16.993 13.380 -13.706 1.00 10.44 133 ALA B N 1
ATOM 2707 C CA . ALA B 1 133 ? -17.274 14.641 -14.400 1.00 9.47 133 ALA B CA 1
ATOM 2708 C C . ALA B 1 133 ? -16.059 15.519 -14.505 1.00 8.55 133 ALA B C 1
ATOM 2709 O O . ALA B 1 133 ? -15.786 16.070 -15.582 1.00 9.92 133 ALA B O 1
ATOM 2711 N N . LEU B 1 134 ? -15.309 15.653 -13.429 1.00 9.14 134 LEU B N 1
ATOM 2712 C CA . LEU B 1 134 ? -14.062 16.445 -13.517 1.00 8.49 134 LEU B CA 1
ATOM 2713 C C . LEU B 1 134 ? -13.123 15.841 -14.482 1.00 9.30 134 LEU B C 1
ATOM 2714 O O . LEU B 1 134 ? -12.516 16.535 -15.303 1.00 9.22 134 LEU B O 1
ATOM 2719 N N . SER B 1 135 ? -13.014 14.498 -14.527 1.00 10.23 135 SER B N 1
ATOM 2720 C CA . SER B 1 135 ? -12.119 13.832 -15.452 1.00 9.63 135 SER B CA 1
ATOM 2721 C C . SER B 1 135 ? -12.561 14.142 -16.854 1.00 9.75 135 SER B C 1
ATOM 2722 O O . SER B 1 135 ? -11.713 14.473 -17.730 1.00 9.26 135 SER B O 1
ATOM 2725 N N . ALA B 1 136 ? -13.864 14.052 -17.149 1.00 7.65 136 ALA B N 1
ATOM 2726 C CA . ALA B 1 136 ? -14.289 14.172 -18.524 1.00 8.54 136 ALA B CA 1
ATOM 2727 C C . ALA B 1 136 ? -14.118 15.598 -19.040 1.00 7.31 136 ALA B C 1
ATOM 2728 O O . ALA B 1 136 ? -13.652 15.769 -20.194 1.00 8.78 136 ALA B O 1
ATOM 2730 N N . VAL B 1 137 ? -14.398 16.636 -18.221 1.00 8.10 137 VAL B N 1
ATOM 2731 C CA A VAL B 1 137 ? -14.239 17.992 -18.687 0.50 8.10 137 VAL B CA 1
ATOM 2732 C CA B VAL B 1 137 ? -14.236 17.999 -18.784 0.50 8.60 137 VAL B CA 1
ATOM 2733 C C . VAL B 1 137 ? -12.783 18.284 -19.065 1.00 7.45 137 VAL B C 1
ATOM 2734 O O . VAL B 1 137 ? -12.500 18.884 -20.093 1.00 8.70 137 VAL B O 1
ATOM 2741 N N . GLY B 1 138 ? -11.857 17.853 -18.193 1.00 8.05 138 GLY B N 1
ATOM 2742 C CA . GLY B 1 138 ? -10.487 18.173 -18.485 1.00 7.74 138 GLY B CA 1
ATOM 2743 C C . GLY B 1 138 ? -9.897 17.397 -19.660 1.00 7.12 138 GLY B C 1
ATOM 2744 O O . GLY B 1 138 ? -9.134 17.930 -20.426 1.00 8.34 138 GLY B O 1
ATOM 2745 N N . HIS B 1 139 ? -10.246 16.112 -19.768 1.00 7.43 139 HIS B N 1
ATOM 2746 C CA . HIS B 1 139 ? -9.795 15.332 -20.933 1.00 8.06 139 HIS B CA 1
ATOM 2747 C C . HIS B 1 139 ? -10.315 15.860 -22.228 1.00 6.43 139 HIS B C 1
ATOM 2748 O O . HIS B 1 139 ? -9.582 15.952 -23.219 1.00 7.56 139 HIS B O 1
ATOM 2755 N N . PHE B 1 140 ? -11.600 16.277 -22.221 1.00 7.47 140 PHE B N 1
ATOM 2756 C CA . PHE B 1 140 ? -12.129 16.884 -23.418 1.00 6.91 140 PHE B CA 1
ATOM 2757 C C . PHE B 1 140 ? -11.418 18.176 -23.799 1.00 6.44 140 PHE B C 1
ATOM 2758 O O . PHE B 1 140 ? -11.139 18.399 -24.956 1.00 7.43 140 PHE B O 1
ATOM 2766 N N . THR B 1 141 ? -11.121 18.962 -22.756 1.00 7.05 141 THR B N 1
ATOM 2767 C CA . THR B 1 141 ? -10.430 20.221 -23.016 1.00 7.64 141 THR B CA 1
ATOM 2768 C C . THR B 1 141 ? -9.008 19.968 -23.557 1.00 7.59 141 THR B C 1
ATOM 2769 O O . THR B 1 141 ? -8.609 20.608 -24.512 1.00 8.85 141 THR B O 1
ATOM 2773 N N . LEU B 1 142 ? -8.229 19.047 -22.937 1.00 7.85 142 LEU B N 1
ATOM 2774 C CA . LEU B 1 142 ? -6.878 18.724 -23.412 1.00 7.97 142 LEU B CA 1
ATOM 2775 C C . LEU B 1 142 ? -6.944 18.248 -24.865 1.00 8.70 142 LEU B C 1
ATOM 2776 O O . LEU B 1 142 ? -6.200 18.682 -25.721 1.00 8.43 142 LEU B O 1
ATOM 2781 N N . GLY B 1 143 ? -7.938 17.382 -25.184 1.00 7.38 143 GLY B N 1
ATOM 2782 C CA . GLY B 1 143 ? -7.999 16.836 -26.585 1.00 7.83 143 GLY B CA 1
ATOM 2783 C C . GLY B 1 143 ? -8.379 17.941 -27.525 1.00 8.04 143 GLY B C 1
ATOM 2784 O O . GLY B 1 143 ? -7.770 18.008 -28.623 1.00 9.64 143 GLY B O 1
ATOM 2785 N N . SER B 1 144 ? -9.284 18.828 -27.174 1.00 7.78 144 SER B N 1
ATOM 2786 C CA . SER B 1 144 ? -9.685 19.916 -28.083 1.00 8.81 144 SER B CA 1
ATOM 2787 C C . SER B 1 144 ? -8.505 20.823 -28.368 1.00 8.96 144 SER B C 1
ATOM 2788 O O . SER B 1 144 ? -8.279 21.168 -29.554 1.00 9.81 144 SER B O 1
ATOM 2791 N N . VAL B 1 145 ? -7.741 21.250 -27.310 1.00 7.64 145 VAL B N 1
ATOM 2792 C CA . VAL B 1 145 ? -6.637 22.202 -27.562 1.00 9.05 145 VAL B CA 1
ATOM 2793 C C . VAL B 1 145 ? -5.551 21.492 -28.325 1.00 10.29 145 VAL B C 1
ATOM 2794 O O . VAL B 1 145 ? -5.006 22.079 -29.259 1.00 10.69 145 VAL B O 1
ATOM 2798 N N . LEU B 1 146 ? -5.164 20.247 -27.945 1.00 9.25 146 LEU B N 1
ATOM 2799 C CA . LEU B 1 146 ? -4.051 19.605 -28.627 1.00 8.66 146 LEU B CA 1
ATOM 2800 C C . LEU B 1 146 ? -4.342 19.327 -30.062 1.00 8.74 146 LEU B C 1
ATOM 2801 O O . LEU B 1 146 ? -3.460 19.452 -30.901 1.00 10.10 146 LEU B O 1
ATOM 2806 N N . GLU B 1 147 ? -5.572 18.900 -30.370 1.00 9.74 147 GLU B N 1
ATOM 2807 C CA . GLU B 1 147 ? -5.866 18.657 -31.811 1.00 8.95 147 GLU B CA 1
ATOM 2808 C C . GLU B 1 147 ? -5.819 19.932 -32.631 1.00 9.63 147 GLU B C 1
ATOM 2809 O O . GLU B 1 147 ? -5.208 19.901 -33.719 1.00 11.53 147 GLU B O 1
ATOM 2815 N N . ASP B 1 148 ? -6.401 21.003 -32.126 1.00 10.57 148 ASP B N 1
ATOM 2816 C CA . ASP B 1 148 ? -6.369 22.199 -32.957 1.00 9.58 148 ASP B CA 1
ATOM 2817 C C . ASP B 1 148 ? -4.948 22.684 -33.039 1.00 11.83 148 ASP B C 1
ATOM 2818 O O . ASP B 1 148 ? -4.554 23.128 -34.173 1.00 13.04 148 ASP B O 1
ATOM 2823 N N . GLN B 1 149 ? -4.164 22.686 -31.967 1.00 10.88 149 GLN B N 1
ATOM 2824 C CA . GLN B 1 149 ? -2.796 23.216 -32.085 1.00 11.11 149 GLN B CA 1
ATOM 2825 C C . GLN B 1 149 ? -2.000 22.350 -33.027 1.00 10.98 149 GLN B C 1
ATOM 2826 O O . GLN B 1 149 ? -1.200 22.871 -33.841 1.00 13.93 149 GLN B O 1
ATOM 2832 N N . GLU B 1 150 ? -2.140 21.052 -33.036 1.00 10.26 150 GLU B N 1
ATOM 2833 C CA . GLU B 1 150 ? -1.456 20.235 -34.001 1.00 9.66 150 GLU B CA 1
ATOM 2834 C C . GLU B 1 150 ? -1.880 20.403 -35.412 1.00 12.73 150 GLU B C 1
ATOM 2835 O O . GLU B 1 150 ? -0.990 20.364 -36.321 1.00 12.57 150 GLU B O 1
ATOM 2841 N N . HIS B 1 151 ? -3.165 20.635 -35.633 1.00 11.10 151 HIS B N 1
ATOM 2842 C CA . HIS B 1 151 ? -3.657 20.867 -36.970 1.00 11.23 151 HIS B CA 1
ATOM 2843 C C . HIS B 1 151 ? -2.972 22.131 -37.521 1.00 12.76 151 HIS B C 1
ATOM 2844 O O . HIS B 1 151 ? -2.639 22.120 -38.727 1.00 13.73 151 HIS B O 1
ATOM 2851 N N . GLN B 1 152 ? -2.786 23.135 -36.684 1.00 12.73 152 GLN B N 1
ATOM 2852 C CA . GLN B 1 152 ? -2.210 24.394 -37.192 1.00 15.97 152 GLN B CA 1
ATOM 2853 C C . GLN B 1 152 ? -0.830 24.156 -37.825 1.00 17.61 152 GLN B C 1
ATOM 2854 O O . GLN B 1 152 ? -0.455 24.875 -38.813 1.00 19.49 152 GLN B O 1
ATOM 2860 N N . VAL B 1 153 ? -0.040 23.266 -37.219 1.00 16.32 153 VAL B N 1
ATOM 2861 C CA . VAL B 1 153 ? 1.304 22.930 -37.692 1.00 18.72 153 VAL B CA 1
ATOM 2862 C C . VAL B 1 153 ? 1.243 21.905 -38.792 1.00 18.29 153 VAL B C 1
ATOM 2863 O O . VAL B 1 153 ? 1.896 22.075 -39.883 1.00 18.54 153 VAL B O 1
ATOM 2867 N N . ALA B 1 154 ? 0.421 20.879 -38.677 1.00 16.32 154 ALA B N 1
ATOM 2868 C CA . ALA B 1 154 ? 0.417 19.813 -39.648 1.00 16.76 154 ALA B CA 1
ATOM 2869 C C . ALA B 1 154 ? -0.084 20.255 -40.986 1.00 18.08 154 ALA B C 1
ATOM 2870 O O . ALA B 1 154 ? 0.396 19.759 -42.007 1.00 17.82 154 ALA B O 1
ATOM 2872 N N . LYS B 1 155 ? -1.051 21.178 -41.011 1.00 17.11 155 LYS B N 1
ATOM 2873 C CA . LYS B 1 155 ? -1.618 21.651 -42.302 1.00 19.35 155 LYS B CA 1
ATOM 2874 C C . LYS B 1 155 ? -0.517 22.325 -43.111 1.00 19.70 155 LYS B C 1
ATOM 2875 O O . LYS B 1 155 ? -0.643 22.290 -44.342 1.00 24.54 155 LYS B O 1
ATOM 2881 N N . GLU B 1 156 ? 0.573 22.828 -42.490 1.00 18.37 156 GLU B N 1
ATOM 2882 C CA . GLU B 1 156 ? 1.639 23.515 -43.289 1.00 21.86 156 GLU B CA 1
ATOM 2883 C C . GLU B 1 156 ? 2.637 22.526 -43.827 1.00 22.18 156 GLU B C 1
ATOM 2884 O O . GLU B 1 156 ? 3.424 22.865 -44.703 1.00 24.26 156 GLU B O 1
ATOM 2890 N N . GLU B 1 157 ? 2.647 21.301 -43.310 1.00 21.57 157 GLU B N 1
ATOM 2891 C CA . GLU B 1 157 ? 3.595 20.255 -43.732 1.00 20.21 157 GLU B CA 1
ATOM 2892 C C . GLU B 1 157 ? 3.079 19.298 -44.795 1.00 22.19 157 GLU B C 1
ATOM 2893 O O . GLU B 1 157 ? 3.805 18.395 -45.209 1.00 24.41 157 GLU B O 1
ATOM 2899 N N . ARG B 1 158 ? 1.827 19.370 -45.218 1.00 23.69 158 ARG B N 1
ATOM 2900 C CA . ARG B 1 158 ? 1.297 18.551 -46.316 1.00 23.33 158 ARG B CA 1
ATOM 2901 C C . ARG B 1 158 ? 1.347 19.257 -47.644 1.00 29.08 158 ARG B C 1
ATOM 2902 O O . ARG B 1 158 ? 1.124 20.436 -47.679 1.00 31.59 158 ARG B O 1
ATOM 2910 N N . GLU B 1 159 ? 1.640 18.539 -48.721 1.00 32.35 159 GLU B N 1
ATOM 2911 C CA . GLU B 1 159 ? 1.726 19.170 -50.044 1.00 37.63 159 GLU B CA 1
ATOM 2912 C C . GLU B 1 159 ? 0.315 19.448 -50.499 1.00 38.44 159 GLU B C 1
ATOM 2913 O O . GLU B 1 159 ? -0.616 18.664 -50.193 1.00 39.38 159 GLU B O 1
ATOM 2919 N N . THR B 1 160 ? 0.143 20.564 -51.207 1.00 38.58 160 THR B N 1
ATOM 2920 C CA . THR B 1 160 ? -1.180 20.889 -51.747 1.00 41.60 160 THR B CA 1
ATOM 2921 C C . THR B 1 160 ? -1.538 19.939 -52.983 1.00 43.21 160 THR B C 1
ATOM 2922 O O . THR B 1 160 ? -0.741 19.862 -53.945 1.00 44.12 160 THR B O 1
ATOM 2926 N N . PRO B 1 161 ? -2.633 19.109 -52.884 1.00 44.26 161 PRO B N 1
ATOM 2927 C CA . PRO B 1 161 ? -2.991 18.168 -53.962 1.00 45.97 161 PRO B CA 1
ATOM 2928 C C . PRO B 1 161 ? -3.519 18.835 -55.230 1.00 48.14 161 PRO B C 1
ATOM 2929 O O . PRO B 1 161 ? -4.076 19.945 -55.178 1.00 48.15 161 PRO B O 1
ATOM 2933 N N . THR B 1 162 ? -3.345 18.139 -56.347 1.00 49.63 162 THR B N 1
ATOM 2934 C CA . THR B 1 162 ? -3.844 18.578 -57.656 1.00 51.92 162 THR B CA 1
ATOM 2935 C C . THR B 1 162 ? -5.268 18.005 -57.828 1.00 51.88 162 THR B C 1
ATOM 2936 O O . THR B 1 162 ? -6.091 18.510 -58.625 1.00 52.06 162 THR B O 1
ATOM 2940 N N . THR B 1 163 ? -5.524 16.944 -57.058 1.00 51.39 163 THR B N 1
ATOM 2941 C CA . THR B 1 163 ? -6.777 16.212 -57.060 1.00 51.53 163 THR B CA 1
ATOM 2942 C C . THR B 1 163 ? -7.286 16.104 -55.614 1.00 50.23 163 THR B C 1
ATOM 2943 O O . THR B 1 163 ? -6.473 15.949 -54.671 1.00 49.39 163 THR B O 1
ATOM 2947 N N . ASP B 1 164 ? -8.610 16.196 -55.446 1.00 49.01 164 ASP B N 1
ATOM 2948 C CA . ASP B 1 164 ? -9.238 15.755 -54.184 1.00 48.12 164 ASP B CA 1
ATOM 2949 C C . ASP B 1 164 ? -10.393 14.733 -54.403 1.00 46.02 164 ASP B C 1
ATOM 2950 O O . ASP B 1 164 ? -10.179 13.529 -54.180 1.00 47.96 164 ASP B O 1
ATOM 2955 N N . SER B 1 165 ? -11.548 15.174 -54.904 1.00 43.06 165 SER B N 1
ATOM 2956 C CA . SER B 1 165 ? -12.769 14.364 -55.010 1.00 40.15 165 SER B CA 1
ATOM 2957 C C . SER B 1 165 ? -13.398 14.101 -53.622 1.00 36.01 165 SER B C 1
ATOM 2958 O O . SER B 1 165 ? -13.273 13.007 -53.046 1.00 36.57 165 SER B O 1
ATOM 2961 N N . MET B 1 166 ? -14.089 15.106 -53.109 1.00 30.81 166 MET B N 1
ATOM 2962 C CA . MET B 1 166 ? -14.654 14.990 -51.784 1.00 25.71 166 MET B CA 1
ATOM 2963 C C . MET B 1 166 ? -16.151 14.944 -51.860 1.00 23.08 166 MET B C 1
ATOM 2964 O O . MET B 1 166 ? -16.781 15.788 -52.541 1.00 24.25 166 MET B O 1
ATOM 2969 N N . PRO B 1 167 ? -16.769 13.930 -51.208 1.00 21.16 167 PRO B N 1
ATOM 2970 C CA . PRO B 1 167 ? -18.227 13.762 -51.236 1.00 21.15 167 PRO B CA 1
ATOM 2971 C C . PRO B 1 167 ? -18.949 14.930 -50.531 1.00 20.58 167 PRO B C 1
ATOM 2972 O O . PRO B 1 167 ? -18.336 15.699 -49.729 1.00 19.32 167 PRO B O 1
ATOM 2976 N N . PRO B 1 168 ? -20.231 15.159 -50.862 1.00 20.61 168 PRO B N 1
ATOM 2977 C CA . PRO B 1 168 ? -20.852 16.446 -50.518 1.00 21.03 168 PRO B CA 1
ATOM 2978 C C . PRO B 1 168 ? -21.094 16.683 -49.022 1.00 19.57 168 PRO B C 1
ATOM 2979 O O . PRO B 1 168 ? -20.960 17.855 -48.620 1.00 20.41 168 PRO B O 1
ATOM 2983 N N . LEU B 1 169 ? -21.567 15.661 -48.260 1.00 19.08 169 LEU B N 1
ATOM 2984 C CA . LEU B 1 169 ? -21.839 15.943 -46.819 1.00 19.07 169 LEU B CA 1
ATOM 2985 C C . LEU B 1 169 ? -20.530 16.241 -46.142 1.00 18.17 169 LEU B C 1
ATOM 2986 O O . LEU B 1 169 ? -20.472 17.092 -45.277 1.00 18.44 169 LEU B O 1
ATOM 2991 N N . LEU B 1 170 ? -19.455 15.558 -46.553 1.00 17.78 170 LEU B N 1
ATOM 2992 C CA . LEU B 1 170 ? -18.151 15.761 -45.892 1.00 17.87 170 LEU B CA 1
ATOM 2993 C C . LEU B 1 170 ? -17.592 17.115 -46.234 1.00 17.77 170 LEU B C 1
ATOM 2994 O O . LEU B 1 170 ? -17.146 17.871 -45.342 1.00 16.38 170 LEU B O 1
ATOM 2999 N N . ARG B 1 171 ? -17.681 17.522 -47.524 1.00 18.88 171 ARG B N 1
ATOM 3000 C CA . ARG B 1 171 ? -17.278 18.858 -47.862 1.00 17.91 171 ARG B CA 1
ATOM 3001 C C . ARG B 1 171 ? -18.112 19.965 -47.124 1.00 17.36 171 ARG B C 1
ATOM 3002 O O . ARG B 1 171 ? -17.523 20.908 -46.585 1.00 18.45 171 ARG B O 1
ATOM 3010 N N . GLN B 1 172 ? -19.438 19.794 -46.983 1.00 18.92 172 GLN B N 1
ATOM 3011 C CA . GLN B 1 172 ? -20.221 20.777 -46.256 1.00 18.72 172 GLN B CA 1
ATOM 3012 C C . GLN B 1 172 ? -19.802 20.788 -44.767 1.00 18.82 172 GLN B C 1
ATOM 3013 O O . GLN B 1 172 ? -19.728 21.873 -44.169 1.00 19.30 172 GLN B O 1
ATOM 3019 N N . ALA B 1 173 ? -19.535 19.619 -44.198 1.00 16.83 173 ALA B N 1
ATOM 3020 C CA . ALA B 1 173 ? -19.142 19.562 -42.778 1.00 16.91 173 ALA B CA 1
ATOM 3021 C C . ALA B 1 173 ? -17.801 20.253 -42.496 1.00 17.00 173 ALA B C 1
ATOM 3022 O O . ALA B 1 173 ? -17.715 21.055 -41.564 1.00 16.65 173 ALA B O 1
ATOM 3024 N N . ILE B 1 174 ? -16.760 19.964 -43.292 1.00 15.09 174 ILE B N 1
ATOM 3025 C CA . ILE B 1 174 ? -15.477 20.593 -43.014 1.00 15.89 174 ILE B CA 1
ATOM 3026 C C . ILE B 1 174 ? -15.529 22.068 -43.329 1.00 17.63 174 ILE B C 1
ATOM 3027 O O . ILE B 1 174 ? -14.943 22.891 -42.632 1.00 16.34 174 ILE B O 1
ATOM 3032 N N . GLU B 1 175 ? -16.293 22.449 -44.352 1.00 16.92 175 GLU B N 1
ATOM 3033 C CA . GLU B 1 175 ? -16.490 23.887 -44.541 1.00 17.59 175 GLU B CA 1
ATOM 3034 C C . GLU B 1 175 ? -17.187 24.591 -43.411 1.00 17.49 175 GLU B C 1
ATOM 3035 O O . GLU B 1 175 ? -16.773 25.721 -43.053 1.00 19.44 175 GLU B O 1
ATOM 3041 N N . LEU B 1 176 ? -18.274 23.962 -42.864 1.00 17.30 176 LEU B N 1
ATOM 3042 C CA . LEU B 1 176 ? -18.952 24.518 -41.666 1.00 19.53 176 LEU B CA 1
ATOM 3043 C C . LEU B 1 176 ? -18.004 24.609 -40.475 1.00 18.73 176 LEU B C 1
ATOM 3044 O O . LEU B 1 176 ? -17.906 25.648 -39.794 1.00 20.69 176 LEU B O 1
ATOM 3049 N N . PHE B 1 177 ? -17.282 23.544 -40.198 1.00 15.87 177 PHE B N 1
ATOM 3050 C CA . PHE B 1 177 ? -16.361 23.569 -39.028 1.00 16.94 177 PHE B CA 1
ATOM 3051 C C . PHE B 1 177 ? -15.361 24.710 -39.166 1.00 16.83 177 PHE B C 1
ATOM 3052 O O . PHE B 1 177 ? -15.110 25.437 -38.184 1.00 19.98 177 PHE B O 1
ATOM 3060 N N . ASP B 1 178 ? -14.837 24.922 -40.387 1.00 19.06 178 ASP B N 1
ATOM 3061 C CA . ASP B 1 178 ? -13.808 25.935 -40.560 1.00 20.50 178 ASP B CA 1
ATOM 3062 C C . ASP B 1 178 ? -14.416 27.316 -40.418 1.00 21.78 178 ASP B C 1
ATOM 3063 O O . ASP B 1 178 ? -13.830 28.176 -39.770 1.00 22.09 178 ASP B O 1
ATOM 3068 N N . HIS B 1 179 ? -15.595 27.512 -40.997 1.00 20.04 179 HIS B N 1
ATOM 3069 C CA . HIS B 1 179 ? -16.241 28.824 -40.885 1.00 22.32 179 HIS B CA 1
ATOM 3070 C C . HIS B 1 179 ? -16.561 29.191 -39.444 1.00 23.13 179 HIS B C 1
ATOM 3071 O O . HIS B 1 179 ? -16.377 30.357 -39.011 1.00 24.55 179 HIS B O 1
ATOM 3078 N N . GLN B 1 180 ? -17.085 28.198 -38.698 1.00 20.65 180 GLN B N 1
ATOM 3079 C CA . GLN B 1 180 ? -17.565 28.445 -37.321 1.00 22.31 180 GLN B CA 1
ATOM 3080 C C . GLN B 1 180 ? -16.397 28.492 -36.330 1.00 23.72 180 GLN B C 1
ATOM 3081 O O . GLN B 1 180 ? -16.480 29.217 -35.280 1.00 24.71 180 GLN B O 1
ATOM 3087 N N . GLY B 1 181 ? -15.312 27.812 -36.654 1.00 23.76 181 GLY B N 1
ATOM 3088 C CA . GLY B 1 181 ? -14.107 27.839 -35.810 1.00 20.78 181 GLY B CA 1
ATOM 3089 C C . GLY B 1 181 ? -13.984 26.718 -34.740 1.00 17.98 181 GLY B C 1
ATOM 3090 O O . GLY B 1 181 ? -15.030 26.246 -34.124 1.00 20.20 181 GLY B O 1
ATOM 3091 N N . ALA B 1 182 ? -12.761 26.463 -34.343 1.00 18.26 182 ALA B N 1
ATOM 3092 C CA . ALA B 1 182 ? -12.626 25.336 -33.399 1.00 16.12 182 ALA B CA 1
ATOM 3093 C C . ALA B 1 182 ? -13.072 25.784 -32.008 1.00 17.40 182 ALA B C 1
ATOM 3094 O O . ALA B 1 182 ? -13.432 24.878 -31.213 1.00 16.06 182 ALA B O 1
ATOM 3096 N N . GLU B 1 183 ? -13.085 27.060 -31.640 1.00 17.20 183 GLU B N 1
ATOM 3097 C CA . GLU B 1 183 ? -13.492 27.427 -30.277 1.00 19.20 183 GLU B CA 1
ATOM 3098 C C . GLU B 1 183 ? -15.003 27.121 -30.119 1.00 19.83 183 GLU B C 1
ATOM 3099 O O . GLU B 1 183 ? -15.415 26.491 -29.128 1.00 18.29 183 GLU B O 1
ATOM 3105 N N . PRO B 1 184 ? -15.868 27.470 -31.076 1.00 18.66 184 PRO B N 1
ATOM 3106 C CA . PRO B 1 184 ? -17.280 27.063 -31.007 1.00 18.36 184 PRO B CA 1
ATOM 3107 C C . PRO B 1 184 ? -17.495 25.587 -30.921 1.00 17.65 184 PRO B C 1
ATOM 3108 O O . PRO B 1 184 ? -18.420 25.082 -30.212 1.00 17.46 184 PRO B O 1
ATOM 3112 N N . ALA B 1 185 ? -16.660 24.839 -31.601 1.00 15.77 185 ALA B N 1
ATOM 3113 C CA . ALA B 1 185 ? -16.817 23.397 -31.514 1.00 16.75 185 ALA B CA 1
ATOM 3114 C C . ALA B 1 185 ? -16.544 22.892 -30.053 1.00 14.90 185 ALA B C 1
ATOM 3115 O O . ALA B 1 185 ? -17.230 21.959 -29.528 1.00 16.28 185 ALA B O 1
ATOM 3117 N N . PHE B 1 186 ? -15.515 23.456 -29.454 1.00 14.19 186 PHE B N 1
ATOM 3118 C CA . PHE B 1 186 ? -15.164 23.128 -28.088 1.00 12.09 186 PHE B CA 1
ATOM 3119 C C . PHE B 1 186 ? -16.344 23.480 -27.181 1.00 11.62 186 PHE B C 1
ATOM 3120 O O . PHE B 1 186 ? -16.771 22.625 -26.305 1.00 10.82 186 PHE B O 1
ATOM 3128 N N . LEU B 1 187 ? -16.963 24.653 -27.346 1.00 11.80 187 LEU B N 1
ATOM 3129 C CA . LEU B 1 187 ? -18.054 25.005 -26.451 1.00 12.20 187 LEU B CA 1
ATOM 3130 C C . LEU B 1 187 ? -19.294 24.158 -26.672 1.00 12.08 187 LEU B C 1
ATOM 3131 O O . LEU B 1 187 ? -19.966 23.839 -25.698 1.00 12.77 187 LEU B O 1
ATOM 3136 N N . HIS B 1 188 ? -19.468 23.697 -27.888 1.00 14.00 188 HIS B N 1
ATOM 3137 C CA . HIS B 1 188 ? -20.591 22.808 -28.075 1.00 14.50 188 HIS B CA 1
ATOM 3138 C C . HIS B 1 188 ? -20.400 21.444 -27.439 1.00 13.51 188 HIS B C 1
ATOM 3139 O O . HIS B 1 188 ? -21.321 20.891 -26.814 1.00 15.46 188 HIS B O 1
ATOM 3146 N N . GLY B 1 189 ? -19.208 20.911 -27.494 1.00 11.93 189 GLY B N 1
ATOM 3147 C CA . GLY B 1 189 ? -18.958 19.604 -26.879 1.00 11.52 189 GLY B CA 1
ATOM 3148 C C . GLY B 1 189 ? -19.023 19.732 -25.390 1.00 12.98 189 GLY B C 1
ATOM 3149 O O . GLY B 1 189 ? -19.465 18.853 -24.670 1.00 13.26 189 GLY B O 1
ATOM 3150 N N . LEU B 1 190 ? -18.487 20.852 -24.875 1.00 10.22 190 LEU B N 1
ATOM 3151 C CA . LEU B 1 190 ? -18.559 21.094 -23.428 1.00 10.81 190 LEU B CA 1
ATOM 3152 C C . LEU B 1 190 ? -19.995 21.140 -22.891 1.00 11.85 190 LEU B C 1
ATOM 3153 O O . LEU B 1 190 ? -20.348 20.539 -21.869 1.00 11.52 190 LEU B O 1
ATOM 3158 N N . GLU B 1 191 ? -20.857 21.817 -23.662 1.00 11.66 191 GLU B N 1
ATOM 3159 C CA . GLU B 1 191 ? -22.216 21.840 -23.317 1.00 12.25 191 GLU B CA 1
ATOM 3160 C C . GLU B 1 191 ? -22.897 20.510 -23.380 1.00 13.01 191 GLU B C 1
ATOM 3161 O O . GLU B 1 191 ? -23.714 20.222 -22.534 1.00 12.99 191 GLU B O 1
ATOM 3167 N N . SER B 1 192 ? -22.539 19.730 -24.372 1.00 12.79 192 SER B N 1
ATOM 3168 C CA . SER B 1 192 ? -23.134 18.374 -24.448 1.00 14.09 192 SER B CA 1
ATOM 3169 C C . SER B 1 192 ? -22.739 17.559 -23.239 1.00 13.16 192 SER B C 1
ATOM 3170 O O . SER B 1 192 ? -23.571 16.855 -22.636 1.00 13.19 192 SER B O 1
ATOM 3173 N N . LEU B 1 193 ? -21.460 17.635 -22.785 1.00 12.86 193 LEU B N 1
ATOM 3174 C CA . LEU B 1 193 ? -21.037 16.939 -21.536 1.00 12.64 193 LEU B CA 1
ATOM 3175 C C . LEU B 1 193 ? -21.864 17.400 -20.381 1.00 13.15 193 LEU B C 1
ATOM 3176 O O . LEU B 1 193 ? -22.346 16.570 -19.589 1.00 13.99 193 LEU B O 1
ATOM 3181 N N . ILE B 1 194 ? -22.047 18.708 -20.181 1.00 12.10 194 ILE B N 1
ATOM 3182 C CA . ILE B 1 194 ? -22.799 19.229 -19.059 1.00 13.73 194 ILE B CA 1
ATOM 3183 C C . ILE B 1 194 ? -24.248 18.788 -19.066 1.00 12.70 194 ILE B C 1
ATOM 3184 O O . ILE B 1 194 ? -24.813 18.327 -18.041 1.00 13.92 194 ILE B O 1
ATOM 3189 N N . ARG B 1 195 ? -24.829 18.833 -20.277 1.00 12.75 195 ARG B N 1
ATOM 3190 C CA . ARG B 1 195 ? -26.235 18.361 -20.399 1.00 13.91 195 ARG B CA 1
ATOM 3191 C C . ARG B 1 195 ? -26.298 16.895 -20.039 1.00 14.50 195 ARG B C 1
ATOM 3192 O O . ARG B 1 195 ? -27.297 16.451 -19.381 1.00 14.03 195 ARG B O 1
ATOM 3200 N N . GLY B 1 196 ? -25.330 16.078 -20.460 1.00 12.93 196 GLY B N 1
ATOM 3201 C CA . GLY B 1 196 ? -25.397 14.626 -20.131 1.00 13.28 196 GLY B CA 1
ATOM 3202 C C . GLY B 1 196 ? -25.138 14.353 -18.689 1.00 12.96 196 GLY B C 1
ATOM 3203 O O . GLY B 1 196 ? -25.820 13.508 -18.097 1.00 15.41 196 GLY B O 1
ATOM 3204 N N . PHE B 1 197 ? -24.293 15.142 -18.002 1.00 12.55 197 PHE B N 1
ATOM 3205 C CA . PHE B 1 197 ? -24.151 14.977 -16.538 1.00 13.92 197 PHE B CA 1
ATOM 3206 C C . PHE B 1 197 ? -25.487 15.255 -15.897 1.00 16.31 197 PHE B C 1
ATOM 3207 O O . PHE B 1 197 ? -25.870 14.601 -14.943 1.00 18.01 197 PHE B O 1
ATOM 3215 N N . GLU B 1 198 ? -26.222 16.289 -16.358 1.00 15.79 198 GLU B N 1
ATOM 3216 C CA . GLU B 1 198 ? -27.524 16.604 -15.746 1.00 17.23 198 GLU B CA 1
ATOM 3217 C C . GLU B 1 198 ? -28.504 15.467 -15.952 1.00 17.05 198 GLU B C 1
ATOM 3218 O O . GLU B 1 198 ? -29.244 15.138 -15.004 1.00 20.78 198 GLU B O 1
ATOM 3224 N N . VAL B 1 199 ? -28.501 14.875 -17.133 1.00 15.98 199 VAL B N 1
ATOM 3225 C CA . VAL B 1 199 ? -29.432 13.702 -17.384 1.00 18.86 199 VAL B CA 1
ATOM 3226 C C . VAL B 1 199 ? -29.088 12.595 -16.393 1.00 21.25 199 VAL B C 1
ATOM 3227 O O . VAL B 1 199 ? -30.048 12.023 -15.806 1.00 22.76 199 VAL B O 1
ATOM 3231 N N . GLN B 1 200 ? -27.810 12.260 -16.228 1.00 20.50 200 GLN B N 1
ATOM 3232 C CA A GLN B 1 200 ? -27.438 11.223 -15.259 0.50 23.04 200 GLN B CA 1
ATOM 3233 C CA B GLN B 1 200 ? -27.340 11.241 -15.298 0.50 21.60 200 GLN B CA 1
ATOM 3234 C C . GLN B 1 200 ? -27.800 11.521 -13.842 1.00 24.10 200 GLN B C 1
ATOM 3235 O O . GLN B 1 200 ? -28.342 10.611 -13.126 1.00 24.75 200 GLN B O 1
ATOM 3246 N N . LEU B 1 201 ? -27.587 12.740 -13.366 1.00 23.72 201 LEU B N 1
ATOM 3247 C CA . LEU B 1 201 ? -27.877 13.150 -11.975 1.00 26.17 201 LEU B CA 1
ATOM 3248 C C . LEU B 1 201 ? -29.405 12.985 -11.761 1.00 30.30 201 LEU B C 1
ATOM 3249 O O . LEU B 1 201 ? -29.819 12.388 -10.759 1.00 31.41 201 LEU B O 1
ATOM 3254 N N . THR B 1 202 ? -30.218 13.439 -12.710 1.00 29.79 202 THR B N 1
ATOM 3255 C CA . THR B 1 202 ? -31.701 13.260 -12.626 1.00 34.59 202 THR B CA 1
ATOM 3256 C C . THR B 1 202 ? -32.113 11.808 -12.518 1.00 35.48 202 THR B C 1
ATOM 3257 O O . THR B 1 202 ? -32.945 11.440 -11.618 1.00 38.66 202 THR B O 1
ATOM 3261 N N . ALA B 1 203 ? -31.620 10.989 -13.424 1.00 35.91 203 ALA B N 1
ATOM 3262 C CA . ALA B 1 203 ? -32.052 9.596 -13.494 1.00 36.57 203 ALA B CA 1
ATOM 3263 C C . ALA B 1 203 ? -31.761 8.896 -12.159 1.00 37.28 203 ALA B C 1
ATOM 3264 O O . ALA B 1 203 ? -32.464 7.964 -11.790 1.00 38.91 203 ALA B O 1
ATOM 3266 N N . LEU B 1 204 ? -30.723 9.343 -11.458 1.00 35.51 204 LEU B N 1
ATOM 3267 C CA . LEU B 1 204 ? -30.357 8.884 -10.122 1.00 37.15 204 LEU B CA 1
ATOM 3268 C C . LEU B 1 204 ? -31.109 9.766 -9.131 1.00 39.09 204 LEU B C 1
ATOM 3269 O O . LEU B 1 204 ? -32.330 9.839 -9.189 1.00 41.03 204 LEU B O 1
ATOM 3274 N N . SER C 2 3 ? -7.010 28.928 -55.476 1.00 45.11 3 SER C N 1
ATOM 3275 C CA . SER C 2 3 ? -7.420 27.461 -55.477 1.00 42.85 3 SER C CA 1
ATOM 3276 C C . SER C 2 3 ? -8.373 26.950 -54.359 1.00 38.13 3 SER C C 1
ATOM 3277 O O . SER C 2 3 ? -8.007 26.843 -53.160 1.00 36.44 3 SER C O 1
ATOM 3280 N N . VAL C 2 4 ? -9.583 26.600 -54.785 1.00 37.68 4 VAL C N 1
ATOM 3281 C CA . VAL C 2 4 ? -10.585 26.053 -53.875 1.00 33.15 4 VAL C CA 1
ATOM 3282 C C . VAL C 2 4 ? -10.047 24.747 -53.250 1.00 32.86 4 VAL C C 1
ATOM 3283 O O . VAL C 2 4 ? -10.177 24.502 -52.040 1.00 29.45 4 VAL C O 1
ATOM 3287 N N . LEU C 2 5 ? -9.432 23.904 -54.073 1.00 35.88 5 LEU C N 1
ATOM 3288 C CA . LEU C 2 5 ? -8.966 22.555 -53.698 1.00 37.37 5 LEU C CA 1
ATOM 3289 C C . LEU C 2 5 ? -7.875 22.677 -52.647 1.00 36.07 5 LEU C C 1
ATOM 3290 O O . LEU C 2 5 ? -7.841 21.964 -51.622 1.00 35.36 5 LEU C O 1
ATOM 3295 N N . ALA C 2 6 ? -6.984 23.625 -52.883 1.00 37.27 6 ALA C N 1
ATOM 3296 C CA . ALA C 2 6 ? -5.878 23.894 -51.984 1.00 37.03 6 ALA C CA 1
ATOM 3297 C C . ALA C 2 6 ? -6.345 24.388 -50.625 1.00 33.89 6 ALA C C 1
ATOM 3298 O O . ALA C 2 6 ? -5.839 23.936 -49.580 1.00 33.36 6 ALA C O 1
ATOM 3300 N N . ALA C 2 7 ? -7.358 25.265 -50.653 1.00 29.03 7 ALA C N 1
ATOM 3301 C CA . ALA C 2 7 ? -7.904 25.850 -49.414 1.00 27.62 7 ALA C CA 1
ATOM 3302 C C . ALA C 2 7 ? -8.651 24.800 -48.626 1.00 26.77 7 ALA C C 1
ATOM 3303 O O . ALA C 2 7 ? -8.502 24.715 -47.415 1.00 25.72 7 ALA C O 1
ATOM 3305 N N . ARG C 2 8 ? -9.437 23.972 -49.305 1.00 25.84 8 ARG C N 1
ATOM 3306 C CA . ARG C 2 8 ? -10.206 22.885 -48.623 1.00 24.45 8 ARG C CA 1
ATOM 3307 C C . ARG C 2 8 ? -9.272 21.879 -47.997 1.00 25.30 8 ARG C C 1
ATOM 3308 O O . ARG C 2 8 ? -9.583 21.421 -46.912 1.00 28.03 8 ARG C O 1
ATOM 3316 N N . ALA C 2 9 ? -8.133 21.572 -48.647 1.00 23.40 9 ALA C N 1
ATOM 3317 C CA . ALA C 2 9 ? -7.242 20.518 -48.155 1.00 24.30 9 ALA C CA 1
ATOM 3318 C C . ALA C 2 9 ? -6.627 20.965 -46.865 1.00 23.49 9 ALA C C 1
ATOM 3319 O O . ALA C 2 9 ? -6.120 20.105 -46.115 1.00 23.77 9 ALA C O 1
ATOM 3321 N N . ARG C 2 10 ? -6.649 22.251 -46.539 1.00 19.20 10 ARG C N 1
ATOM 3322 C CA . ARG C 2 10 ? -6.084 22.808 -45.364 1.00 21.87 10 ARG C CA 1
ATOM 3323 C C . ARG C 2 10 ? -7.068 22.917 -44.206 1.00 21.47 10 ARG C C 1
ATOM 3324 O O . ARG C 2 10 ? -6.615 23.159 -43.074 1.00 24.95 10 ARG C O 1
ATOM 3332 N N . MET C 2 11 ? -8.364 22.744 -44.453 1.00 20.50 11 MET C N 1
ATOM 3333 C CA . MET C 2 11 ? -9.392 22.866 -43.459 1.00 17.90 11 MET C CA 1
ATOM 3334 C C . MET C 2 11 ? -9.336 21.516 -42.668 1.00 17.05 11 MET C C 1
ATOM 3335 O O . MET C 2 11 ? -9.058 20.422 -43.213 1.00 19.23 11 MET C O 1
ATOM 3340 N N . TRP C 2 12 ? -9.594 21.636 -41.369 1.00 14.26 12 TRP C N 1
ATOM 3341 C CA . TRP C 2 12 ? -9.532 20.429 -40.483 1.00 13.64 12 TRP C CA 1
ATOM 3342 C C . TRP C 2 12 ? -10.578 19.433 -40.883 1.00 15.77 12 TRP C C 1
ATOM 3343 O O . TRP C 2 12 ? -11.745 19.728 -41.147 1.00 15.44 12 TRP C O 1
ATOM 3354 N N . MET C 2 13 ? -10.144 18.168 -40.797 1.00 14.16 13 MET C N 1
ATOM 3355 C CA . MET C 2 13 ? -11.032 17.071 -41.007 1.00 14.24 13 MET C CA 1
ATOM 3356 C C . MET C 2 13 ? -10.746 16.075 -39.879 1.00 14.62 13 MET C C 1
ATOM 3357 O O . MET C 2 13 ? -9.606 15.745 -39.617 1.00 15.13 13 MET C O 1
ATOM 3362 N N . TRP C 2 14 ? -11.819 15.553 -39.302 1.00 11.19 14 TRP C N 1
ATOM 3363 C CA . TRP C 2 14 ? -11.634 14.514 -38.293 1.00 10.78 14 TRP C CA 1
ATOM 3364 C C . TRP C 2 14 ? -11.133 13.245 -38.920 1.00 11.83 14 TRP C C 1
ATOM 3365 O O . TRP C 2 14 ? -11.141 13.043 -40.105 1.00 12.63 14 TRP C O 1
ATOM 3376 N N . HIS C 2 15 ? -10.693 12.375 -38.036 1.00 10.97 15 HIS C N 1
ATOM 3377 C CA . HIS C 2 15 ? -9.885 11.172 -38.460 1.00 11.98 15 HIS C CA 1
ATOM 3378 C C . HIS C 2 15 ? -10.181 9.987 -37.567 1.00 11.22 15 HIS C C 1
ATOM 3379 O O . HIS C 2 15 ? -9.303 9.305 -37.033 1.00 13.05 15 HIS C O 1
ATOM 3386 N N . TRP C 2 16 ? -11.482 9.700 -37.494 1.00 10.22 16 TRP C N 1
ATOM 3387 C CA . TRP C 2 16 ? -12.053 8.582 -36.717 1.00 10.94 16 TRP C CA 1
ATOM 3388 C C . TRP C 2 16 ? -13.503 8.382 -37.159 1.00 12.36 16 TRP C C 1
ATOM 3389 O O . TRP C 2 16 ? -14.111 7.407 -36.635 1.00 12.85 16 TRP C O 1
ATOM 3401 N N . SER D 2 3 ? 7.006 -1.113 -0.468 1.00 47.90 3 SER D N 1
ATOM 3402 C CA . SER D 2 3 ? 6.569 0.246 -0.869 1.00 42.00 3 SER D CA 1
ATOM 3403 C C . SER D 2 3 ? 5.172 0.381 -1.507 1.00 39.25 3 SER D C 1
ATOM 3404 O O . SER D 2 3 ? 4.913 0.846 -2.705 1.00 38.47 3 SER D O 1
ATOM 3407 N N . VAL D 2 4 ? 4.234 0.029 -0.660 1.00 35.97 4 VAL D N 1
ATOM 3408 C CA . VAL D 2 4 ? 2.880 0.496 -0.823 1.00 33.50 4 VAL D CA 1
ATOM 3409 C C . VAL D 2 4 ? 2.900 2.059 -0.953 1.00 28.66 4 VAL D C 1
ATOM 3410 O O . VAL D 2 4 ? 2.128 2.638 -1.732 1.00 25.91 4 VAL D O 1
ATOM 3414 N N . LEU D 2 5 ? 3.745 2.771 -0.201 1.00 27.50 5 LEU D N 1
ATOM 3415 C CA . LEU D 2 5 ? 3.691 4.291 -0.326 1.00 26.09 5 LEU D CA 1
ATOM 3416 C C . LEU D 2 5 ? 4.140 4.746 -1.683 1.00 25.21 5 LEU D C 1
ATOM 3417 O O . LEU D 2 5 ? 3.525 5.689 -2.220 1.00 23.73 5 LEU D O 1
ATOM 3422 N N . ALA D 2 6 ? 5.169 4.111 -2.252 1.00 27.95 6 ALA D N 1
ATOM 3423 C CA . ALA D 2 6 ? 5.616 4.456 -3.593 1.00 29.77 6 ALA D CA 1
ATOM 3424 C C . ALA D 2 6 ? 4.538 4.138 -4.634 1.00 27.57 6 ALA D C 1
ATOM 3425 O O . ALA D 2 6 ? 4.387 4.890 -5.615 1.00 29.37 6 ALA D O 1
ATOM 3427 N N . ALA D 2 7 ? 3.766 3.078 -4.454 1.00 27.43 7 ALA D N 1
ATOM 3428 C CA . ALA D 2 7 ? 2.806 2.672 -5.493 1.00 26.79 7 ALA D CA 1
ATOM 3429 C C . ALA D 2 7 ? 1.583 3.673 -5.399 1.00 23.62 7 ALA D C 1
ATOM 3430 O O . ALA D 2 7 ? 0.987 4.142 -6.430 1.00 22.27 7 ALA D O 1
ATOM 3432 N N . ARG D 2 8 ? 1.276 4.096 -4.187 1.00 20.43 8 ARG D N 1
ATOM 3433 C CA . ARG D 2 8 ? 0.231 5.094 -4.030 1.00 18.77 8 ARG D CA 1
ATOM 3434 C C . ARG D 2 8 ? 0.627 6.410 -4.750 1.00 17.24 8 ARG D C 1
ATOM 3435 O O . ARG D 2 8 ? -0.260 7.050 -5.325 1.00 16.81 8 ARG D O 1
ATOM 3443 N N . ALA D 2 9 ? 1.928 6.788 -4.637 1.00 18.98 9 ALA D N 1
ATOM 3444 C CA . ALA D 2 9 ? 2.410 8.016 -5.240 1.00 20.17 9 ALA D CA 1
ATOM 3445 C C . ALA D 2 9 ? 2.355 7.975 -6.767 1.00 18.45 9 ALA D C 1
ATOM 3446 O O . ALA D 2 9 ? 2.357 9.063 -7.389 1.00 21.87 9 ALA D O 1
ATOM 3448 N N . ARG D 2 10 ? 2.216 6.755 -7.326 1.00 17.18 10 ARG D N 1
ATOM 3449 C CA . ARG D 2 10 ? 2.139 6.599 -8.798 1.00 17.38 10 ARG D CA 1
ATOM 3450 C C . ARG D 2 10 ? 0.728 6.626 -9.297 1.00 12.51 10 ARG D C 1
ATOM 3451 O O . ARG D 2 10 ? 0.518 6.676 -10.509 1.00 14.87 10 ARG D O 1
ATOM 3459 N N . MET D 2 11 ? -0.258 6.708 -8.416 1.00 12.02 11 MET D N 1
ATOM 3460 C CA . MET D 2 11 ? -1.674 6.739 -8.836 1.00 11.15 11 MET D CA 1
ATOM 3461 C C . MET D 2 11 ? -1.956 8.067 -9.543 1.00 11.22 11 MET D C 1
ATOM 3462 O O . MET D 2 11 ? -1.498 9.113 -9.101 1.00 13.56 11 MET D O 1
ATOM 3467 N N . TRP D 2 12 ? -2.710 7.974 -10.610 1.00 9.95 12 TRP D N 1
ATOM 3468 C CA . TRP D 2 12 ? -3.133 9.173 -11.358 1.00 9.32 12 TRP D CA 1
ATOM 3469 C C . TRP D 2 12 ? -3.966 10.163 -10.580 1.00 9.78 12 TRP D C 1
ATOM 3470 O O . TRP D 2 12 ? -4.840 9.728 -9.807 1.00 10.43 12 TRP D O 1
ATOM 3481 N N . MET D 2 13 ? -3.662 11.451 -10.823 1.00 9.18 13 MET D N 1
ATOM 3482 C CA A MET D 2 13 ? -4.382 12.538 -10.165 0.50 8.50 13 MET D CA 1
ATOM 3483 C CA B MET D 2 13 ? -4.510 12.479 -10.210 0.50 8.89 13 MET D CA 1
ATOM 3484 C C . MET D 2 13 ? -4.689 13.544 -11.274 1.00 9.67 13 MET D C 1
ATOM 3485 O O . MET D 2 13 ? -3.759 13.930 -11.996 1.00 10.21 13 MET D O 1
ATOM 3494 N N . TRP D 2 14 ? -5.916 14.032 -11.374 1.00 8.08 14 TRP D N 1
ATOM 3495 C CA . TRP D 2 14 ? -6.160 15.117 -12.352 1.00 8.00 14 TRP D CA 1
ATOM 3496 C C . TRP D 2 14 ? -5.556 16.414 -11.907 1.00 9.23 14 TRP D C 1
ATOM 3497 O O . TRP D 2 14 ? -5.081 16.578 -10.805 1.00 9.78 14 TRP D O 1
ATOM 3508 N N . HIS D 2 15 ? -5.500 17.360 -12.845 1.00 8.62 15 HIS D N 1
ATOM 3509 C CA . HIS D 2 15 ? -4.644 18.531 -12.644 1.00 8.50 15 HIS D CA 1
ATOM 3510 C C . HIS D 2 15 ? -5.300 19.760 -13.296 1.00 8.30 15 HIS D C 1
ATOM 3511 O O . HIS D 2 15 ? -4.660 20.502 -14.101 1.00 9.25 15 HIS D O 1
ATOM 3518 N N . TRP D 2 16 ? -6.561 20.016 -12.925 1.00 8.37 16 TRP D N 1
ATOM 3519 C CA . TRP D 2 16 ? -7.322 21.138 -13.388 1.00 8.64 16 TRP D CA 1
ATOM 3520 C C . TRP D 2 16 ? -8.556 21.254 -12.481 1.00 10.15 16 TRP D C 1
ATOM 3521 O O . TRP D 2 16 ? -9.347 22.169 -12.671 1.00 10.09 16 TRP D O 1
#

CATH classification: 1.10.10.60 (+1 more: 1.10.357.10)

Sequence (430 aa):
LDDKSSKVIINSSALELLNEVGIEGLTTRKLAQKLGVEQPTLYWHVKNKRALLDALAIEMLDRHHTHFSSPLEGESWQDFLRNNAKSFRNALLSHRDGAKVHLGTRPTEKQYETLENQLAFLTQQGFSLLENALYALSAVGHFTLGSVLEDQEHQVAKEERETPTTDSMPPLLRQAIELFDHQGAEPAFLHGLESLIRRGFEVQLTALLDKSSKVINSSALELLNEVGIEGLTTRKLAQKLGVEQPTLLYWHVKNKRRALLDALAIEMLDRHHTHFSPLEGESWQDDFLRNNAKSFRNALLSHRDGAKVHLGTRPTEKQYETLENQLAFLTQQGFSLLENALYALSAVVGHFTLGSVLEDQEHQVAKEERETPTTDSMPPLLRQAIELFDHQGAEPAFLHGLESLIRGFEVQQLTALSVLAARARMWMWHWSVLAARARMWMMWHW

Secondary structure (DSSP, 8-state):
--HHHHHHHHHHHHHHHHHHH--HHHHHHHHT--HHHHHHH--SHHHHHHHHHHHHHHHH-TTSSPPTT--HHHHHHHHHHHHHHHHHTSTTHHHHHTT----HHHHHHHHHHHHHHHHTT--HHHHHHHHHHHHHHHHHHHHHHHHHHHHHHHSPPPS-----HHHHHHHHHHHHH-HHHHHHHHHHHHHHHHHHHHHH-/--HHHHHHHHHHHHHHHHHHH--HHHHHHHHTS-HHHHHTT-SSHHHHHHHHHHHHHHHH-TTSSPPTT--HHHHHHHHHHHHHHHHHTSTTHHHHHTT----GGGHHHHHHHHHHHHHTT--HHHHHHHHHHHHHHHHHHHHHHHHHHHHGGGSPPPS-----HHHHHHHHHHHHH-HHHHHHHHHHHHHHHHHHHHHH-/-HHHHHHTS-----/-HHHHHHHS-----

Radius of gyration: 22.04 Å; Cα contacts (8 Å, |Δi|>4): 588; chains: 4; bounding box: 61×36×61 Å

Solvent-accessible surface area: 18383 Å² total; per-residue (Å²): 90,93,84,71,138,0,11,74,18,0,5,95,14,0,72,98,66,1,20,83,26,0,34,40,143,70,0,0,140,71,33,68,39,134,87,75,61,2,96,175,64,4,85,49,65,13,37,0,13,19,22,0,1,24,47,0,9,93,105,59,10,103,40,25,40,16,96,188,84,25,45,14,43,57,0,0,58,36,1,0,79,4,0,27,79,0,0,66,37,21,114,16,0,0,40,0,0,3,1,6,20,8,58,82,157,12,16,145,31,0,28,64,0,0,24,27,0,42,148,74,50,8,54,36,54,16,0,0,12,1,0,4,2,0,0,12,3,0,0,0,14,0,3,2,31,26,27,18,79,62,0,51,119,80,48,112,58,65,136,105,33,88,25,32,104,51,0,53,99,0,2,65,51,26,73,157,49,31,31,83,47,6,8,58,32,1,0,40,0,0,2,64,0,3,59,58,36,36,117,84,151,91,71,89,67,116,0,20,70,23,0,5,85,7,0,70,98,53,2,19,113,12,1,26,36,129,82,0,1,143,72,36,71,42,134,87,102,56,2,102,200,42,11,96,62,63,8,32,4,17,13,12,0,0,18,44,0,5,96,103,62,9,95,42,20,37,26,82,190,84,30,50,16,42,62,0,0,53,35,1,0,87,4,0,48,80,0,2,71,38,23,118,45,3,4,53,0,0,1,1,3,25,3,56,105,162,13,9,132,28,0,27,69,0,0,27,28,0,44,140,78,51,12,56,22,64,14,0,1,13,1,1,6,2,1,0,13,3,0,0,0,14,7,3,1,46,81,32,11,72,89,0,47,110,70,53,128,101,55,138,85,15,98,25,32,74,44,0,76,72,0,0,58,44,14,75,155,70,23,36,83,50,10,8,61,72,2,0,57,6,0,4,48,0,6,70,52,30,45,114,88,141,117,112,51,24,53,36,24,97,38,15,1,0,5,0,117,96,111,17,59,87,19,80,32,17,2,1,2,0

Organism: Escherichia coli (NCBI:txid562)

InterPro domains:
  IPR001647 DNA-binding HTH domain, TetR-type [PF00440] (10-55)
  IPR001647 DNA-binding HTH domain, TetR-type [PR00455] (9-22)
  IPR001647 DNA-binding HTH domain, TetR-type [PR00455] (30-53)
  IPR001647 DNA-binding HTH domain, TetR-type [PS50977] (3-63)
  IPR003012 Tetracycline transcriptional regulator, TetR [PR00400] (21-44)
  IPR003012 Tetracycline transcriptional regulator, TetR [PR00400] (75-94)
  IPR003012 Tetracycline transcriptional regulator, TetR [PR00400] (95-118)
  IPR003012 Tetracycline transcriptional regulator, TetR [PR00400] (130-149)
  IPR003012 Tetracycline transcriptional regulator, TetR [PR00400] (183-197)
  IPR004111 Tetracycline repressor TetR, C-terminal [PF02909] (68-200)
  IPR009057 Homedomain-like superfamily [SSF46689] (4-67)
  IPR023772 DNA-binding HTH domain, TetR-type, conserved site [PS01081] (21-52)
  IPR036271 Tetracyclin repressor-like, C-terminal domain superfamily [SSF48498] (68-201)
  IPR050109 HTH-type, TetR-like transcriptional regulator [PTHR30055] (2-198)

Foldseek 3Di:
DDQVVLLVLQLVVCQVPNDVSRWLCVSCVVVVHDSVVVCVVPVTSLRSLLVNLVVLCVVFQPLLAPDVPDALLVSLLSRLVSNLVSQPVGQNSLVSNPPHDDDPVCVVSVVRQQVVVVVNQDDSVLSVVLNVVSNVLSSVLVNVVNVCVVVVVVDDDDPDDDDDDVVVVVVVVCVVVDSPVVSSVVSVVSSVVSVVVRVVD/DDLVVLLVLQLVVCQVPNPVRRALVVSCVSVVHDSVVCCVNAVGVLSSLLVNLVVLCVPFQPLLAPDPPDQLLRSLLSRLVSNLVSQPVGHNSLVSPPPHDDDPVCVVSVVRQQVVVVVNQDDSVVSVVLNVVSNVLSSVLNVVVVVCVVVVVVDDDDPDDDDDDVVVVVVVVDVVVDSVVVSSVVSVVSSVVSVVVSVVD/DVVVVVVPDDDDDD/DVVVVVVVDDDDDD

Nearest PDB structures (foldseek):
  3zqg-assembly1_A  TM=8.771E-01  e=3.627E-24  Escherichia coli
  2vkv-assembly1_A-2  TM=9.541E-01  e=6.864E-20  Escherichia coli
  6rbm-assembly1_A-2  TM=9.196E-01  e=5.637E-20  Escherichia coli
  4aux-assembly1_A  TM=9.201E-01  e=1.368E-19  Escherichia coli K-12
  6rgx-assembly1_A  TM=9.043E-01  e=2.028E-19  Escherichia coli

B-factor: mean 18.86, std 9.9, range [4.74, 59.47]